Protein AF-0000000084639636 (afdb_homodimer)

Secondary structure (DSSP, 8-state):
-----------S-----EE-TT--EEEEEE-TTSPEEEEETTTTEEEEE-SS-EEEEEE-TTT-SS-EEEEEE-TTS-EEEEE--SSSEEEEEEPTTS-EEEEEEEES-EEEEEE-TTSSEEEEEETTTTEEEEEEE-TTS-EEEEEETTTT---S-------------------------------------/-----------S-----EE-TT--EEEEEE-TTSPEEEEETTTTEEEEE-SS-EEEEEE-TTT-SS-EEEEEE-TTS-EEEEE--SSSEEEEEEPTTS-EEEEEEEES-EEEEEE-TTSSEEEEEETTTTEEEEEEE-TTS-EEEEEES------S-------------------------------------

Organism: NCBI:txid1299332

Structure (mmCIF, N/CA/C/O backbone):
data_AF-0000000084639636-model_v1
#
loop_
_entity.id
_entity.type
_entity.pdbx_description
1 polymer 'SMP-30/Gluconolaconase/LRE-like region family protein'
#
loop_
_atom_site.group_PDB
_atom_site.id
_atom_site.type_symbol
_atom_site.label_atom_id
_atom_site.label_alt_id
_atom_site.label_comp_id
_atom_site.label_asym_id
_atom_site.label_entity_id
_atom_site.label_seq_id
_atom_site.pdbx_PDB_ins_code
_atom_site.Cartn_x
_atom_site.Cartn_y
_atom_site.Cartn_z
_atom_site.occupancy
_atom_site.B_iso_or_equiv
_atom_site.auth_seq_id
_atom_site.auth_comp_id
_atom_site.auth_asym_id
_atom_site.auth_atom_id
_atom_site.pdbx_PDB_model_num
ATOM 1 N N . MET A 1 1 ? 6.715 51.281 35.312 1 24.7 1 MET A N 1
ATOM 2 C CA . MET A 1 1 ? 7.449 50.062 34.969 1 24.7 1 MET A CA 1
ATOM 3 C C . MET A 1 1 ? 6.711 49.281 33.875 1 24.7 1 MET A C 1
ATOM 5 O O . MET A 1 1 ? 5.574 48.844 34.094 1 24.7 1 MET A O 1
ATOM 9 N N . LEU A 1 2 ? 6.832 49.562 32.562 1 27.45 2 LEU A N 1
ATOM 10 C CA . LEU A 1 2 ? 6.152 49.219 31.328 1 27.45 2 LEU A CA 1
ATOM 11 C C . LEU A 1 2 ? 6.41 47.781 30.953 1 27.45 2 LEU A C 1
ATOM 13 O O . LEU A 1 2 ? 7.559 47.375 30.734 1 27.45 2 LEU A O 1
ATOM 17 N N . GLY A 1 3 ? 5.719 46.781 31.531 1 28.59 3 GLY A N 1
ATOM 18 C CA . GLY A 1 3 ? 5.887 45.375 31.359 1 28.59 3 GLY A CA 1
ATOM 19 C C . GLY A 1 3 ? 5.934 44.938 29.891 1 28.59 3 GLY A C 1
ATOM 20 O O . GLY A 1 3 ? 4.992 45.188 29.141 1 28.59 3 GLY A O 1
ATOM 21 N N . GLU A 1 4 ? 7.094 44.938 29.203 1 29.88 4 GLU A N 1
ATOM 22 C CA . GLU A 1 4 ? 7.398 44.562 27.828 1 29.88 4 GLU A CA 1
ATOM 23 C C . GLU A 1 4 ? 6.938 43.156 27.5 1 29.88 4 GLU A C 1
ATOM 25 O O . GLU A 1 4 ? 7.355 42.188 28.156 1 29.88 4 GLU A O 1
ATOM 30 N N . ALA A 1 5 ? 5.668 42.969 27.172 1 32.28 5 ALA A N 1
ATOM 31 C CA . ALA A 1 5 ? 5.09 41.719 26.688 1 32.28 5 ALA A CA 1
ATOM 32 C C . ALA A 1 5 ? 5.926 41.125 25.562 1 32.28 5 ALA A C 1
ATOM 34 O O . ALA A 1 5 ? 6.02 41.719 24.484 1 32.28 5 ALA A O 1
ATOM 35 N N . VAL A 1 6 ? 7.125 40.625 25.875 1 29.5 6 VAL A N 1
ATOM 36 C CA . VAL A 1 6 ? 7.918 39.875 24.906 1 29.5 6 VAL A CA 1
ATOM 37 C C . VAL A 1 6 ? 7.051 38.812 24.234 1 29.5 6 VAL A C 1
ATOM 39 O O . VAL A 1 6 ? 6.516 37.938 24.906 1 29.5 6 VAL A O 1
ATOM 42 N N . HIS A 1 7 ? 6.301 39.188 23.203 1 30.77 7 HIS A N 1
ATOM 43 C CA . HIS A 1 7 ? 5.652 38.312 22.234 1 30.77 7 HIS A CA 1
ATOM 44 C C . HIS A 1 7 ? 6.582 37.188 21.812 1 30.77 7 HIS A C 1
ATOM 46 O O . HIS A 1 7 ? 7.594 37.406 21.141 1 30.77 7 HIS A O 1
ATOM 52 N N . THR A 1 8 ? 7.016 36.375 22.734 1 29.94 8 THR A N 1
ATOM 53 C CA . THR A 1 8 ? 7.75 35.156 22.344 1 29.94 8 THR A CA 1
ATOM 54 C C . THR A 1 8 ? 7.094 34.5 21.141 1 29.94 8 THR A C 1
ATOM 56 O O . THR A 1 8 ? 5.918 34.125 21.203 1 29.94 8 THR A O 1
ATOM 59 N N . SER A 1 9 ? 7.297 35 19.953 1 30.52 9 SER A N 1
ATOM 60 C CA . SER A 1 9 ? 7.051 34.312 18.688 1 30.52 9 SER A CA 1
ATOM 61 C C . SER A 1 9 ? 7.434 32.844 18.75 1 30.52 9 SER A C 1
ATOM 63 O O . SER A 1 9 ? 8.523 32.5 19.219 1 30.52 9 SER A O 1
ATOM 65 N N . ASP A 1 10 ? 6.613 32 19.328 1 33.16 10 ASP A N 1
ATOM 66 C CA . ASP A 1 10 ? 6.793 30.562 19.188 1 33.16 10 ASP A CA 1
ATOM 67 C C . ASP A 1 10 ? 7.375 30.203 17.828 1 33.16 10 ASP A C 1
ATOM 69 O O . ASP A 1 10 ? 6.668 30.234 16.812 1 33.16 10 ASP A O 1
ATOM 73 N N . MET A 1 11 ? 8.438 30.609 17.234 1 31.59 11 MET A N 1
ATOM 74 C CA . MET A 1 11 ? 9.398 30.359 16.172 1 31.59 11 MET A CA 1
ATOM 75 C C . MET A 1 11 ? 9.539 28.859 15.898 1 31.59 11 MET A C 1
ATOM 77 O O . MET A 1 11 ? 10.383 28.438 15.109 1 31.59 11 MET A O 1
ATOM 81 N N . HIS A 1 12 ? 9.406 28 16.891 1 33.53 12 HIS A N 1
ATOM 82 C CA . HIS A 1 12 ? 9.633 26.609 16.516 1 33.53 12 HIS A CA 1
ATOM 83 C C . HIS A 1 12 ? 8.766 26.203 15.336 1 33.53 12 HIS A C 1
ATOM 85 O O . HIS A 1 12 ? 7.586 26.562 15.273 1 33.53 12 HIS A O 1
ATOM 91 N N . GLY A 1 13 ? 9.242 26.297 14.148 1 32.75 13 GLY A N 1
ATOM 92 C CA . GLY A 1 13 ? 8.641 25.734 12.938 1 32.75 13 GLY A CA 1
ATOM 93 C C . GLY A 1 13 ? 7.73 24.562 13.211 1 32.75 13 GLY A C 1
ATOM 94 O O . GLY A 1 13 ? 8.164 23.547 13.766 1 32.75 13 GLY A O 1
ATOM 95 N N . SER A 1 14 ? 6.594 24.875 13.75 1 34.34 14 SER A N 1
ATOM 96 C CA . SER A 1 14 ? 5.539 23.875 13.906 1 34.34 14 SER A CA 1
ATOM 97 C C . SER A 1 14 ? 5.566 22.859 12.766 1 34.34 14 SER A C 1
ATOM 99 O O . SER A 1 14 ? 5.355 23.219 11.602 1 34.34 14 SER A O 1
ATOM 101 N N . LEU A 1 15 ? 6.523 22 12.812 1 36.12 15 LEU A N 1
ATOM 102 C CA . LEU A 1 15 ? 6.418 20.812 11.977 1 36.12 15 LEU A CA 1
ATOM 103 C C . LEU A 1 15 ? 4.973 20.344 11.891 1 36.12 15 LEU A C 1
ATOM 105 O O . LEU A 1 15 ? 4.406 19.875 12.875 1 36.12 15 LEU A O 1
ATOM 109 N N . THR A 1 16 ? 4.035 21.312 11.32 1 41.38 16 THR A N 1
ATOM 110 C CA . THR A 1 16 ? 2.613 21.078 11.102 1 41.38 16 THR A CA 1
ATOM 111 C C . THR A 1 16 ? 2.383 19.719 10.453 1 41.38 16 THR A C 1
ATOM 113 O O . THR A 1 16 ? 2.775 19.5 9.305 1 41.38 16 THR A O 1
ATOM 116 N N . THR A 1 17 ? 2.727 18.578 10.984 1 54.94 17 THR A N 1
ATOM 117 C CA . THR A 1 17 ? 2.287 17.203 10.742 1 54.94 17 THR A CA 1
ATOM 118 C C . THR A 1 17 ? 0.765 17.109 10.781 1 54.94 17 THR A C 1
ATOM 120 O O . THR A 1 17 ? 0.1 17.953 11.383 1 54.94 17 THR A O 1
ATOM 123 N N . LEU A 1 18 ? 0.171 16.562 9.57 1 71.31 18 LEU A N 1
ATOM 124 C CA . LEU A 1 18 ? -1.221 16.203 9.828 1 71.31 18 LEU A CA 1
ATOM 125 C C . LEU A 1 18 ? -1.333 15.289 11.031 1 71.31 18 LEU A C 1
ATOM 127 O O . LEU A 1 18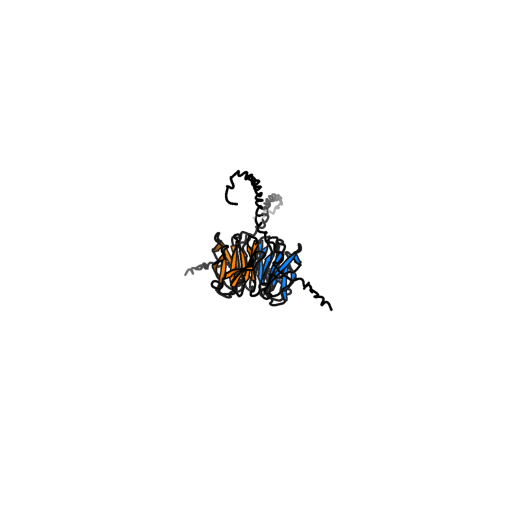 ? -1.193 14.07 10.898 1 71.31 18 LEU A O 1
ATOM 131 N N . PRO A 1 19 ? -1.339 15.953 12.195 1 76.5 19 PRO A N 1
ATOM 132 C CA . PRO A 1 19 ? -1.501 15.133 13.398 1 76.5 19 PRO A CA 1
ATOM 133 C C . PRO A 1 19 ? -2.809 14.344 13.398 1 76.5 19 PRO A C 1
ATOM 135 O O . PRO A 1 19 ? -3.844 14.852 12.969 1 76.5 19 PRO A O 1
ATOM 138 N N . LEU A 1 20 ? -2.627 13.094 13.578 1 88.56 20 LEU A N 1
ATOM 139 C CA . LEU A 1 20 ? -3.773 12.203 13.719 1 88.56 20 LEU A CA 1
ATOM 140 C C . LEU A 1 20 ? -3.846 11.625 15.125 1 88.56 20 LEU A C 1
ATOM 142 O O . LEU A 1 20 ? -3.799 10.406 15.305 1 88.56 20 LEU A O 1
ATOM 146 N N . PRO A 1 21 ? -4.016 12.602 16.031 1 84.44 21 PRO A N 1
ATOM 147 C CA . PRO A 1 21 ? -4.02 12.102 17.406 1 84.44 21 PRO A CA 1
ATOM 148 C C . PRO A 1 21 ? -5.078 11.023 17.641 1 84.44 21 PRO A C 1
ATOM 150 O O . PRO A 1 21 ? -6.191 11.125 17.125 1 84.44 21 PRO A O 1
ATOM 153 N N . GLY A 1 22 ? -4.672 10.016 18.375 1 90.25 22 GLY A N 1
ATOM 154 C CA . GLY A 1 22 ? -5.598 8.953 18.734 1 90.25 22 GLY A CA 1
ATOM 155 C C . GLY A 1 22 ? -5.734 7.902 17.641 1 90.25 22 GLY A C 1
ATOM 156 O O . GLY A 1 22 ? -6.438 6.906 17.812 1 90.25 22 GLY A O 1
ATOM 157 N N . HIS A 1 23 ? -5.117 8.172 16.562 1 93.56 23 HIS A N 1
ATOM 158 C CA . HIS A 1 23 ? -5.188 7.23 15.438 1 93.56 23 HIS A CA 1
ATOM 159 C C . HIS A 1 23 ? -3.82 6.625 15.148 1 93.56 23 HIS A C 1
ATOM 161 O O . HIS A 1 23 ? -2.793 7.164 15.562 1 93.56 23 HIS A O 1
ATOM 167 N N . SER A 1 24 ? -3.785 5.461 14.547 1 96.44 24 SER A N 1
ATOM 168 C CA . SER A 1 24 ? -2.604 4.781 14.031 1 96.44 24 SER A CA 1
ATOM 169 C C . SER A 1 24 ? -2.686 4.598 12.516 1 96.44 24 SER A C 1
ATOM 171 O O . SER A 1 24 ? -3.055 3.521 12.039 1 96.44 24 SER A O 1
ATOM 173 N N . PRO A 1 25 ? -2.34 5.668 11.766 1 97.25 25 PRO A N 1
ATOM 174 C CA . PRO A 1 25 ? -2.518 5.59 10.32 1 97.25 25 PRO A CA 1
ATOM 175 C C . PRO A 1 25 ? -1.719 4.449 9.688 1 97.25 25 PRO A C 1
ATOM 177 O O . PRO A 1 25 ? -0.598 4.164 10.117 1 97.25 25 PRO A O 1
ATOM 180 N N . CYS A 1 26 ? -2.316 3.811 8.688 1 97.75 26 CYS A N 1
ATOM 181 C CA . CYS A 1 26 ? -1.688 2.713 7.961 1 97.75 26 CYS A CA 1
ATOM 182 C C . CYS A 1 26 ? -1.96 2.82 6.465 1 97.75 26 CYS A C 1
ATOM 184 O O . CYS A 1 26 ? -1.403 3.689 5.789 1 97.75 26 CYS A O 1
ATOM 186 N N . GLY A 1 27 ? -2.977 2.139 5.898 1 98.44 27 GLY A N 1
ATOM 187 C CA . GLY A 1 27 ? -3.293 2.25 4.484 1 98.44 27 GLY A CA 1
ATOM 188 C C . GLY A 1 27 ? -3.709 3.648 4.074 1 98.44 27 GLY A C 1
ATOM 189 O O . GLY A 1 27 ? -4.426 4.332 4.812 1 98.44 27 GLY A O 1
ATOM 190 N N . LEU A 1 28 ? -3.229 4.066 2.91 1 97.88 28 LEU A N 1
ATOM 191 C CA . LEU A 1 28 ? -3.502 5.371 2.318 1 97.88 28 LEU A CA 1
ATOM 192 C C . LEU A 1 28 ? -3.914 5.227 0.856 1 97.88 28 LEU A C 1
ATOM 194 O O . LEU A 1 28 ? -3.449 4.32 0.161 1 97.88 28 LEU A O 1
ATOM 198 N N . GLY A 1 29 ? -4.695 6.145 0.442 1 97.25 29 GLY A N 1
ATOM 199 C CA . GLY A 1 29 ? -4.977 6.215 -0.983 1 97.25 29 GLY A CA 1
ATOM 200 C C . GLY A 1 29 ? -5.773 7.441 -1.375 1 97.25 29 GLY A C 1
ATOM 201 O O . GLY A 1 29 ? -6.629 7.902 -0.614 1 97.25 29 GLY A O 1
ATOM 202 N N . PHE A 1 30 ? -5.527 7.957 -2.541 1 95.25 30 PHE A N 1
ATOM 203 C CA . PHE A 1 30 ? -6.262 9.094 -3.074 1 95.25 30 PHE A CA 1
ATOM 204 C C . PHE A 1 30 ? -7.441 8.633 -3.922 1 95.25 30 PHE A C 1
ATOM 206 O O . PHE A 1 30 ? -7.281 7.797 -4.816 1 95.25 30 PHE A O 1
ATOM 213 N N . ARG A 1 31 ? -8.547 9.219 -3.648 1 95.19 31 ARG A N 1
ATOM 214 C CA . ARG A 1 31 ? -9.656 9.102 -4.59 1 95.19 31 ARG A CA 1
ATOM 215 C C . ARG A 1 31 ? -9.43 9.977 -5.816 1 95.19 31 ARG A C 1
ATOM 217 O O . ARG A 1 31 ? -8.617 10.898 -5.785 1 95.19 31 ARG A O 1
ATOM 224 N N . PRO A 1 32 ? -10.234 9.641 -6.902 1 93.75 32 PRO A N 1
ATOM 225 C CA . PRO A 1 32 ? -10.07 10.422 -8.133 1 93.75 32 PRO A CA 1
ATOM 226 C C . PRO A 1 32 ? -10.359 11.906 -7.926 1 93.75 32 PRO A C 1
ATOM 228 O O . PRO A 1 32 ? -9.805 12.758 -8.633 1 93.75 32 PRO A O 1
ATOM 231 N N . ASP A 1 33 ? -11.141 12.242 -6.961 1 89.12 33 ASP A N 1
ATOM 232 C CA . ASP A 1 33 ? -11.5 13.641 -6.742 1 89.12 33 ASP A CA 1
ATOM 233 C C . ASP A 1 33 ? -10.438 14.352 -5.906 1 89.12 33 ASP A C 1
ATOM 235 O O . ASP A 1 33 ? -10.602 15.523 -5.551 1 89.12 33 ASP A O 1
ATOM 239 N N . GLY A 1 34 ? -9.414 13.656 -5.57 1 89.19 34 GLY A N 1
ATOM 240 C CA . GLY A 1 34 ? -8.297 14.266 -4.871 1 89.19 34 GLY A CA 1
ATOM 241 C C . GLY A 1 34 ? -8.367 14.094 -3.365 1 89.19 34 GLY A C 1
ATOM 242 O O . GLY A 1 34 ? -7.441 14.469 -2.646 1 89.19 34 GLY A O 1
ATOM 243 N N . THR A 1 35 ? -9.406 13.492 -2.898 1 90.69 35 THR A N 1
ATOM 244 C CA . THR A 1 35 ? -9.539 13.234 -1.469 1 90.69 35 THR A CA 1
ATOM 245 C C . THR A 1 35 ? -8.594 12.117 -1.032 1 90.69 35 THR A C 1
ATOM 247 O O . THR A 1 35 ? -8.445 11.117 -1.733 1 90.69 35 THR A O 1
ATOM 250 N N . LEU A 1 36 ? -7.953 12.398 0.138 1 94.19 36 LEU A N 1
ATOM 251 C CA . LEU A 1 36 ? -7.102 11.359 0.713 1 94.19 36 LEU A CA 1
ATOM 252 C C . LEU A 1 36 ? -7.867 10.547 1.755 1 94.19 36 LEU A C 1
ATOM 254 O O . LEU A 1 36 ? -8.445 11.117 2.686 1 94.19 36 LEU A O 1
ATOM 258 N N . LEU A 1 37 ? -7.902 9.242 1.587 1 97.38 37 LEU A N 1
ATOM 259 C CA . LEU A 1 37 ? -8.414 8.336 2.609 1 97.38 37 LEU A CA 1
ATOM 260 C C . LEU A 1 37 ? -7.277 7.77 3.457 1 97.38 37 LEU A C 1
ATOM 262 O O . LEU A 1 37 ? -6.207 7.453 2.934 1 97.38 37 LEU A O 1
ATOM 266 N N . ILE A 1 38 ? -7.539 7.688 4.73 1 97.69 38 ILE A N 1
ATOM 267 C CA . ILE A 1 38 ? -6.582 7.195 5.715 1 97.69 38 ILE A CA 1
ATOM 268 C C . ILE A 1 38 ? -7.227 6.098 6.555 1 97.69 38 ILE A C 1
ATOM 270 O O . ILE A 1 38 ? -8.203 6.34 7.27 1 97.69 38 ILE A O 1
ATOM 274 N N . ALA A 1 39 ? -6.727 4.902 6.457 1 98.69 39 ALA A N 1
ATOM 275 C CA . ALA A 1 39 ? -7.148 3.854 7.383 1 98.69 39 ALA A CA 1
ATOM 276 C C . ALA A 1 39 ? -6.461 4.008 8.734 1 98.69 39 ALA A C 1
ATOM 278 O O . ALA A 1 39 ? -5.262 4.293 8.805 1 98.69 39 ALA A O 1
ATOM 279 N N . SER A 1 40 ? -7.18 3.922 9.75 1 98.25 40 SER A N 1
ATOM 280 C CA . SER A 1 40 ? -6.668 3.889 11.117 1 98.25 40 SER A CA 1
ATOM 281 C C . SER A 1 40 ? -6.711 2.475 11.688 1 98.25 40 SER A C 1
ATOM 283 O O . SER A 1 40 ? -7.793 1.921 11.906 1 98.25 40 SER A O 1
ATOM 285 N N . ALA A 1 41 ? -5.598 1.921 11.945 1 98.19 41 ALA A N 1
ATOM 286 C CA . ALA A 1 41 ? -5.426 0.48 12.109 1 98.19 41 ALA A CA 1
ATOM 287 C C . ALA A 1 41 ? -6.184 -0.023 13.344 1 98.19 41 ALA A C 1
ATOM 289 O O . ALA A 1 41 ? -7.234 -0.651 13.211 1 98.19 41 ALA A O 1
ATOM 290 N N . HIS A 1 42 ? -5.863 0.416 14.461 1 96.94 42 HIS A N 1
ATOM 291 C CA . HIS A 1 42 ? -6.316 -0.18 15.711 1 96.94 42 HIS A CA 1
ATOM 292 C C . HIS A 1 42 ? -7.781 0.158 15.984 1 96.94 42 HIS A C 1
ATOM 294 O O . HIS A 1 42 ? -8.539 -0.687 16.469 1 96.94 42 HIS A O 1
ATOM 300 N N . ASP A 1 43 ? -8.141 1.369 15.648 1 97.19 43 ASP A N 1
ATOM 301 C CA . ASP A 1 43 ? -9.516 1.782 15.93 1 97.19 43 ASP A CA 1
ATOM 302 C C . ASP A 1 43 ? -10.453 1.371 14.805 1 97.19 43 ASP A C 1
ATOM 304 O O . ASP A 1 43 ? -11.672 1.533 14.914 1 97.19 43 ASP A O 1
ATOM 308 N N . ARG A 1 44 ? -9.953 0.844 13.719 1 98.44 44 ARG A N 1
ATOM 309 C CA . ARG A 1 44 ? -10.703 0.294 12.594 1 98.44 44 ARG A CA 1
ATOM 310 C C . ARG A 1 44 ? -11.648 1.337 12 1 98.44 44 ARG A C 1
ATOM 312 O O . ARG A 1 44 ? -12.82 1.054 11.758 1 98.44 44 ARG A O 1
ATOM 319 N N . LEU A 1 45 ? -11.07 2.518 11.852 1 98.69 45 LEU A N 1
ATOM 320 C CA . LEU A 1 45 ? -11.781 3.639 11.25 1 98.69 45 LEU A CA 1
ATOM 321 C C . LEU A 1 45 ? -11.133 4.039 9.922 1 98.69 45 LEU A C 1
ATOM 323 O O . LEU A 1 45 ? -9.953 3.762 9.695 1 98.69 45 LEU A O 1
ATOM 327 N N . VAL A 1 46 ? -11.945 4.613 9.07 1 98.69 46 VAL A N 1
ATOM 328 C CA . VAL A 1 46 ? -11.422 5.27 7.883 1 98.69 46 VAL A CA 1
ATOM 329 C C . VAL A 1 46 ? -11.656 6.777 7.98 1 98.69 46 VAL A C 1
ATOM 331 O O . VAL A 1 46 ? -12.773 7.223 8.25 1 98.69 46 VAL A O 1
ATOM 334 N N . LEU A 1 47 ? -10.555 7.492 7.801 1 97.31 47 LEU A N 1
ATOM 335 C CA . LEU A 1 47 ? -10.578 8.953 7.816 1 97.31 47 LEU A CA 1
ATOM 336 C C . LEU A 1 47 ? -10.438 9.516 6.406 1 97.31 47 LEU A C 1
ATOM 338 O O . LEU A 1 47 ? -9.883 8.852 5.523 1 97.31 47 LEU A O 1
ATOM 342 N N . ARG A 1 48 ? -10.984 10.688 6.25 1 95.5 48 ARG A N 1
ATOM 343 C CA . ARG A 1 48 ? -10.844 11.453 5.016 1 95.5 48 ARG A CA 1
ATOM 344 C C . ARG A 1 48 ? -10.195 12.805 5.277 1 95.5 48 ARG A C 1
ATOM 346 O O . ARG A 1 48 ? -10.516 13.477 6.262 1 95.5 48 ARG A O 1
ATOM 353 N N . TYR A 1 49 ? -9.266 13.078 4.461 1 92.31 49 TYR A N 1
ATOM 354 C CA . TYR A 1 49 ? -8.664 14.406 4.434 1 92.31 49 TYR A CA 1
ATOM 355 C C . TYR A 1 49 ? -8.914 15.094 3.096 1 92.31 49 TYR A C 1
ATOM 357 O O . TYR A 1 49 ? -8.539 14.57 2.043 1 92.31 49 TYR A O 1
ATOM 365 N N . ASP A 1 50 ? -9.477 16.266 3.166 1 81.81 50 ASP A N 1
ATOM 366 C CA . ASP A 1 50 ? -9.852 16.969 1.938 1 81.81 50 ASP A CA 1
ATOM 367 C C . ASP A 1 50 ? -8.953 18.172 1.7 1 81.81 50 ASP A C 1
ATOM 369 O O . ASP A 1 50 ? -9.242 19 0.831 1 81.81 50 ASP A O 1
ATOM 373 N N . GLY A 1 51 ? -7.926 18.297 2.471 1 79.69 51 GLY A N 1
ATOM 374 C CA . GLY A 1 51 ? -7.047 19.453 2.363 1 79.69 51 GLY A CA 1
ATOM 375 C C . GLY A 1 51 ? -7.188 20.422 3.521 1 79.69 51 GLY A C 1
ATOM 376 O O . GLY A 1 51 ? -6.34 21.297 3.717 1 79.69 51 GLY A O 1
ATOM 377 N N . ASP A 1 52 ? -8.211 20.297 4.352 1 77.5 52 ASP A N 1
ATOM 378 C CA . ASP A 1 52 ? -8.461 21.234 5.449 1 77.5 52 ASP A CA 1
ATOM 379 C C . ASP A 1 52 ? -8.758 20.484 6.746 1 77.5 52 ASP A C 1
ATOM 381 O O . ASP A 1 52 ? -8.133 20.75 7.777 1 77.5 52 ASP A O 1
ATOM 385 N N . THR A 1 53 ? -9.625 19.531 6.648 1 83.38 53 THR A N 1
ATOM 386 C CA . THR A 1 53 ? -10.078 18.828 7.848 1 83.38 53 THR A CA 1
ATOM 387 C C . THR A 1 53 ? -9.938 17.312 7.672 1 83.38 53 THR A C 1
ATOM 389 O O . THR A 1 53 ? -9.945 16.812 6.547 1 83.38 53 THR A O 1
ATOM 392 N N . VAL A 1 54 ? -9.703 16.672 8.82 1 89.75 54 VAL A N 1
ATOM 393 C CA . VAL A 1 54 ? -9.773 15.219 8.891 1 89.75 54 VAL A CA 1
ATOM 394 C C . VAL A 1 54 ? -11.086 14.797 9.555 1 89.75 54 VAL A C 1
ATOM 396 O O . VAL A 1 54 ? -11.391 15.227 10.672 1 89.75 54 VAL A O 1
ATOM 399 N N . VAL A 1 55 ? -11.836 14.008 8.859 1 93.75 55 VAL A N 1
ATOM 400 C CA . VAL A 1 55 ? -13.086 13.523 9.422 1 93.75 55 VAL A CA 1
ATOM 401 C C . VAL A 1 55 ? -13.172 12.008 9.289 1 93.75 55 VAL A C 1
ATOM 403 O O . VAL A 1 55 ? -12.625 11.438 8.336 1 93.75 55 VAL A O 1
ATOM 406 N N . THR A 1 56 ? -13.859 11.398 10.266 1 97.31 56 THR A N 1
ATOM 407 C CA . THR A 1 56 ? -14.148 9.977 10.148 1 97.31 56 THR A CA 1
ATOM 408 C C . THR A 1 56 ? -15.266 9.734 9.141 1 97.31 56 THR A C 1
ATOM 410 O O . THR A 1 56 ? -16.344 10.32 9.258 1 97.31 56 THR A O 1
ATOM 413 N N . VAL A 1 57 ? -15.055 8.844 8.195 1 97.94 57 VAL A N 1
ATOM 414 C CA . VAL A 1 57 ? -16.094 8.617 7.191 1 97.94 57 VAL A CA 1
ATOM 415 C C . VAL A 1 57 ? -16.656 7.215 7.344 1 97.94 57 VAL A C 1
ATOM 417 O O . VAL A 1 57 ? -17.734 6.914 6.805 1 97.94 57 VAL A O 1
ATOM 420 N N . ALA A 1 58 ? -15.984 6.297 8.016 1 98.69 58 ALA A N 1
ATOM 421 C CA . ALA A 1 58 ? -16.5 4.945 8.219 1 98.69 58 ALA A CA 1
ATOM 422 C C . ALA A 1 58 ? -15.961 4.348 9.516 1 98.69 58 ALA A C 1
ATOM 424 O O . ALA A 1 58 ? -14.789 4.523 9.852 1 98.69 58 ALA A O 1
ATOM 425 N N . ASP A 1 59 ? -16.797 3.736 10.227 1 98.75 59 ASP A N 1
ATOM 426 C CA . ASP A 1 59 ? -16.469 2.861 11.352 1 98.75 59 ASP A CA 1
ATOM 427 C C . ASP A 1 59 ? -16.594 1.393 10.953 1 98.75 59 ASP A C 1
ATOM 429 O O . ASP A 1 59 ? -17.703 0.899 10.727 1 98.75 59 ASP A O 1
ATOM 433 N N . LEU A 1 60 ? -15.469 0.692 10.891 1 98.81 60 LEU A N 1
ATOM 434 C CA . LEU A 1 60 ? -15.469 -0.651 10.328 1 98.81 60 LEU A CA 1
ATOM 435 C C . LEU A 1 60 ? -15.336 -1.704 11.422 1 98.81 60 LEU A C 1
ATOM 437 O O . LEU A 1 60 ? -15.086 -2.877 11.133 1 98.81 60 LEU A O 1
ATOM 441 N N . ARG A 1 61 ? -15.477 -1.383 12.641 1 98.38 61 ARG A N 1
ATOM 442 C CA . ARG A 1 61 ? -15.25 -2.27 13.773 1 98.38 61 ARG A CA 1
ATOM 443 C C . ARG A 1 61 ? -16.109 -3.52 13.68 1 98.38 61 ARG A C 1
ATOM 445 O O . ARG A 1 61 ? -15.68 -4.613 14.047 1 98.38 61 ARG A O 1
ATOM 452 N N . ASP A 1 62 ? -17.312 -3.398 13.164 1 98.19 62 ASP A N 1
ATOM 453 C CA . ASP A 1 62 ? -18.219 -4.543 13.094 1 98.19 62 ASP A CA 1
ATOM 454 C C . ASP A 1 62 ? -17.859 -5.461 11.93 1 98.19 62 ASP A C 1
ATOM 456 O O . ASP A 1 62 ? -18.281 -6.617 11.891 1 98.19 62 ASP A O 1
ATOM 460 N N . LEU A 1 63 ? -17.172 -4.992 10.961 1 98.38 63 LEU A N 1
ATOM 461 C CA . LEU A 1 63 ? -16.828 -5.758 9.766 1 98.38 63 LEU A CA 1
ATOM 462 C C . LEU A 1 63 ? -15.422 -6.328 9.859 1 98.38 63 LEU A C 1
ATOM 464 O O . LEU A 1 63 ? -15.117 -7.34 9.227 1 98.38 63 LEU A O 1
ATOM 468 N N . ALA A 1 64 ? -14.516 -5.664 10.578 1 98.31 64 ALA A N 1
ATOM 469 C CA . ALA A 1 64 ? -13.086 -5.988 10.594 1 98.31 64 ALA A CA 1
ATOM 470 C C . ALA A 1 64 ? -12.734 -6.871 11.781 1 98.31 64 ALA A C 1
ATOM 472 O O . ALA A 1 64 ? -12.75 -6.414 12.93 1 98.31 64 ALA A O 1
ATOM 473 N N . PRO A 1 65 ? -12.312 -8.055 11.516 1 96.69 65 PRO A N 1
ATOM 474 C CA . PRO A 1 65 ? -11.977 -8.961 12.609 1 96.69 65 PRO A CA 1
ATOM 475 C C . PRO A 1 65 ? -10.617 -8.664 13.227 1 96.69 65 PRO A C 1
ATOM 477 O O . PRO A 1 65 ? -10.266 -9.242 14.266 1 96.69 65 PRO A O 1
ATOM 480 N N . ALA A 1 66 ? -9.852 -7.898 12.656 1 97.81 66 ALA A N 1
ATOM 481 C CA . ALA A 1 66 ? -8.516 -7.52 13.094 1 97.81 66 ALA A CA 1
ATOM 482 C C . ALA A 1 66 ? -8.172 -6.098 12.648 1 97.81 66 ALA A C 1
ATOM 484 O O . ALA A 1 66 ? -9.008 -5.414 12.047 1 97.81 66 ALA A O 1
ATOM 485 N N . ASP A 1 67 ? -6.98 -5.652 13 1 98.06 67 ASP A N 1
ATOM 486 C CA . ASP A 1 67 ? -6.516 -4.324 12.609 1 98.06 67 ASP A CA 1
ATOM 487 C C . ASP A 1 67 ? -6.582 -4.148 11.094 1 98.06 67 ASP A C 1
ATOM 489 O O . ASP A 1 67 ? -6.293 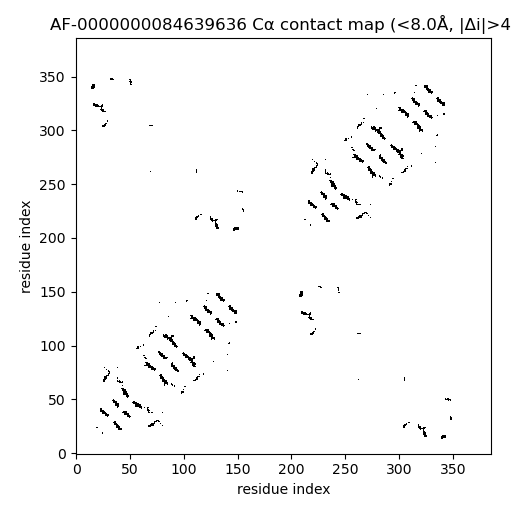-5.082 10.344 1 98.06 67 ASP A O 1
ATOM 493 N N . LEU A 1 68 ? -6.934 -2.928 10.695 1 98.62 68 LEU A N 1
ATOM 494 C CA . LEU A 1 68 ? -6.848 -2.594 9.273 1 98.62 68 LEU A CA 1
ATOM 495 C C . LEU A 1 68 ? -5.395 -2.543 8.812 1 98.62 68 LEU A C 1
ATOM 497 O O . LEU A 1 68 ? -4.492 -2.291 9.617 1 98.62 68 LEU A O 1
ATOM 501 N N . GLY A 1 69 ? -5.156 -2.82 7.543 1 98.12 69 GLY A N 1
ATOM 502 C CA . GLY A 1 69 ? -3.834 -2.766 6.938 1 98.12 69 GLY A CA 1
ATOM 503 C C . GLY A 1 69 ? -3.783 -1.904 5.691 1 98.12 69 GLY A C 1
ATOM 504 O O . GLY A 1 69 ? -4.191 -0.741 5.715 1 98.12 69 GLY A O 1
ATOM 505 N N . ASP A 1 70 ? -3.318 -2.504 4.621 1 98.5 70 ASP A N 1
ATOM 506 C CA . ASP A 1 70 ? -3.156 -1.81 3.35 1 98.5 70 ASP A CA 1
ATOM 507 C C . ASP A 1 70 ? -4.512 -1.442 2.748 1 98.5 70 ASP A C 1
ATOM 509 O O . ASP A 1 70 ? -5.527 -2.066 3.062 1 98.5 70 ASP A O 1
ATOM 513 N N . MET A 1 71 ? -4.441 -0.443 1.939 1 98.81 71 MET A N 1
ATOM 514 C CA . MET A 1 71 ? -5.613 0.073 1.237 1 98.81 71 MET A CA 1
ATOM 515 C C . MET A 1 71 ? -5.27 0.427 -0.206 1 98.81 71 MET A C 1
ATOM 517 O O . MET A 1 71 ? -4.23 1.035 -0.47 1 98.81 71 MET A O 1
ATOM 521 N N . VAL A 1 72 ? -6.129 0.012 -1.13 1 98.56 72 VAL A N 1
ATOM 522 C CA . VAL A 1 72 ? -6.016 0.426 -2.525 1 98.56 72 VAL A CA 1
ATOM 523 C C . VAL A 1 72 ? -7.344 1.005 -3.004 1 98.56 72 VAL A C 1
ATOM 525 O O . VAL A 1 72 ? -8.414 0.563 -2.572 1 98.56 72 VAL A O 1
ATOM 528 N N . ILE A 1 73 ? -7.262 1.988 -3.824 1 98.38 73 ILE A N 1
ATOM 529 C CA . ILE A 1 73 ? -8.438 2.676 -4.344 1 98.38 73 ILE A CA 1
ATOM 530 C C . ILE A 1 73 ? -8.578 2.406 -5.84 1 98.38 73 ILE A C 1
ATOM 532 O O . ILE A 1 73 ? -7.609 2.535 -6.59 1 98.38 73 ILE A O 1
ATOM 536 N N . ASP A 1 74 ? -9.789 2.023 -6.266 1 97.94 74 ASP A N 1
ATOM 537 C CA . ASP A 1 74 ? -9.961 1.766 -7.691 1 97.94 74 ASP A CA 1
ATOM 538 C C . ASP A 1 74 ? -10.375 3.035 -8.43 1 97.94 74 ASP A C 1
ATOM 540 O O . ASP A 1 74 ? -10.477 4.105 -7.828 1 97.94 74 ASP A O 1
ATOM 544 N N . ARG A 1 75 ? -10.539 2.916 -9.719 1 95.62 75 ARG A N 1
ATOM 545 C CA . ARG A 1 75 ? -10.766 4.074 -10.578 1 95.62 75 ARG A CA 1
ATOM 546 C C . ARG A 1 75 ? -12.086 4.754 -10.25 1 95.62 75 ARG A C 1
ATOM 548 O O . ARG A 1 75 ? -12.266 5.941 -10.523 1 95.62 75 ARG A O 1
ATOM 555 N N . ALA A 1 76 ? -13.023 4.027 -9.719 1 97.31 76 ALA A N 1
ATOM 556 C CA . ALA A 1 76 ? -14.328 4.582 -9.375 1 97.31 76 ALA A CA 1
ATOM 557 C C . ALA A 1 76 ? -14.297 5.246 -8 1 97.31 76 ALA A C 1
ATOM 559 O O . ALA A 1 76 ? -15.273 5.871 -7.582 1 97.31 76 ALA A O 1
ATOM 560 N N . GLY A 1 77 ? -13.188 5.133 -7.277 1 97.69 77 GLY A N 1
ATOM 561 C CA . GLY A 1 77 ? -13.031 5.77 -5.98 1 97.69 77 GLY A CA 1
ATOM 562 C C . GLY A 1 77 ? -13.367 4.855 -4.82 1 97.69 77 GLY A C 1
ATOM 563 O O . GLY A 1 77 ? -13.398 5.293 -3.668 1 97.69 77 GLY A O 1
ATOM 564 N N . ARG A 1 78 ? -13.648 3.582 -5.066 1 98.69 78 ARG A N 1
ATOM 565 C CA . ARG A 1 78 ? -13.883 2.613 -4 1 98.69 78 ARG A CA 1
ATOM 566 C C . ARG A 1 78 ? -12.57 2.191 -3.35 1 98.69 78 ARG A C 1
ATOM 568 O O . ARG A 1 78 ? -11.562 2.014 -4.035 1 98.69 78 ARG A O 1
ATOM 575 N N . ALA A 1 79 ? -12.641 2.018 -2.084 1 98.88 79 ALA A N 1
ATOM 576 C CA . ALA A 1 79 ? -11.461 1.594 -1.342 1 98.88 79 ALA A CA 1
ATOM 577 C C . ALA A 1 79 ? -11.57 0.132 -0.918 1 98.88 79 ALA A C 1
ATOM 579 O O . ALA A 1 79 ? -12.602 -0.29 -0.391 1 98.88 79 ALA A O 1
ATOM 580 N N . TYR A 1 80 ? -10.586 -0.688 -1.218 1 98.94 80 TYR A N 1
ATOM 581 C CA . TYR A 1 80 ? -10.414 -2.037 -0.688 1 98.94 80 TYR A CA 1
ATOM 582 C C . TYR A 1 80 ? -9.398 -2.055 0.447 1 98.94 80 TYR A C 1
ATOM 584 O O . TYR A 1 80 ? -8.25 -1.647 0.264 1 98.94 80 TYR A O 1
ATOM 592 N N . ILE A 1 81 ? -9.828 -2.461 1.589 1 98.94 81 ILE A N 1
ATOM 593 C CA . ILE A 1 81 ? -9.023 -2.4 2.805 1 98.94 81 ILE A CA 1
ATOM 594 C C . ILE A 1 81 ? -8.836 -3.807 3.369 1 98.94 81 ILE A C 1
ATOM 596 O O . ILE A 1 81 ? -9.812 -4.52 3.617 1 98.94 81 ILE A O 1
ATOM 600 N N . GLY A 1 82 ? -7.586 -4.207 3.531 1 98.69 82 GLY A N 1
ATOM 601 C CA . GLY A 1 82 ? -7.305 -5.496 4.137 1 98.69 82 GLY A CA 1
ATOM 602 C C . GLY A 1 82 ? -7.348 -5.465 5.656 1 98.69 82 GLY A C 1
ATOM 603 O O . GLY A 1 82 ? -6.93 -4.484 6.273 1 98.69 82 GLY A O 1
ATOM 604 N N . CYS A 1 83 ? -7.789 -6.504 6.25 1 97.81 83 CYS A N 1
ATOM 605 C CA . CYS A 1 83 ? -7.711 -6.738 7.688 1 97.81 83 CYS A CA 1
ATOM 606 C C . CYS A 1 83 ? -6.715 -7.848 8 1 97.81 83 CYS A C 1
ATOM 608 O O . CYS A 1 83 ? -6.922 -9 7.625 1 97.81 83 CYS A O 1
ATOM 610 N N . GLN A 1 84 ? -5.723 -7.43 8.719 1 94.19 84 GLN A N 1
ATOM 611 C CA . GLN A 1 84 ? -4.535 -8.273 8.836 1 94.19 84 GLN A CA 1
ATOM 612 C C . GLN A 1 84 ? -4.688 -9.281 9.977 1 94.19 84 GLN A C 1
ATOM 614 O O . GLN A 1 84 ? -4.207 -9.047 11.086 1 94.19 84 GLN A O 1
ATOM 619 N N . SER A 1 85 ? -5.262 -10.359 9.711 1 93.56 85 SER A N 1
ATOM 620 C CA . SER A 1 85 ? -5.395 -11.5 10.609 1 93.56 85 SER A CA 1
ATOM 621 C C . SER A 1 85 ? -4.59 -12.695 10.117 1 93.56 85 SER A C 1
ATOM 623 O O . SER A 1 85 ? -4.559 -12.977 8.914 1 93.56 85 SER A O 1
ATOM 625 N N . PHE A 1 86 ? -3.957 -13.336 11.016 1 91.5 86 PHE A N 1
ATOM 626 C CA . PHE A 1 86 ? -3.148 -14.5 10.656 1 91.5 86 PHE A CA 1
ATOM 627 C C . PHE A 1 86 ? -3.988 -15.539 9.93 1 91.5 86 PHE A C 1
ATOM 629 O O . PHE A 1 86 ? -3.516 -16.188 8.992 1 91.5 86 PHE A O 1
ATOM 636 N N . SER A 1 87 ? -5.129 -15.703 10.398 1 90.81 87 SER A N 1
ATOM 637 C CA . SER A 1 87 ? -6.133 -16.531 9.734 1 90.81 87 SER A CA 1
ATOM 638 C C . SER A 1 87 ? -7.488 -15.828 9.703 1 90.81 87 SER A C 1
ATOM 640 O O . SER A 1 87 ? -7.809 -15.039 10.594 1 90.81 87 SER A O 1
ATOM 642 N N . GLY A 1 88 ? -8.219 -16.047 8.555 1 93.56 88 GLY A N 1
ATOM 643 C CA . GLY A 1 88 ? -9.555 -15.484 8.469 1 93.56 88 GLY A CA 1
ATOM 644 C C . GLY A 1 88 ? -9.555 -14.008 8.109 1 93.56 88 GLY A C 1
ATOM 645 O O . GLY A 1 88 ? -10.5 -13.289 8.414 1 93.56 88 GLY A O 1
ATOM 646 N N . GLY A 1 89 ? -8.461 -13.547 7.594 1 97.25 89 GLY A N 1
ATOM 647 C CA . GLY A 1 89 ? -8.43 -12.172 7.117 1 97.25 89 GLY A CA 1
ATOM 648 C C . GLY A 1 89 ? -9.469 -11.883 6.055 1 97.25 89 GLY A C 1
ATOM 649 O O . GLY A 1 89 ? -9.883 -12.781 5.324 1 97.25 89 GLY A O 1
ATOM 650 N N . VAL A 1 90 ? -9.883 -10.648 6.023 1 98.62 90 VAL A N 1
ATOM 651 C CA . VAL A 1 90 ? -10.898 -10.266 5.047 1 98.62 90 VAL A CA 1
ATOM 652 C C . VAL A 1 90 ? -10.445 -9.016 4.293 1 98.62 90 VAL A C 1
ATOM 654 O O . VAL A 1 90 ? -9.5 -8.344 4.711 1 98.62 90 VAL A O 1
ATOM 657 N N . ILE A 1 91 ? -11.055 -8.758 3.148 1 98.88 91 ILE A N 1
ATOM 658 C CA . ILE A 1 91 ? -11.008 -7.469 2.461 1 98.88 91 ILE A CA 1
ATOM 659 C C . ILE A 1 91 ? -12.375 -6.785 2.549 1 98.88 91 ILE A C 1
ATOM 661 O O . ILE A 1 91 ? -13.398 -7.398 2.25 1 98.88 91 ILE A O 1
ATOM 665 N N . ILE A 1 92 ? -12.359 -5.559 3.023 1 98.94 92 ILE A N 1
ATOM 666 C CA . ILE A 1 92 ? -13.547 -4.723 3.092 1 98.94 92 ILE A CA 1
ATOM 667 C C . ILE A 1 92 ? -13.531 -3.703 1.955 1 98.94 92 ILE A C 1
ATOM 669 O O . ILE A 1 92 ? -12.508 -3.057 1.711 1 98.94 92 ILE A O 1
ATOM 673 N N . ARG A 1 93 ? -14.609 -3.623 1.24 1 98.94 93 ARG A N 1
ATOM 674 C CA . ARG A 1 93 ? -14.773 -2.549 0.266 1 98.94 93 ARG A CA 1
ATOM 675 C C . ARG A 1 93 ? -15.57 -1.392 0.854 1 98.94 93 ARG A C 1
ATOM 677 O O . ARG A 1 93 ? -16.672 -1.594 1.388 1 98.94 93 ARG A O 1
ATOM 684 N N . LEU A 1 94 ? -15.055 -0.25 0.869 1 98.94 94 LEU A N 1
ATOM 685 C CA . LEU A 1 94 ? -15.719 1.001 1.215 1 98.94 94 LEU A CA 1
ATOM 686 C C . LEU A 1 94 ? -16.125 1.766 -0.041 1 98.94 94 LEU A C 1
ATOM 688 O O . LEU A 1 94 ? -15.266 2.197 -0.814 1 98.94 94 LEU A O 1
ATOM 692 N N . ASP A 1 95 ? -17.391 2.02 -0.223 1 98.69 95 ASP A N 1
ATOM 693 C CA . ASP A 1 95 ? -17.922 2.689 -1.406 1 98.69 95 ASP A CA 1
ATOM 694 C C . ASP A 1 95 ? -17.906 4.207 -1.231 1 98.69 95 ASP A C 1
ATOM 696 O O . ASP A 1 95 ? -17.625 4.707 -0.141 1 98.69 95 ASP A O 1
ATOM 700 N N . THR A 1 96 ? -18.188 4.93 -2.309 1 97.62 96 THR A N 1
ATOM 701 C CA . THR A 1 96 ? -18.062 6.383 -2.309 1 97.62 96 THR A CA 1
ATOM 702 C C . THR A 1 96 ? -19.188 7.02 -1.485 1 97.62 96 THR A C 1
ATOM 704 O O . THR A 1 96 ? -19.078 8.18 -1.082 1 97.62 96 THR A O 1
ATOM 707 N N . ASP A 1 97 ? -20.234 6.27 -1.199 1 97.62 97 ASP A N 1
ATOM 708 C CA . ASP A 1 97 ? -21.281 6.762 -0.31 1 97.62 97 ASP A CA 1
ATOM 709 C C . ASP A 1 97 ? -20.984 6.391 1.143 1 97.62 97 ASP A C 1
ATOM 711 O O . ASP A 1 97 ? -21.844 6.547 2.014 1 97.62 97 ASP A O 1
ATOM 715 N N . ASN A 1 98 ? -19.812 5.77 1.347 1 97.88 98 ASN A N 1
ATOM 716 C CA . ASN A 1 98 ? -19.25 5.406 2.648 1 97.88 98 ASN A CA 1
ATOM 717 C C . ASN A 1 98 ? -19.906 4.137 3.193 1 97.88 98 ASN A C 1
ATOM 719 O O . ASN A 1 98 ? -19.688 3.773 4.352 1 97.88 98 ASN A O 1
ATOM 723 N N . SER A 1 99 ? -20.75 3.494 2.408 1 98.44 99 SER A N 1
ATOM 724 C CA . SER A 1 99 ? -21.156 2.148 2.803 1 98.44 99 SER A CA 1
ATOM 725 C C . SER A 1 99 ? -20 1.16 2.643 1 98.44 99 SER A C 1
ATOM 727 O O . SER A 1 99 ? -19.141 1.328 1.767 1 98.44 99 SER A O 1
ATOM 729 N N . ALA A 1 100 ? -20.016 0.141 3.52 1 98.81 100 ALA A N 1
ATOM 730 C CA . ALA A 1 100 ? -18.922 -0.82 3.518 1 98.81 100 ALA A CA 1
ATOM 731 C C . ALA A 1 100 ? -19.438 -2.252 3.604 1 98.81 100 ALA A C 1
ATOM 733 O O . ALA A 1 100 ? -20.469 -2.506 4.234 1 98.81 100 ALA A O 1
ATOM 734 N N . GLN A 1 101 ? -18.734 -3.17 2.992 1 98.62 101 GLN A N 1
ATOM 735 C CA . GLN A 1 101 ? -19.047 -4.59 3.086 1 98.62 101 GLN A CA 1
ATOM 736 C C . GLN A 1 101 ? -17.797 -5.445 2.912 1 98.62 101 GLN A C 1
ATOM 738 O O . GLN A 1 101 ? -16.844 -5.039 2.238 1 98.62 101 GLN A O 1
ATOM 743 N N . VAL A 1 102 ? -17.797 -6.652 3.455 1 98.81 102 VAL A N 1
ATOM 744 C CA . VAL A 1 102 ? -16.734 -7.625 3.227 1 98.81 102 VAL A CA 1
ATOM 745 C C . VAL A 1 102 ? -16.859 -8.211 1.824 1 98.81 102 VAL A C 1
ATOM 747 O O . VAL A 1 102 ? -17.938 -8.664 1.432 1 98.81 102 VAL A O 1
ATOM 750 N N . VAL A 1 103 ? -15.734 -8.258 1.091 1 98.81 103 VAL A N 1
ATOM 751 C CA . VAL A 1 103 ? -15.844 -8.695 -0.296 1 98.81 103 VAL A CA 1
ATOM 752 C C . VAL A 1 103 ? -14.922 -9.898 -0.53 1 98.81 103 VAL A C 1
ATOM 754 O O . VAL A 1 103 ? -14.953 -10.508 -1.6 1 98.81 103 VAL A O 1
ATOM 757 N N . ALA A 1 104 ? -14.102 -10.281 0.328 1 98.31 104 ALA A N 1
ATOM 758 C CA . ALA A 1 104 ? -13.289 -11.492 0.318 1 98.31 104 ALA A CA 1
ATOM 759 C C . ALA A 1 104 ? -13 -11.977 1.737 1 98.31 104 ALA A C 1
ATOM 761 O O . ALA A 1 104 ? -12.789 -11.164 2.643 1 98.31 104 ALA A O 1
ATOM 762 N N . GLU A 1 105 ? -12.953 -13.258 1.927 1 97.88 105 GLU A N 1
ATOM 763 C CA . GLU A 1 105 ? -12.75 -13.836 3.25 1 97.88 105 GLU A CA 1
ATOM 764 C C . GLU A 1 105 ? -11.68 -14.93 3.217 1 97.88 105 GLU A C 1
ATOM 766 O O . GLU A 1 105 ? -11.188 -15.289 2.146 1 97.88 105 GLU A O 1
ATOM 771 N N . ASP A 1 106 ? -11.32 -15.367 4.391 1 96.69 106 ASP A N 1
ATOM 772 C CA . ASP A 1 106 ? -10.445 -16.516 4.594 1 96.69 106 ASP A CA 1
ATOM 773 C C . ASP A 1 106 ? -9.078 -16.281 3.957 1 96.69 106 ASP A C 1
ATOM 775 O O . ASP A 1 106 ? -8.555 -17.141 3.25 1 96.69 106 ASP A O 1
ATOM 779 N N . LEU A 1 107 ? -8.633 -15.109 4.113 1 96.19 107 LEU A N 1
ATOM 780 C CA . LEU A 1 107 ? -7.281 -14.789 3.658 1 96.19 107 LEU A CA 1
ATOM 781 C C . LEU A 1 107 ? -6.266 -15 4.777 1 96.19 107 LEU A C 1
ATOM 783 O O . LEU A 1 107 ? -6.547 -14.703 5.941 1 96.19 107 LEU A O 1
ATOM 787 N N . ASP A 1 108 ? -5.133 -15.5 4.398 1 95.62 108 ASP A N 1
ATOM 788 C CA . ASP A 1 108 ? -4.066 -15.734 5.367 1 95.62 108 ASP A CA 1
ATOM 789 C C . ASP A 1 108 ? -3.162 -14.508 5.496 1 95.62 108 ASP A C 1
ATOM 791 O O . ASP A 1 108 ? -2.117 -14.43 4.848 1 95.62 108 ASP A O 1
ATOM 795 N N . PHE A 1 109 ? -3.564 -13.5 6.32 1 96.5 109 PHE A N 1
ATOM 796 C CA . PHE A 1 109 ? -2.879 -12.25 6.621 1 96.5 109 PHE A CA 1
ATOM 797 C C . PHE A 1 109 ? -2.709 -11.406 5.363 1 96.5 109 PHE A C 1
ATOM 799 O O . PHE A 1 109 ? -1.588 -11.203 4.891 1 96.5 109 PHE A O 1
ATOM 806 N N . PRO A 1 110 ? -3.818 -10.867 4.828 1 97.62 110 PRO A N 1
ATOM 807 C CA . PRO A 1 110 ? -3.67 -9.93 3.711 1 97.62 110 PRO A CA 1
ATOM 808 C C . PRO A 1 110 ? -2.83 -8.711 4.07 1 97.62 110 PRO A C 1
ATOM 810 O O . PRO A 1 110 ? -3.178 -7.965 4.992 1 97.62 110 PRO A O 1
ATOM 813 N N . ASN A 1 111 ? -1.734 -8.57 3.432 1 97.19 111 ASN A N 1
ATOM 814 C CA . ASN A 1 111 ? -0.771 -7.5 3.684 1 97.19 111 ASN A CA 1
ATOM 815 C C . ASN A 1 111 ? -0.806 -6.445 2.584 1 97.19 111 ASN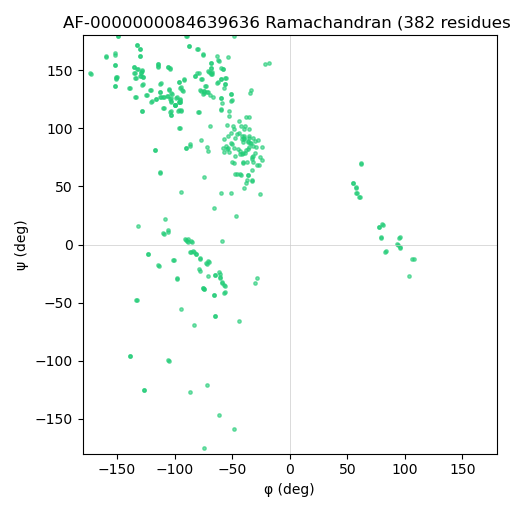 A C 1
ATOM 817 O O . ASN A 1 111 ? -1.76 -5.668 2.49 1 97.19 111 ASN A O 1
ATOM 821 N N . GLY A 1 112 ? 0.1 -6.438 1.595 1 98.12 112 GLY A N 1
ATOM 822 C CA . GLY A 1 112 ? 0.07 -5.496 0.487 1 98.12 112 GLY A CA 1
ATOM 823 C C . GLY A 1 112 ? -0.917 -5.883 -0.599 1 98.12 112 GLY A C 1
ATOM 824 O O . GLY A 1 112 ? -1.122 -7.07 -0.863 1 98.12 112 GLY A O 1
ATOM 825 N N . MET A 1 113 ? -1.45 -4.918 -1.191 1 98.44 113 MET A N 1
ATOM 826 C CA . MET A 1 113 ? -2.383 -5.098 -2.301 1 98.44 113 MET A CA 1
ATOM 827 C C . MET A 1 113 ? -2.061 -4.137 -3.441 1 98.44 113 MET A C 1
ATOM 829 O O . MET A 1 113 ? -1.507 -3.059 -3.213 1 98.44 113 MET A O 1
ATOM 833 N N . VAL A 1 114 ? -2.432 -4.559 -4.645 1 97.81 114 VAL A N 1
ATOM 834 C CA . VAL A 1 114 ? -2.295 -3.703 -5.816 1 97.81 114 VAL A CA 1
ATOM 835 C C . VAL A 1 114 ? -3.365 -4.059 -6.844 1 97.81 114 VAL A C 1
ATOM 837 O O . VAL A 1 114 ? -3.795 -5.211 -6.93 1 97.81 114 VAL A O 1
ATOM 840 N N . ILE A 1 115 ? -3.846 -3.111 -7.48 1 96.44 115 ILE A N 1
ATOM 841 C CA . ILE A 1 115 ? -4.699 -3.326 -8.641 1 96.44 115 ILE A CA 1
ATOM 842 C C . ILE A 1 115 ? -3.863 -3.256 -9.922 1 96.44 115 ILE A C 1
ATOM 844 O O . ILE A 1 115 ? -3.033 -2.357 -10.078 1 96.44 115 ILE A O 1
ATOM 848 N N . THR A 1 116 ? -4.09 -4.219 -10.828 1 93.81 116 THR A N 1
ATOM 849 C CA . THR A 1 116 ? -3.334 -4.246 -12.078 1 93.81 116 THR A CA 1
ATOM 850 C C . THR A 1 116 ? -3.59 -2.986 -12.898 1 93.81 116 THR A C 1
ATOM 852 O O . THR A 1 116 ? -4.629 -2.338 -12.742 1 93.81 116 THR A O 1
ATOM 855 N N . PRO A 1 117 ? -2.643 -2.693 -13.797 1 90.44 117 PRO A N 1
ATOM 856 C CA . PRO A 1 117 ? -2.754 -1.444 -14.555 1 90.44 117 PRO A CA 1
ATOM 857 C C . PRO A 1 117 ? -4.031 -1.372 -15.391 1 90.44 117 PRO A C 1
ATOM 859 O O . PRO A 1 117 ? -4.551 -0.281 -15.641 1 90.44 117 PRO A O 1
ATOM 862 N N . ASP A 1 118 ? -4.559 -2.475 -15.805 1 90.06 118 ASP A N 1
ATOM 863 C CA . ASP A 1 118 ? -5.785 -2.48 -16.594 1 90.06 118 ASP A CA 1
ATOM 864 C C . ASP A 1 118 ? -7.02 -2.359 -15.703 1 90.06 118 ASP A C 1
ATOM 866 O O . ASP A 1 118 ? -8.148 -2.291 -16.188 1 90.06 118 ASP A O 1
ATOM 870 N N . HIS A 1 119 ? -6.824 -2.436 -14.352 1 93.75 119 HIS A N 1
ATOM 871 C CA . HIS A 1 119 ? -7.812 -2.154 -13.32 1 93.75 119 HIS A CA 1
ATOM 872 C C . HIS A 1 119 ? -8.789 -3.312 -13.164 1 93.75 119 HIS A C 1
ATOM 874 O O . HIS A 1 119 ? -9.828 -3.17 -12.516 1 93.75 119 HIS A O 1
ATOM 880 N N . ASP A 1 120 ? -8.438 -4.457 -13.719 1 94.38 120 ASP A N 1
ATOM 881 C CA . ASP A 1 120 ? -9.398 -5.559 -13.758 1 94.38 120 ASP A CA 1
ATOM 882 C C . ASP A 1 120 ? -9.102 -6.582 -12.664 1 94.38 120 ASP A C 1
ATOM 884 O O . ASP A 1 120 ? -9.93 -7.449 -12.383 1 94.38 120 ASP A O 1
ATOM 888 N N . THR A 1 121 ? -7.945 -6.48 -12.078 1 94.69 121 THR A N 1
ATOM 889 C CA . THR A 1 121 ? -7.516 -7.516 -11.148 1 94.69 121 THR A CA 1
ATOM 890 C C . THR A 1 121 ? -6.945 -6.891 -9.875 1 94.69 121 THR A C 1
ATOM 892 O O . THR A 1 121 ? -6.109 -5.988 -9.938 1 94.69 121 THR A O 1
ATOM 895 N N . LEU A 1 122 ? -7.453 -7.289 -8.727 1 97.31 122 LEU A N 1
ATOM 896 C CA . LEU A 1 122 ? -6.84 -6.988 -7.438 1 97.31 122 LEU A CA 1
ATOM 897 C C . LEU A 1 122 ? -5.945 -8.141 -6.98 1 97.31 122 LEU A C 1
ATOM 899 O O . LEU A 1 122 ? -6.383 -9.289 -6.941 1 97.31 122 LEU A O 1
ATOM 903 N N . ILE A 1 123 ? -4.707 -7.852 -6.746 1 96.31 123 ILE A N 1
ATOM 904 C CA . ILE A 1 123 ? -3.746 -8.82 -6.234 1 96.31 123 ILE A CA 1
ATOM 905 C C . ILE A 1 123 ? -3.471 -8.547 -4.758 1 96.31 123 ILE A C 1
ATOM 907 O O . ILE A 1 123 ? -3.273 -7.398 -4.363 1 96.31 123 ILE A O 1
ATOM 911 N N . VAL A 1 124 ? -3.504 -9.578 -3.969 1 97.19 124 VAL A N 1
ATOM 912 C CA . VAL A 1 124 ? -3.248 -9.453 -2.537 1 97.19 124 VAL A CA 1
ATOM 913 C C . VAL A 1 124 ? -2.107 -10.383 -2.131 1 97.19 124 VAL A C 1
ATOM 915 O O . VAL A 1 124 ? -2.098 -11.555 -2.5 1 97.19 124 VAL A O 1
ATOM 918 N N . ALA A 1 125 ? -1.128 -9.82 -1.436 1 96.88 125 ALA A N 1
ATOM 919 C CA . ALA A 1 125 ? -0.079 -10.617 -0.807 1 96.88 125 ALA A CA 1
ATOM 920 C C . ALA A 1 125 ? -0.568 -11.234 0.5 1 96.88 125 ALA A C 1
ATOM 922 O O . ALA A 1 125 ? -0.905 -10.516 1.444 1 96.88 125 ALA A O 1
ATOM 923 N N . GLU A 1 126 ? -0.661 -12.516 0.537 1 96.06 126 GLU A N 1
ATOM 924 C CA . GLU A 1 126 ? -0.948 -13.219 1.784 1 96.06 126 GLU A CA 1
ATOM 925 C C . GLU A 1 126 ? 0.335 -13.703 2.453 1 96.06 126 GLU A C 1
ATOM 927 O O . GLU A 1 126 ? 0.884 -14.742 2.076 1 96.06 126 GLU A O 1
ATOM 932 N N . SER A 1 127 ? 0.758 -12.953 3.43 1 96.19 127 SER A N 1
ATOM 933 C CA . SER A 1 127 ? 2.092 -13.133 3.99 1 96.19 127 SER A CA 1
ATOM 934 C C . SER A 1 127 ? 2.217 -14.484 4.688 1 96.19 127 SER A C 1
ATOM 936 O O . SER A 1 127 ? 3.232 -15.172 4.551 1 96.19 127 SER A O 1
ATOM 938 N N . VAL A 1 128 ? 1.216 -14.836 5.449 1 94.38 128 VAL A N 1
ATOM 939 C CA . VAL A 1 128 ? 1.246 -16.094 6.168 1 94.38 128 VAL A CA 1
ATOM 940 C C . VAL A 1 128 ? 0.988 -17.25 5.199 1 94.38 128 VAL A C 1
ATOM 942 O O . VAL A 1 128 ? 1.6 -18.312 5.316 1 94.38 128 VAL A O 1
ATOM 945 N N . GLY A 1 129 ? 0.104 -17.062 4.219 1 92.44 129 GLY A N 1
ATOM 946 C CA . GLY A 1 129 ? -0.157 -18.062 3.191 1 92.44 129 GLY A CA 1
ATOM 947 C C . GLY A 1 129 ? 0.988 -18.219 2.209 1 92.44 129 GLY A C 1
ATOM 948 O O . GLY A 1 129 ? 1.026 -19.188 1.441 1 92.44 129 GLY A O 1
ATOM 949 N N . ARG A 1 130 ? 1.895 -17.25 2.242 1 93.38 130 ARG A N 1
ATOM 950 C CA . ARG A 1 130 ? 3.072 -17.266 1.379 1 93.38 130 ARG A CA 1
ATOM 951 C C . ARG A 1 130 ? 2.676 -17.406 -0.087 1 93.38 130 ARG A C 1
ATOM 953 O O . ARG A 1 130 ? 3.217 -18.25 -0.799 1 93.38 130 ARG A O 1
ATOM 960 N N . ARG A 1 131 ? 1.804 -16.531 -0.497 1 92.75 131 ARG A N 1
ATOM 961 C CA . ARG A 1 131 ? 1.28 -16.562 -1.858 1 92.75 131 ARG A CA 1
ATOM 962 C C . ARG A 1 131 ? 0.702 -15.211 -2.25 1 92.75 131 ARG A C 1
ATOM 964 O O . ARG A 1 131 ? 0.44 -14.367 -1.389 1 92.75 131 ARG A O 1
ATOM 971 N N . LEU A 1 132 ? 0.564 -15.055 -3.57 1 95 132 LEU A N 1
ATOM 972 C CA . LEU A 1 132 ? -0.26 -13.977 -4.113 1 95 132 LEU A CA 1
ATOM 973 C C . LEU A 1 132 ? -1.596 -14.516 -4.613 1 95 132 LEU A C 1
ATOM 975 O O . LEU A 1 132 ? -1.632 -15.469 -5.398 1 95 132 LEU A O 1
ATOM 979 N N . SER A 1 133 ? -2.662 -13.93 -4.105 1 94.31 133 SER A N 1
ATOM 980 C CA . SER A 1 133 ? -4.008 -14.227 -4.582 1 94.31 133 SER A CA 1
ATOM 981 C C . SER A 1 133 ? -4.539 -13.109 -5.473 1 94.31 133 SER A C 1
ATOM 983 O O . SER A 1 133 ? -4.156 -11.945 -5.312 1 94.31 133 SER A O 1
ATOM 985 N N . ALA A 1 134 ? -5.41 -13.461 -6.414 1 95.12 134 ALA A N 1
ATOM 986 C CA . ALA A 1 134 ? -5.977 -12.492 -7.352 1 95.12 134 ALA A CA 1
ATOM 987 C C . ALA A 1 134 ? -7.5 -12.602 -7.395 1 95.12 134 ALA A C 1
ATOM 989 O O . ALA A 1 134 ? -8.055 -13.695 -7.25 1 95.12 134 ALA A O 1
ATOM 990 N N . PHE A 1 135 ? -8.109 -11.531 -7.555 1 96.56 135 PHE A N 1
ATOM 991 C CA . PHE A 1 135 ? -9.555 -11.398 -7.746 1 96.56 135 PHE A CA 1
ATOM 992 C C . PHE A 1 135 ? -9.859 -10.578 -8.992 1 96.56 135 PHE A C 1
ATOM 994 O O . PHE A 1 135 ? -9.203 -9.57 -9.266 1 96.56 135 PHE A O 1
ATOM 1001 N N . THR A 1 136 ? -10.844 -11.023 -9.766 1 96.62 136 THR A N 1
ATOM 1002 C CA . THR A 1 136 ? -11.414 -10.148 -10.781 1 96.62 136 THR A CA 1
ATOM 1003 C C . THR A 1 136 ? -12.258 -9.047 -10.125 1 96.62 136 THR A C 1
ATOM 1005 O O . THR A 1 136 ? -13.07 -9.328 -9.242 1 96.62 136 THR A O 1
ATOM 1008 N N . VAL A 1 137 ? -12.047 -7.867 -10.516 1 98.06 137 VAL A N 1
ATOM 1009 C CA . VAL A 1 137 ? -12.844 -6.75 -10.031 1 98.06 137 VAL A CA 1
ATOM 1010 C C . VAL A 1 137 ? -13.984 -6.473 -11.008 1 98.06 137 VAL A C 1
ATOM 1012 O O . VAL A 1 137 ? -13.75 -6.027 -12.133 1 98.06 137 VAL A O 1
ATOM 1015 N N . SER A 1 138 ? -15.188 -6.645 -10.594 1 98.06 138 SER A N 1
ATOM 1016 C CA . SER A 1 138 ? -16.344 -6.387 -11.445 1 98.06 138 SER A CA 1
ATOM 1017 C C . SER A 1 138 ? -16.672 -4.902 -11.5 1 98.06 138 SER A C 1
ATOM 1019 O O . SER A 1 138 ? -16.156 -4.113 -10.711 1 98.06 138 SER A O 1
ATOM 1021 N N . ALA A 1 139 ? -17.516 -4.535 -12.398 1 97 139 ALA A N 1
ATOM 1022 C CA . ALA A 1 139 ? -17.891 -3.135 -12.602 1 97 139 ALA A CA 1
ATOM 1023 C C . ALA A 1 139 ? -18.484 -2.533 -11.328 1 97 139 ALA A C 1
ATOM 1025 O O . ALA A 1 139 ? -18.266 -1.353 -11.039 1 97 139 ALA A O 1
ATOM 1026 N N . ASP A 1 140 ? -19.172 -3.314 -10.523 1 97.12 140 ASP A N 1
ATOM 1027 C CA . ASP A 1 140 ? -19.812 -2.818 -9.312 1 97.12 140 ASP A CA 1
ATOM 1028 C C . ASP A 1 140 ? -18.875 -2.896 -8.117 1 97.12 140 ASP A C 1
ATOM 1030 O O . ASP A 1 140 ? -19.266 -2.605 -6.988 1 97.12 140 ASP A O 1
ATOM 1034 N N . GLY A 1 141 ? -17.625 -3.336 -8.352 1 97.88 141 GLY A N 1
ATOM 1035 C CA . GLY A 1 141 ? -16.609 -3.348 -7.309 1 97.88 141 GLY A CA 1
ATOM 1036 C C . GLY A 1 141 ? -16.531 -4.676 -6.578 1 97.88 141 GLY A C 1
ATOM 1037 O O . GLY A 1 141 ? -15.68 -4.852 -5.699 1 97.88 141 GLY A O 1
ATOM 1038 N N . ALA A 1 142 ? -17.359 -5.648 -6.953 1 98.38 142 ALA A N 1
ATOM 1039 C CA . ALA A 1 142 ? -17.281 -6.965 -6.324 1 98.38 142 ALA A CA 1
ATOM 1040 C C . ALA A 1 142 ? -15.977 -7.672 -6.695 1 98.38 142 ALA A C 1
ATOM 1042 O O . ALA A 1 142 ? -15.445 -7.477 -7.793 1 98.38 142 ALA A O 1
ATOM 1043 N N . LEU A 1 143 ? -15.484 -8.445 -5.777 1 98.38 143 LEU A N 1
ATOM 1044 C CA . LEU A 1 143 ? -14.352 -9.32 -6.059 1 98.38 143 LEU A CA 1
ATOM 1045 C C . LEU A 1 143 ? -14.82 -10.734 -6.352 1 98.38 143 LEU A C 1
ATOM 1047 O O . LEU A 1 143 ? -15.547 -11.336 -5.559 1 98.38 143 LEU A O 1
ATOM 1051 N N . ASN A 1 144 ? -14.359 -11.203 -7.5 1 96.56 144 ASN A N 1
ATOM 1052 C CA . ASN A 1 144 ? -14.766 -12.523 -7.969 1 96.56 144 ASN A CA 1
ATOM 1053 C C . ASN A 1 144 ? -13.562 -13.367 -8.383 1 96.56 144 ASN A C 1
ATOM 1055 O O . ASN A 1 144 ? -12.445 -12.867 -8.445 1 96.56 144 ASN A O 1
ATOM 1059 N N . ASP A 1 145 ? -13.805 -14.609 -8.578 1 93.56 145 ASP A N 1
ATOM 1060 C CA . ASP A 1 145 ? -12.867 -15.523 -9.227 1 93.56 145 ASP A CA 1
ATOM 1061 C C . ASP A 1 145 ? -11.531 -15.555 -8.5 1 93.56 145 ASP A C 1
ATOM 1063 O O . ASP A 1 145 ? -10.477 -15.398 -9.117 1 93.56 145 ASP A O 1
ATOM 1067 N N . ARG A 1 146 ? -11.617 -15.719 -7.23 1 94.12 146 ARG A N 1
ATOM 1068 C CA . ARG A 1 146 ? -10.367 -15.867 -6.492 1 94.12 146 ARG A CA 1
ATOM 1069 C C . ARG A 1 146 ? -9.492 -16.938 -7.125 1 94.12 146 ARG A C 1
ATOM 1071 O O . ARG A 1 146 ? -9.961 -18.047 -7.434 1 94.12 146 ARG A O 1
ATOM 1078 N N . ARG A 1 147 ? -8.266 -16.547 -7.344 1 90.31 147 ARG A N 1
ATOM 1079 C CA . ARG A 1 147 ? -7.312 -17.484 -7.922 1 90.31 147 ARG A CA 1
ATOM 1080 C C . ARG A 1 147 ? -5.887 -17.156 -7.48 1 90.31 147 ARG A C 1
ATOM 1082 O O . ARG A 1 147 ? -5.629 -16.078 -6.949 1 90.31 147 ARG A O 1
ATOM 1089 N N . VAL A 1 148 ? -4.938 -18.062 -7.656 1 85.81 148 VAL A N 1
ATOM 1090 C CA . VAL A 1 148 ? -3.516 -17.766 -7.477 1 85.81 148 VAL A CA 1
ATOM 1091 C C . VAL A 1 148 ? -3.031 -16.828 -8.578 1 85.81 148 VAL A C 1
ATOM 1093 O O . VAL A 1 148 ? -3.361 -17.016 -9.75 1 85.81 148 VAL A O 1
ATOM 1096 N N . PHE A 1 149 ? -2.391 -15.758 -8.023 1 82.5 149 PHE A N 1
ATOM 1097 C CA . PHE A 1 149 ? -1.844 -14.836 -9.008 1 82.5 149 PHE A CA 1
ATOM 1098 C C . PHE A 1 149 ? -0.703 -15.484 -9.781 1 82.5 149 PHE A C 1
ATOM 1100 O O . PHE A 1 149 ? 0.158 -16.141 -9.195 1 82.5 149 PHE A O 1
ATOM 1107 N N . ALA A 1 150 ? -0.302 -15.242 -11.164 1 66.56 150 ALA A N 1
ATOM 1108 C CA . ALA A 1 150 ? 0.713 -15.656 -12.125 1 66.56 150 ALA A CA 1
ATOM 1109 C C . ALA A 1 150 ? 0.139 -16.656 -13.133 1 66.56 150 ALA A C 1
ATOM 1111 O O . ALA A 1 150 ? 0.741 -16.906 -14.18 1 66.56 150 ALA A O 1
ATOM 1112 N N . ALA A 1 151 ? -0.791 -17.375 -12.852 1 50.41 151 ALA A N 1
ATOM 1113 C CA . ALA A 1 151 ? -1.167 -18.297 -13.914 1 50.41 151 ALA A CA 1
ATOM 1114 C C . ALA A 1 151 ? -1.199 -17.594 -15.273 1 50.41 151 ALA A C 1
ATOM 1116 O O . ALA A 1 151 ? -0.596 -18.062 -16.234 1 50.41 151 ALA A O 1
ATOM 1117 N N . ALA A 1 152 ? -2.051 -16.656 -15.57 1 47.97 152 ALA A N 1
ATOM 1118 C CA . ALA A 1 152 ? -2.293 -16.109 -16.906 1 47.97 152 ALA A CA 1
ATOM 1119 C C . ALA A 1 152 ? -1.735 -14.703 -17.031 1 47.97 152 ALA A C 1
ATOM 1121 O O . ALA A 1 152 ? -2.156 -13.938 -17.922 1 47.97 152 ALA A O 1
ATOM 1122 N N . TRP A 1 153 ? -0.761 -14.383 -16.141 1 49.94 153 TRP A N 1
ATOM 1123 C CA . TRP A 1 153 ? -0.404 -12.977 -16.328 1 49.94 153 TRP A CA 1
ATOM 1124 C C . TRP A 1 153 ? 0.473 -12.797 -17.562 1 49.94 153 TRP A C 1
ATOM 1126 O O . TRP A 1 153 ? 1.535 -13.414 -17.672 1 49.94 153 TRP A O 1
ATOM 1136 N N . THR A 1 154 ? -0.103 -12.57 -18.719 1 48.44 154 THR A N 1
ATOM 1137 C CA . THR A 1 154 ? 0.672 -12.188 -19.891 1 48.44 154 THR A CA 1
ATOM 1138 C C . THR A 1 154 ? 1.136 -10.734 -19.781 1 48.44 154 THR A C 1
ATOM 1140 O O . THR A 1 154 ? 0.315 -9.812 -19.781 1 48.44 154 THR A O 1
ATOM 1143 N N . GLY A 1 155 ? 1.892 -10.398 -18.703 1 48.75 155 GLY A N 1
ATOM 1144 C CA . GLY A 1 155 ? 2.469 -9.07 -18.844 1 48.75 155 GLY A CA 1
ATOM 1145 C C . GLY A 1 155 ? 2.539 -8.594 -20.281 1 48.75 155 GLY A C 1
ATOM 1146 O O . GLY A 1 155 ? 2.197 -9.344 -21.203 1 48.75 155 GLY A O 1
ATOM 1147 N N . PRO A 1 156 ? 2.568 -7.195 -20.531 1 42.34 156 PRO A N 1
ATOM 1148 C CA . PRO A 1 156 ? 2.752 -6.906 -21.953 1 42.34 156 PRO A CA 1
ATOM 1149 C C . PRO A 1 156 ? 3.781 -7.82 -22.609 1 42.34 156 PRO A C 1
ATOM 1151 O O . PRO A 1 156 ? 4.793 -8.164 -22 1 42.34 156 PRO A O 1
ATOM 1154 N N . ARG A 1 157 ? 3.332 -8.859 -23.172 1 39.72 157 ARG A N 1
ATOM 1155 C CA . ARG A 1 157 ? 4.219 -9.711 -23.969 1 39.72 157 ARG A CA 1
ATOM 1156 C C . ARG A 1 157 ? 5.367 -8.898 -24.562 1 39.72 157 ARG A C 1
ATOM 1158 O O . ARG A 1 157 ? 5.141 -7.922 -25.281 1 39.72 157 ARG A O 1
ATOM 1165 N N . ARG A 1 158 ? 6.438 -8.805 -23.844 1 39.34 158 ARG A N 1
ATOM 1166 C CA . ARG A 1 158 ? 7.543 -8.391 -24.703 1 39.34 158 ARG A CA 1
ATOM 1167 C C . ARG A 1 158 ? 7.375 -8.938 -26.125 1 39.34 158 ARG A C 1
ATOM 1169 O O . ARG A 1 158 ? 7.172 -10.141 -26.312 1 39.34 158 ARG A O 1
ATOM 1176 N N . HIS A 1 159 ? 6.742 -8.18 -27.016 1 38.06 159 HIS A N 1
ATOM 1177 C CA . HIS A 1 159 ? 6.836 -8.586 -28.406 1 38.06 159 HIS A CA 1
ATOM 1178 C C . HIS A 1 159 ? 8.18 -9.234 -28.703 1 38.06 159 HIS A C 1
ATOM 1180 O O . HIS A 1 159 ? 9.227 -8.594 -28.578 1 38.06 159 HIS A O 1
ATOM 1186 N N . ARG A 1 160 ? 8.336 -10.383 -28.297 1 35.88 160 ARG A N 1
ATOM 1187 C CA . ARG A 1 160 ? 9.516 -11.016 -28.891 1 35.88 160 ARG A CA 1
ATOM 1188 C C . ARG A 1 160 ? 9.617 -10.703 -30.375 1 35.88 160 ARG A C 1
ATOM 1190 O O . ARG A 1 160 ? 8.664 -10.914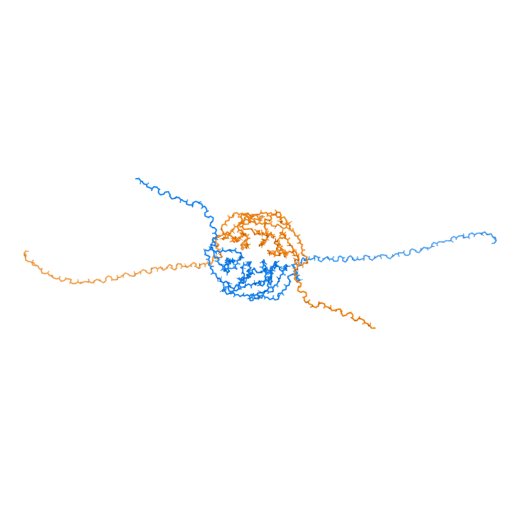 -31.125 1 35.88 160 ARG A O 1
ATOM 1197 N N . PRO A 1 161 ? 10.508 -9.75 -30.75 1 36.31 161 PRO A N 1
ATOM 1198 C CA . PRO A 1 161 ? 10.625 -9.594 -32.188 1 36.31 161 PRO A CA 1
ATOM 1199 C C . PRO A 1 161 ? 10.562 -10.93 -32.938 1 36.31 161 PRO A C 1
ATOM 1201 O O . PRO A 1 161 ? 11.125 -11.93 -32.469 1 36.31 161 PRO A O 1
ATOM 1204 N N . ARG A 1 162 ? 9.422 -11.25 -33.531 1 36.72 162 ARG A N 1
ATOM 1205 C CA . ARG A 1 162 ? 9.391 -12.336 -34.5 1 36.72 162 ARG A CA 1
ATOM 1206 C C . ARG A 1 162 ? 10.703 -12.406 -35.281 1 36.72 162 ARG A C 1
ATOM 1208 O O . ARG A 1 162 ? 11.078 -11.445 -35.969 1 36.72 162 ARG A O 1
ATOM 1215 N N . ARG A 1 163 ? 11.68 -13.102 -34.781 1 34.81 163 ARG A N 1
ATOM 1216 C CA . ARG A 1 163 ? 12.773 -13.414 -35.688 1 34.81 163 ARG A CA 1
ATOM 1217 C C . ARG A 1 163 ? 12.242 -13.672 -37.094 1 34.81 163 ARG A C 1
ATOM 1219 O O . ARG A 1 163 ? 11.469 -14.609 -37.312 1 34.81 163 ARG A O 1
ATOM 1226 N N . ARG A 1 164 ? 12.102 -12.617 -37.938 1 36.66 164 ARG A N 1
ATOM 1227 C CA . ARG A 1 164 ? 11.922 -12.844 -39.375 1 36.66 164 ARG A CA 1
ATOM 1228 C C . ARG A 1 164 ? 12.75 -14.039 -39.812 1 36.66 164 ARG A C 1
ATOM 1230 O O . ARG A 1 164 ? 13.969 -14.07 -39.656 1 36.66 164 ARG A O 1
ATOM 1237 N N . GLY A 1 165 ? 12.141 -15.188 -39.719 1 36.56 165 GLY A N 1
ATOM 1238 C CA . GLY A 1 165 ? 12.711 -16.328 -40.438 1 36.56 165 GLY A CA 1
ATOM 1239 C C . GLY A 1 165 ? 13.391 -15.93 -41.719 1 36.56 165 GLY A C 1
ATOM 1240 O O . GLY A 1 165 ? 12.75 -15.375 -42.625 1 36.56 165 GLY A O 1
ATOM 1241 N N . ARG A 1 166 ? 14.641 -15.328 -41.688 1 35.41 166 ARG A N 1
ATOM 1242 C CA . ARG A 1 166 ? 15.398 -15.273 -42.938 1 35.41 166 ARG A CA 1
ATOM 1243 C C . ARG A 1 166 ? 15.258 -16.578 -43.719 1 35.41 166 ARG A C 1
ATOM 1245 O O . ARG A 1 166 ? 15.75 -17.625 -43.281 1 35.41 166 ARG A O 1
ATOM 1252 N N . GLY A 1 167 ? 14.039 -16.797 -44.25 1 33.62 167 GLY A N 1
ATOM 1253 C CA . GLY A 1 167 ? 13.992 -17.781 -45.312 1 33.62 167 GLY A CA 1
ATOM 1254 C C . GLY A 1 167 ? 15.188 -17.734 -46.25 1 33.62 167 GLY A C 1
ATOM 1255 O O . GLY A 1 167 ? 15.297 -16.812 -47.062 1 33.62 167 GLY A O 1
ATOM 1256 N N . LEU A 1 168 ? 16.438 -17.797 -45.688 1 34.41 168 LEU A N 1
ATOM 1257 C CA . LEU A 1 168 ? 17.562 -18 -46.594 1 34.41 168 LEU A CA 1
ATOM 1258 C C . LEU A 1 168 ? 17.234 -19.062 -47.625 1 34.41 168 LEU A C 1
ATOM 1260 O O . LEU A 1 168 ? 16.953 -20.219 -47.281 1 34.41 168 LEU A O 1
ATOM 1264 N N . GLY A 1 169 ? 16.5 -18.672 -48.656 1 32.69 169 GLY A N 1
ATOM 1265 C CA . GLY A 1 169 ? 16.375 -19.422 -49.875 1 32.69 169 GLY A CA 1
ATOM 1266 C C . GLY A 1 169 ? 17.656 -20.141 -50.281 1 32.69 169 GLY A C 1
ATOM 1267 O O . GLY A 1 169 ? 18.719 -19.547 -50.312 1 32.69 169 GLY A O 1
ATOM 1268 N N . GLY A 1 170 ? 17.75 -21.453 -49.844 1 31.44 170 GLY A N 1
ATOM 1269 C CA . GLY A 1 170 ? 18.766 -22.422 -50.188 1 31.44 170 GLY A CA 1
ATOM 1270 C C . GLY A 1 170 ? 19.172 -22.359 -51.656 1 31.44 170 GLY A C 1
ATOM 1271 O O . GLY A 1 170 ? 18.312 -22.344 -52.531 1 31.44 170 GLY A O 1
ATOM 1272 N N . HIS A 1 171 ? 20.203 -21.547 -52 1 33.5 171 HIS A N 1
ATOM 1273 C CA . HIS A 1 171 ? 20.844 -21.547 -53.312 1 33.5 171 HIS A CA 1
ATOM 1274 C C . HIS A 1 171 ? 20.969 -22.953 -53.875 1 33.5 171 HIS A C 1
ATOM 1276 O O . HIS A 1 171 ? 21.281 -23.891 -53.156 1 33.5 171 HIS A O 1
ATOM 1282 N N . ASP A 1 172 ? 20.188 -23.266 -54.938 1 30.56 172 ASP A N 1
ATOM 1283 C CA . ASP A 1 172 ? 20.188 -24.438 -55.812 1 30.56 172 ASP A CA 1
ATOM 1284 C C . ASP A 1 172 ? 21.609 -24.875 -56.156 1 30.56 172 ASP A C 1
ATOM 1286 O O . ASP A 1 172 ? 22.406 -24.062 -56.656 1 30.56 172 ASP A O 1
ATOM 1290 N N . ALA A 1 173 ? 22.172 -25.734 -55.312 1 31.38 173 ALA A N 1
ATOM 1291 C CA . ALA A 1 173 ? 23.438 -26.422 -55.562 1 31.38 173 ALA A CA 1
ATOM 1292 C C . ALA A 1 173 ? 23.531 -26.844 -57.031 1 31.38 173 ALA A C 1
ATOM 1294 O O . ALA A 1 173 ? 22.656 -27.547 -57.531 1 31.38 173 ALA A O 1
ATOM 1295 N N . GLY A 1 174 ? 24.156 -26.031 -57.969 1 29.34 174 GLY A N 1
ATOM 1296 C CA . GLY A 1 174 ? 24.547 -26.281 -59.375 1 29.34 174 GLY A CA 1
ATOM 1297 C C . GLY A 1 174 ? 24.984 -27.719 -59.625 1 29.34 174 GLY A C 1
ATOM 1298 O O . GLY A 1 174 ? 25.359 -28.422 -58.688 1 29.34 174 GLY A O 1
ATOM 1299 N N . SER A 1 175 ? 24.422 -28.359 -60.688 1 31.38 175 SER A N 1
ATOM 1300 C CA . SER A 1 175 ? 24.516 -29.641 -61.375 1 31.38 175 SER A CA 1
ATOM 1301 C C . SER A 1 175 ? 25.969 -30.047 -61.562 1 31.38 175 SER A C 1
ATOM 1303 O O . SER A 1 175 ? 26.781 -29.281 -62.125 1 31.38 175 SER A O 1
ATOM 1305 N N . PRO A 1 176 ? 26.5 -30.906 -60.594 1 31.25 176 PRO A N 1
ATOM 1306 C CA . PRO A 1 176 ? 27.875 -31.375 -60.812 1 31.25 176 PRO A CA 1
ATOM 1307 C C . PRO A 1 176 ? 28.109 -31.906 -62.219 1 31.25 176 PRO A C 1
ATOM 1309 O O . PRO A 1 176 ? 27.219 -32.562 -62.781 1 31.25 176 PRO A O 1
ATOM 1312 N N . ILE A 1 177 ? 28.688 -31.172 -63.188 1 29.16 177 ILE A N 1
ATOM 1313 C CA . ILE A 1 177 ? 29.078 -31.531 -64.5 1 29.16 177 ILE A CA 1
ATOM 1314 C C . ILE A 1 177 ? 29.859 -32.844 -64.5 1 29.16 177 ILE A C 1
ATOM 1316 O O . ILE A 1 177 ? 30.844 -33 -63.781 1 29.16 177 ILE A O 1
ATOM 1320 N N . ARG A 1 178 ? 29.109 -34 -64.688 1 28.91 178 ARG A N 1
ATOM 1321 C CA . ARG A 1 178 ? 29.641 -35.344 -64.938 1 28.91 178 ARG A CA 1
ATOM 1322 C C . ARG A 1 178 ? 30.781 -35.312 -65.938 1 28.91 178 ARG A C 1
ATOM 1324 O O . ARG A 1 178 ? 30.562 -34.969 -67.062 1 28.91 178 ARG A O 1
ATOM 1331 N N . ALA A 1 179 ? 31.984 -34.906 -65.5 1 25.8 179 ALA A N 1
ATOM 1332 C CA . ALA A 1 179 ? 33.125 -34.938 -66.375 1 25.8 179 ALA A CA 1
ATOM 1333 C C . ALA A 1 179 ? 33.312 -36.312 -67.062 1 25.8 179 ALA A C 1
ATOM 1335 O O . ALA A 1 179 ? 33.344 -37.312 -66.312 1 25.8 179 ALA A O 1
ATOM 1336 N N . ASP A 1 180 ? 32.844 -36.531 -68.25 1 28.61 180 ASP A N 1
ATOM 1337 C CA . ASP A 1 180 ? 33 -37.625 -69.188 1 28.61 180 ASP A CA 1
ATOM 1338 C C . ASP A 1 180 ? 34.469 -38 -69.312 1 28.61 180 ASP A C 1
ATOM 1340 O O . ASP A 1 180 ? 35.312 -37.219 -69.75 1 28.61 180 ASP A O 1
ATOM 1344 N N . ARG A 1 181 ? 34.969 -38.719 -68.25 1 24.2 181 ARG A N 1
ATOM 1345 C CA . ARG A 1 181 ? 36.344 -39.188 -68.312 1 24.2 181 ARG A CA 1
ATOM 1346 C C . ARG A 1 181 ? 36.562 -40.062 -69.562 1 24.2 181 ARG A C 1
ATOM 1348 O O . ARG A 1 181 ? 36.031 -41.188 -69.625 1 24.2 181 ARG A O 1
ATOM 1355 N N . ARG A 1 182 ? 36.75 -39.5 -70.75 1 26.28 182 ARG A N 1
ATOM 1356 C CA . ARG A 1 182 ? 37.062 -40.156 -72 1 26.28 182 ARG A CA 1
ATOM 1357 C C . ARG A 1 182 ? 38.375 -40.938 -71.875 1 26.28 182 ARG A C 1
ATOM 1359 O O . ARG A 1 182 ? 38.844 -41.562 -72.875 1 26.28 182 ARG A O 1
ATOM 1366 N N . GLY A 1 183 ? 39.062 -41 -70.625 1 25.31 183 GLY A N 1
ATOM 1367 C CA . GLY A 1 183 ? 40.438 -41.219 -71.062 1 25.31 183 GLY A CA 1
ATOM 1368 C C . GLY A 1 183 ? 40.594 -42.5 -71.875 1 25.31 183 GLY A C 1
ATOM 1369 O O . GLY A 1 183 ? 39.781 -43.406 -71.75 1 25.31 183 GLY A O 1
ATOM 1370 N N . ARG A 1 184 ? 41.656 -42.469 -72.812 1 23.44 184 ARG A N 1
ATOM 1371 C CA . ARG A 1 184 ? 42.281 -43.062 -74 1 23.44 184 ARG A CA 1
ATOM 1372 C C . ARG A 1 184 ? 42.688 -44.5 -73.75 1 23.44 184 ARG A C 1
ATOM 1374 O O . ARG A 1 184 ? 42.656 -45 -72.625 1 23.44 184 ARG A O 1
ATOM 1381 N N . GLY A 1 185 ? 43.75 -44.844 -74.375 1 25.47 185 GLY A N 1
ATOM 1382 C CA . GLY A 1 185 ? 44.281 -45.719 -75.375 1 25.47 185 GLY A CA 1
ATOM 1383 C C . GLY A 1 185 ? 44.875 -47 -74.812 1 25.47 185 GLY A C 1
ATOM 1384 O O . GLY A 1 185 ? 44.625 -48.094 -75.375 1 25.47 185 GLY A O 1
ATOM 1385 N N . GLY A 1 186 ? 45.844 -46.875 -73.875 1 24.66 186 GLY A N 1
ATOM 1386 C CA . GLY A 1 186 ? 47.094 -47.438 -74.312 1 24.66 186 GLY A CA 1
ATOM 1387 C C . GLY A 1 186 ? 47.125 -48.969 -74.312 1 24.66 186 GLY A C 1
ATOM 1388 O O . GLY A 1 186 ? 46.25 -49.594 -73.688 1 24.66 186 GLY A O 1
ATOM 1389 N N . ASP A 1 187 ? 48.344 -49.469 -74.625 1 26.16 187 ASP A N 1
ATOM 1390 C CA . ASP A 1 187 ? 49.156 -50.406 -75.375 1 26.16 187 ASP A CA 1
ATOM 1391 C C . ASP A 1 187 ? 49.469 -51.656 -74.625 1 26.16 187 ASP A C 1
ATOM 1393 O O . ASP A 1 187 ? 50.281 -51.625 -73.688 1 26.16 187 ASP A O 1
ATOM 1397 N N . ARG A 1 188 ? 48.531 -52.312 -73.938 1 27.7 188 ARG A N 1
ATOM 1398 C CA . ARG A 1 188 ? 49.125 -53.406 -73.188 1 27.7 188 ARG A CA 1
ATOM 1399 C C . ARG A 1 188 ? 49.969 -54.312 -74.125 1 27.7 188 ARG A C 1
ATOM 1401 O O . ARG A 1 188 ? 49.469 -54.812 -75.125 1 27.7 188 ARG A O 1
ATOM 1408 N N . PRO A 1 189 ? 51.281 -54.156 -73.812 1 27.56 189 PRO A N 1
ATOM 1409 C CA . PRO A 1 189 ? 52.375 -54.812 -74.562 1 27.56 189 PRO A CA 1
ATOM 1410 C C . PRO A 1 189 ? 52.094 -56.281 -74.75 1 27.56 189 PRO A C 1
ATOM 1412 O O . PRO A 1 189 ? 51.156 -56.844 -74.188 1 27.56 189 PRO A O 1
ATOM 1415 N N . HIS A 1 190 ? 53.281 -56.969 -75 1 25.77 190 HIS A N 1
ATOM 1416 C CA . HIS A 1 190 ? 54 -57.969 -75.75 1 25.77 190 HIS A CA 1
ATOM 1417 C C . HIS A 1 190 ? 53.781 -59.375 -75.188 1 25.77 190 HIS A C 1
ATOM 1419 O O . HIS A 1 190 ? 53.562 -60.312 -75.938 1 25.77 190 HIS A O 1
ATOM 1425 N N . ARG A 1 191 ? 54.375 -59.594 -73.938 1 24.34 191 ARG A N 1
ATOM 1426 C CA . ARG A 1 191 ? 55.406 -60.594 -74 1 24.34 191 ARG A CA 1
ATOM 1427 C C . ARG A 1 191 ? 54.781 -62 -74.188 1 24.34 191 ARG A C 1
ATOM 1429 O O . ARG A 1 191 ? 55.219 -62.75 -75.062 1 24.34 191 ARG A O 1
ATOM 1436 N N . HIS A 1 192 ? 55.094 -63 -73.125 1 29.31 192 HIS A N 1
ATOM 1437 C CA . HIS A 1 192 ? 55.875 -64.25 -73.25 1 29.31 192 HIS A CA 1
ATOM 1438 C C . HIS A 1 192 ? 54.969 -65.375 -73.688 1 29.31 192 HIS A C 1
ATOM 1440 O O . HIS A 1 192 ? 55.312 -66.125 -74.625 1 29.31 192 HIS A O 1
ATOM 1446 N N . GLY A 1 193 ? 54.688 -66.688 -73.188 1 23.94 193 GLY A N 1
ATOM 1447 C CA . GLY A 1 193 ? 54.094 -67.562 -74.125 1 23.94 193 GLY A CA 1
ATOM 1448 C C . GLY A 1 193 ? 52.719 -67.125 -74.562 1 23.94 193 GLY A C 1
ATOM 1449 O O . GLY A 1 193 ? 52.031 -66.375 -73.875 1 23.94 193 GLY A O 1
ATOM 1450 N N . MET B 1 1 ? -3.721 -60.75 -16.75 1 25.05 1 MET B N 1
ATOM 1451 C CA . MET B 1 1 ? -4.395 -59.781 -15.883 1 25.05 1 MET B CA 1
ATOM 1452 C C . MET B 1 1 ? -3.785 -58.375 -16.031 1 25.05 1 MET B C 1
ATOM 1454 O O . MET B 1 1 ? -2.598 -58.188 -15.766 1 25.05 1 MET B O 1
ATOM 1458 N N . LEU B 1 2 ? -4.156 -57.531 -17.016 1 27.59 2 LEU B N 1
ATOM 1459 C CA . LEU B 1 2 ? -3.654 -56.312 -17.609 1 27.59 2 LEU B CA 1
ATOM 1460 C C . LEU B 1 2 ? -3.838 -55.125 -16.656 1 27.59 2 LEU B C 1
ATOM 1462 O O . LEU B 1 2 ? -4.961 -54.812 -16.25 1 27.59 2 LEU B O 1
ATOM 1466 N N . GLY B 1 3 ? -2.969 -54.875 -15.711 1 28.97 3 GLY B N 1
ATOM 1467 C CA . GLY B 1 3 ? -3.002 -53.875 -14.672 1 28.97 3 GLY B CA 1
ATOM 1468 C C . GLY B 1 3 ? -3.271 -52.469 -15.219 1 28.97 3 GLY B C 1
ATOM 1469 O O . GLY B 1 3 ? -2.508 -51.969 -16.047 1 28.97 3 GLY B O 1
ATOM 1470 N N . GLU B 1 4 ? -4.547 -52 -15.398 1 29.78 4 GLU B N 1
ATOM 1471 C CA . GLU B 1 4 ? -5.062 -50.75 -15.922 1 29.78 4 GLU B CA 1
ATOM 1472 C C . GLU B 1 4 ? -4.535 -49.562 -15.125 1 29.78 4 GLU B C 1
ATOM 1474 O O . GLU B 1 4 ? -4.734 -49.5 -13.914 1 29.78 4 GLU B O 1
ATOM 1479 N N . ALA B 1 5 ? -3.354 -49.094 -15.422 1 32.53 5 ALA B N 1
ATOM 1480 C CA . ALA B 1 5 ? -2.762 -47.875 -14.867 1 32.53 5 ALA B CA 1
ATOM 1481 C C . ALA B 1 5 ? -3.725 -46.719 -14.969 1 32.53 5 ALA B C 1
ATOM 1483 O O . ALA B 1 5 ? -4.031 -46.25 -16.062 1 32.53 5 ALA B O 1
ATOM 1484 N N . VAL B 1 6 ? -4.812 -46.688 -14.18 1 29.58 6 VAL B N 1
ATOM 1485 C CA . VAL B 1 6 ? -5.703 -45.562 -14.102 1 29.58 6 VAL B CA 1
ATOM 1486 C C . VAL B 1 6 ? -4.895 -44.281 -13.812 1 29.58 6 VAL B C 1
ATOM 1488 O O . VAL B 1 6 ? -4.238 -44.188 -12.766 1 29.58 6 VAL B O 1
ATOM 1491 N N . HIS B 1 7 ? -4.262 -43.688 -14.805 1 30.81 7 HIS B N 1
ATOM 1492 C CA . HIS B 1 7 ? -3.715 -42.344 -14.789 1 30.81 7 HIS B CA 1
ATOM 1493 C C . HIS B 1 7 ? -4.684 -41.375 -14.133 1 30.81 7 HIS B C 1
ATOM 1495 O O . HIS B 1 7 ? -5.746 -41.062 -14.688 1 30.81 7 HIS B O 1
ATOM 1501 N N . THR B 1 8 ? -5.035 -41.562 -12.914 1 29.47 8 THR B N 1
ATOM 1502 C CA . THR B 1 8 ? -5.824 -40.562 -12.211 1 29.47 8 THR B CA 1
ATOM 1503 C C . THR B 1 8 ? -5.273 -39.156 -12.469 1 29.47 8 THR B C 1
ATOM 1505 O O . THR B 1 8 ? -4.094 -38.906 -12.227 1 29.47 8 THR B O 1
ATOM 1508 N N . SER B 1 9 ? -5.605 -38.531 -13.57 1 30.62 9 SER B N 1
ATOM 1509 C CA . SER B 1 9 ? -5.5 -37.094 -13.859 1 30.62 9 SER B CA 1
ATOM 1510 C C . SER B 1 9 ? -5.801 -36.281 -12.617 1 30.62 9 SER B C 1
ATOM 1512 O O . SER B 1 9 ? -6.801 -36.5 -11.938 1 30.62 9 SER B O 1
ATOM 1514 N N . ASP B 1 10 ? -4.863 -36.094 -11.727 1 32.94 10 ASP B N 1
ATOM 1515 C CA . ASP B 1 10 ? -4.98 -35.125 -10.641 1 32.94 10 ASP B CA 1
ATOM 1516 C C . ASP B 1 10 ? -5.785 -33.906 -11.078 1 32.94 10 ASP B C 1
ATOM 1518 O O . ASP B 1 10 ? -5.305 -33.094 -11.875 1 32.94 10 ASP B O 1
ATOM 1522 N N . MET B 1 11 ? -6.984 -33.812 -11.578 1 31.12 11 MET B N 1
ATOM 1523 C CA . MET B 1 11 ? -8.117 -32.906 -11.836 1 31.12 11 MET B CA 1
ATOM 1524 C C . MET B 1 11 ? -8.164 -31.781 -10.812 1 31.12 11 MET B C 1
ATOM 1526 O O . MET B 1 11 ? -9.133 -31.031 -10.766 1 31.12 11 MET B O 1
ATOM 1530 N N . HIS B 1 12 ? -7.707 -31.953 -9.594 1 33.53 12 HIS B N 1
ATOM 1531 C CA . HIS B 1 12 ? -7.891 -30.828 -8.68 1 33.53 12 HIS B CA 1
ATOM 1532 C C . HIS B 1 12 ? -7.309 -29.547 -9.25 1 33.53 12 HIS B C 1
ATOM 1534 O O . HIS B 1 12 ? -6.273 -29.578 -9.922 1 33.53 12 HIS B O 1
ATOM 1540 N N . GLY B 1 13 ? -8.156 -28.656 -9.758 1 32.94 13 GLY B N 1
ATOM 1541 C CA . GLY B 1 13 ? -7.836 -27.281 -10.156 1 32.94 13 GLY B CA 1
ATOM 1542 C C . GLY B 1 13 ? -6.645 -26.719 -9.414 1 32.94 13 GLY B C 1
ATOM 1543 O O . GLY B 1 13 ? -6.633 -26.688 -8.18 1 32.94 13 GLY B O 1
ATOM 1544 N N . SER B 1 14 ? -5.504 -27.172 -9.812 1 34.47 14 SER B N 1
ATOM 1545 C CA . SER B 1 14 ? -4.27 -26.578 -9.328 1 34.47 14 SER B CA 1
ATOM 1546 C C . SER B 1 14 ? -4.449 -25.078 -9.062 1 34.47 14 SER B C 1
ATOM 1548 O O . SER B 1 14 ? -4.699 -24.312 -9.984 1 34.47 14 SER B O 1
ATOM 1550 N N . LEU B 1 15 ? -5.184 -24.812 -8.023 1 36.25 15 LEU B N 1
ATOM 1551 C CA . LEU B 1 15 ? -5.148 -23.453 -7.5 1 36.25 15 LEU B CA 1
ATOM 1552 C C . LEU B 1 15 ? -3.74 -22.859 -7.586 1 36.25 15 LEU B C 1
ATOM 1554 O O . LEU B 1 15 ? -2.855 -23.25 -6.82 1 36.25 15 LEU B O 1
ATOM 1558 N N . THR B 1 16 ? -3.154 -22.875 -8.93 1 41.28 16 THR B N 1
ATOM 1559 C CA . THR B 1 16 ? -1.837 -22.359 -9.281 1 41.28 16 THR B CA 1
ATOM 1560 C C . THR B 1 16 ? -1.629 -20.969 -8.68 1 41.28 16 THR B C 1
ATOM 1562 O O . THR B 1 16 ? -2.299 -20.016 -9.062 1 41.28 16 THR B O 1
ATOM 1565 N N . THR B 1 17 ? -1.666 -20.734 -7.371 1 54.56 17 THR B N 1
ATOM 1566 C CA . THR B 1 17 ? -1.126 -19.641 -6.562 1 54.56 17 THR B CA 1
ATOM 1567 C C . THR B 1 17 ? 0.344 -19.406 -6.895 1 54.56 17 THR B C 1
ATOM 1569 O O . THR B 1 17 ? 1.035 -20.312 -7.367 1 54.56 17 THR B O 1
ATOM 1572 N N . LEU B 1 18 ? 0.663 -18.031 -7.305 1 69.88 18 LEU B N 1
ATOM 1573 C CA . LEU B 1 18 ? 2.105 -17.812 -7.312 1 69.88 18 LEU B CA 1
ATOM 1574 C C . LEU B 1 18 ? 2.715 -18.141 -5.957 1 69.88 18 LEU B C 1
ATOM 1576 O O . LEU B 1 18 ? 2.723 -17.312 -5.051 1 69.88 18 LEU B O 1
ATOM 1580 N N . PRO B 1 19 ? 2.992 -19.469 -5.816 1 76 19 PRO B N 1
ATOM 1581 C CA . PRO B 1 19 ? 3.641 -19.828 -4.555 1 76 19 PRO B CA 1
ATOM 1582 C C . PRO B 1 19 ? 4.98 -19.125 -4.352 1 76 19 PRO B C 1
ATOM 1584 O O . PRO B 1 19 ? 5.746 -18.969 -5.305 1 76 19 PRO B O 1
ATOM 1587 N N . LEU B 1 20 ? 5.039 -18.5 -3.248 1 88.44 20 LEU B N 1
ATOM 1588 C CA . LEU B 1 20 ? 6.289 -17.875 -2.838 1 88.44 20 LEU B CA 1
ATOM 1589 C C . LEU B 1 20 ? 6.871 -18.578 -1.615 1 88.44 20 LEU B C 1
ATOM 1591 O O . LEU B 1 20 ? 7.066 -17.953 -0.57 1 88.44 20 LEU B O 1
ATOM 1595 N N . PRO B 1 21 ? 7.152 -19.859 -1.894 1 84.56 21 PRO B N 1
ATOM 1596 C CA . PRO B 1 21 ? 7.652 -20.594 -0.729 1 84.56 21 PRO B CA 1
ATOM 1597 C C . PRO B 1 21 ? 8.883 -19.938 -0.101 1 84.56 21 PRO B C 1
ATOM 1599 O O . PRO B 1 21 ? 9.75 -19.438 -0.817 1 84.56 21 PRO B O 1
ATOM 1602 N N . GLY B 1 22 ? 8.883 -19.922 1.212 1 90.5 22 GLY B N 1
ATOM 1603 C CA . GLY B 1 22 ? 10.016 -19.375 1.939 1 90.5 22 GLY B CA 1
ATOM 1604 C C . GLY B 1 22 ? 9.969 -17.859 2.076 1 90.5 22 GLY B C 1
ATOM 1605 O O . GLY B 1 22 ? 10.828 -17.266 2.727 1 90.5 22 GLY B O 1
ATOM 1606 N N . HIS B 1 23 ? 9.023 -17.297 1.432 1 93.69 23 HIS B N 1
ATOM 1607 C CA . HIS B 1 23 ? 8.891 -15.844 1.488 1 93.69 23 HIS B CA 1
ATOM 1608 C C . HIS B 1 23 ? 7.602 -15.438 2.201 1 93.69 23 HIS B C 1
ATOM 1610 O O . HIS B 1 23 ? 6.68 -16.25 2.338 1 93.69 23 HIS B O 1
ATOM 1616 N N . SER B 1 24 ? 7.566 -14.258 2.75 1 96.44 24 SER B N 1
ATOM 1617 C CA . SER B 1 24 ? 6.395 -13.609 3.336 1 96.44 24 SER B CA 1
ATOM 1618 C C . SER B 1 24 ? 6.039 -12.328 2.588 1 96.44 24 SER B C 1
ATOM 1620 O O . SER B 1 24 ? 6.398 -11.234 3.021 1 96.44 24 SER B O 1
ATOM 1622 N N . PRO B 1 25 ? 5.32 -12.477 1.454 1 97.19 25 PRO B N 1
ATOM 1623 C CA . PRO B 1 25 ? 5.055 -11.297 0.635 1 97.19 25 PRO B CA 1
ATOM 1624 C C . PRO B 1 25 ? 4.281 -10.219 1.391 1 97.19 25 PRO B C 1
ATOM 1626 O O . PRO B 1 25 ? 3.4 -10.531 2.197 1 97.19 25 PRO B O 1
ATOM 1629 N N . CYS B 1 26 ? 4.637 -8.961 1.131 1 97.75 26 CYS B N 1
ATOM 1630 C CA . CYS B 1 26 ? 3.986 -7.812 1.746 1 97.75 26 CYS B CA 1
ATOM 1631 C C . CYS B 1 26 ? 3.771 -6.699 0.728 1 97.75 26 CYS B C 1
ATOM 1633 O O . CYS B 1 26 ? 2.914 -6.812 -0.151 1 97.75 26 CYS B O 1
ATOM 1635 N N . GLY B 1 27 ? 4.648 -5.688 0.621 1 98.5 27 GLY B N 1
ATOM 1636 C CA . GLY B 1 27 ? 4.496 -4.629 -0.367 1 98.5 27 GLY B CA 1
ATOM 1637 C C . GLY B 1 27 ? 4.559 -5.137 -1.796 1 98.5 27 GLY B C 1
ATOM 1638 O O . GLY B 1 27 ? 5.355 -6.023 -2.111 1 98.5 27 GLY B O 1
ATOM 1639 N N . LEU B 1 28 ? 3.693 -4.57 -2.633 1 97.81 28 LEU B N 1
ATOM 1640 C CA . LEU B 1 28 ? 3.578 -4.902 -4.051 1 97.81 28 LEU B CA 1
ATOM 1641 C C . LEU B 1 28 ? 3.539 -3.637 -4.898 1 97.81 28 LEU B C 1
ATOM 1643 O O . LEU B 1 28 ? 3.021 -2.605 -4.465 1 97.81 28 LEU B O 1
ATOM 1647 N N . GLY B 1 29 ? 4.008 -3.793 -6.074 1 97.25 29 GLY B N 1
ATOM 1648 C CA . GLY B 1 29 ? 3.824 -2.7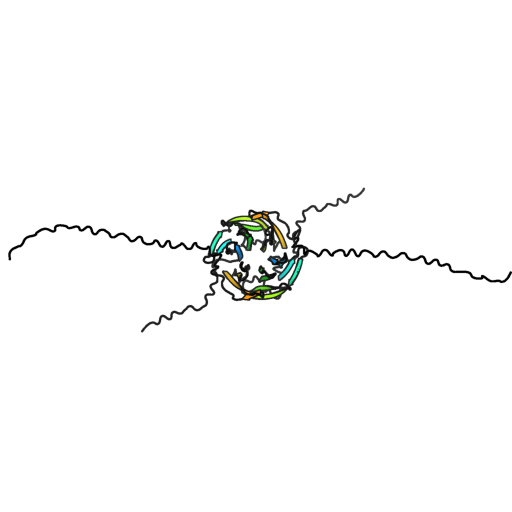11 -7.027 1 97.25 29 GLY B CA 1
ATOM 1649 C C . GLY B 1 29 ? 4.273 -3.07 -8.43 1 97.25 29 GLY B C 1
ATOM 1650 O O . GLY B 1 29 ? 5.238 -3.818 -8.609 1 97.25 29 GLY B O 1
ATOM 1651 N N . PHE B 1 30 ? 3.613 -2.533 -9.406 1 95.38 30 PHE B N 1
ATOM 1652 C CA . PHE B 1 30 ? 3.979 -2.734 -10.805 1 95.38 30 PHE B CA 1
ATOM 1653 C C . PHE B 1 30 ? 4.898 -1.62 -11.289 1 95.38 30 PHE B C 1
ATOM 1655 O O . PHE B 1 30 ? 4.594 -0.438 -11.117 1 95.38 30 PHE B O 1
ATOM 1662 N N . ARG B 1 31 ? 5.926 -2.035 -11.922 1 95.38 31 ARG B N 1
ATOM 1663 C CA . ARG B 1 31 ? 6.699 -1.074 -12.703 1 95.38 31 ARG B CA 1
ATOM 1664 C C . ARG B 1 31 ? 5.984 -0.722 -14 1 95.38 31 ARG B C 1
ATOM 1666 O O . ARG B 1 31 ? 5.09 -1.449 -14.445 1 95.38 31 ARG B O 1
ATOM 1673 N N . PRO B 1 32 ? 6.465 0.429 -14.609 1 93.75 32 PRO B N 1
ATOM 1674 C CA . PRO B 1 32 ? 5.812 0.849 -15.852 1 93.75 32 PRO B CA 1
ATOM 1675 C C . PRO B 1 32 ? 5.93 -0.193 -16.969 1 93.75 32 PRO B C 1
ATOM 1677 O O . PRO B 1 32 ? 5.066 -0.27 -17.844 1 93.75 32 PRO B O 1
ATOM 1680 N N . ASP B 1 33 ? 6.902 -1.021 -16.906 1 89.38 33 ASP B N 1
ATOM 1681 C CA . ASP B 1 33 ? 7.094 -2.012 -17.969 1 89.38 33 ASP B CA 1
ATOM 1682 C C . ASP B 1 33 ? 6.246 -3.256 -17.703 1 89.38 33 ASP B C 1
ATOM 1684 O O . ASP B 1 33 ? 6.332 -4.234 -18.453 1 89.38 33 ASP B O 1
ATOM 1688 N N . GLY B 1 34 ? 5.488 -3.238 -16.688 1 89.31 34 GLY B N 1
ATOM 1689 C CA . GLY B 1 34 ? 4.559 -4.324 -16.406 1 89.31 34 GLY B CA 1
ATOM 1690 C C . GLY B 1 34 ? 5.113 -5.352 -15.438 1 89.31 34 GLY B C 1
ATOM 1691 O O . GLY B 1 34 ? 4.406 -6.277 -15.039 1 89.31 34 GLY B O 1
ATOM 1692 N N . THR B 1 35 ? 6.324 -5.176 -15.023 1 90.81 35 THR B N 1
ATOM 1693 C CA . THR B 1 35 ? 6.922 -6.082 -14.055 1 90.81 35 THR B CA 1
ATOM 1694 C C . THR B 1 35 ? 6.336 -5.852 -12.664 1 90.81 35 THR B C 1
ATOM 1696 O O . THR B 1 35 ? 6.133 -4.707 -12.258 1 90.81 35 THR B O 1
ATOM 1699 N N . LEU B 1 36 ? 6.043 -7.008 -12.016 1 94.06 36 LEU B N 1
ATOM 1700 C CA . LEU B 1 36 ? 5.574 -6.922 -10.641 1 94.06 36 LEU B CA 1
ATOM 1701 C C . LEU B 1 36 ? 6.73 -7.094 -9.656 1 94.06 36 LEU B C 1
ATOM 1703 O O . LEU B 1 36 ? 7.477 -8.07 -9.742 1 94.06 36 LEU B O 1
ATOM 1707 N N . LEU B 1 37 ? 6.918 -6.133 -8.766 1 97.25 37 LEU B N 1
ATOM 1708 C CA . LEU B 1 37 ? 7.848 -6.27 -7.652 1 97.25 37 LEU B CA 1
ATOM 1709 C C . LEU B 1 37 ? 7.121 -6.727 -6.391 1 97.25 37 LEU B C 1
ATOM 1711 O O . LEU B 1 37 ? 6.004 -6.281 -6.121 1 97.25 37 LEU B O 1
ATOM 1715 N N . ILE B 1 38 ? 7.766 -7.609 -5.668 1 97.69 38 ILE B N 1
ATOM 1716 C CA . ILE B 1 38 ? 7.238 -8.188 -4.441 1 97.69 38 ILE B CA 1
ATOM 1717 C C . ILE B 1 38 ? 8.266 -8.039 -3.318 1 97.69 38 ILE B C 1
ATOM 1719 O O . ILE B 1 38 ? 9.359 -8.594 -3.395 1 97.69 38 ILE B O 1
ATOM 1723 N N . ALA B 1 39 ? 7.945 -7.277 -2.311 1 98.69 39 ALA B N 1
ATOM 1724 C CA . ALA B 1 39 ? 8.773 -7.262 -1.109 1 98.69 39 ALA B CA 1
ATOM 1725 C C . ALA B 1 39 ? 8.516 -8.492 -0.244 1 98.69 39 ALA B C 1
ATOM 1727 O O . ALA B 1 39 ? 7.363 -8.891 -0.056 1 98.69 39 ALA B O 1
ATOM 1728 N N . SER B 1 40 ? 9.516 -9.109 0.171 1 98.25 40 SER B N 1
ATOM 1729 C CA . SER B 1 40 ? 9.453 -10.203 1.131 1 98.25 40 SER B CA 1
ATOM 1730 C C . SER B 1 40 ? 9.883 -9.75 2.521 1 98.25 40 SER B C 1
ATOM 1732 O O . SER B 1 40 ? 11.039 -9.398 2.736 1 98.25 40 SER B O 1
ATOM 1734 N N . ALA B 1 41 ? 8.992 -9.766 3.438 1 98.12 41 ALA B N 1
ATOM 1735 C CA . ALA B 1 41 ? 9.094 -9.016 4.684 1 98.12 41 ALA B CA 1
ATOM 1736 C C . ALA B 1 41 ? 10.25 -9.523 5.539 1 98.12 41 ALA B C 1
ATOM 1738 O O . ALA B 1 41 ? 11.297 -8.883 5.617 1 98.12 41 ALA B O 1
ATOM 1739 N N . HIS B 1 42 ? 10.227 -10.703 5.941 1 96.81 42 HIS B N 1
ATOM 1740 C CA . HIS B 1 42 ? 11.125 -11.219 6.969 1 96.81 42 HIS B CA 1
ATOM 1741 C C . HIS B 1 42 ? 12.531 -11.422 6.422 1 96.81 42 HIS B C 1
ATOM 1743 O O . HIS B 1 42 ? 13.523 -11.148 7.109 1 96.81 42 HIS B O 1
ATOM 1749 N N . ASP B 1 43 ? 12.594 -11.875 5.191 1 97.12 43 ASP B N 1
ATOM 1750 C CA . ASP B 1 43 ? 13.906 -12.156 4.625 1 97.12 43 ASP B CA 1
ATOM 1751 C C . ASP B 1 43 ? 14.516 -10.898 4 1 97.12 43 ASP B C 1
ATOM 1753 O O . ASP B 1 43 ? 15.664 -10.906 3.564 1 97.12 43 ASP B O 1
ATOM 1757 N N . ARG B 1 44 ? 13.789 -9.812 3.93 1 98.44 44 ARG B N 1
ATOM 1758 C CA . ARG B 1 44 ? 14.234 -8.492 3.479 1 98.44 44 ARG B CA 1
ATOM 1759 C C . ARG B 1 44 ? 14.781 -8.555 2.057 1 98.44 44 ARG B C 1
ATOM 1761 O O . ARG B 1 44 ? 15.852 -8.016 1.772 1 98.44 44 ARG B O 1
ATOM 1768 N N . LEU B 1 45 ? 14.023 -9.273 1.247 1 98.69 45 LEU B N 1
ATOM 1769 C CA . LEU B 1 45 ? 14.336 -9.414 -0.171 1 98.69 45 LEU B CA 1
ATOM 1770 C C . LEU B 1 45 ? 13.266 -8.75 -1.032 1 98.69 45 LEU B C 1
ATOM 1772 O O . LEU B 1 45 ? 12.125 -8.578 -0.591 1 98.69 45 LEU B O 1
ATOM 1776 N N . VAL B 1 46 ? 13.695 -8.328 -2.197 1 98.69 46 VAL B N 1
ATOM 1777 C CA . VAL B 1 46 ? 12.742 -7.918 -3.221 1 98.69 46 VAL B CA 1
ATOM 1778 C C . VAL B 1 46 ? 12.766 -8.906 -4.387 1 98.69 46 VAL B C 1
ATOM 1780 O O . VAL B 1 46 ? 13.836 -9.219 -4.91 1 98.69 46 VAL B O 1
ATOM 1783 N N . LEU B 1 47 ? 11.57 -9.375 -4.699 1 97.25 47 LEU B N 1
ATOM 1784 C CA . LEU B 1 47 ? 11.383 -10.305 -5.809 1 97.25 47 LEU B CA 1
ATOM 1785 C C . LEU B 1 47 ? 10.734 -9.602 -7 1 97.25 47 LEU B C 1
ATOM 1787 O O . LEU B 1 47 ? 10.039 -8.602 -6.832 1 97.25 47 LEU B O 1
ATOM 1791 N N . ARG B 1 48 ? 11.031 -10.141 -8.141 1 95.44 48 ARG B N 1
ATOM 1792 C CA . ARG B 1 48 ? 10.406 -9.703 -9.391 1 95.44 48 ARG B CA 1
ATOM 1793 C C . ARG B 1 48 ? 9.672 -10.852 -10.07 1 95.44 48 ARG B C 1
ATOM 1795 O O . ARG B 1 48 ? 10.18 -11.977 -10.125 1 95.44 48 ARG B O 1
ATOM 1802 N N . TYR B 1 49 ? 8.5 -10.547 -10.453 1 92.44 49 TYR B N 1
ATOM 1803 C CA . TYR B 1 49 ? 7.723 -11.453 -11.297 1 92.44 49 TYR B CA 1
ATOM 1804 C C . TYR B 1 49 ? 7.449 -10.828 -12.656 1 92.44 49 TYR B C 1
ATOM 1806 O O . TYR B 1 49 ? 6.848 -9.758 -12.75 1 92.44 49 TYR B O 1
ATOM 1814 N N . ASP B 1 50 ? 7.836 -11.555 -13.695 1 82 50 ASP B N 1
ATOM 1815 C CA . ASP B 1 50 ? 7.707 -11 -15.039 1 82 50 ASP B CA 1
ATOM 1816 C C . ASP B 1 50 ? 6.613 -11.711 -15.828 1 82 50 ASP B C 1
ATOM 1818 O O . ASP B 1 50 ? 6.5 -11.539 -17.047 1 82 50 ASP B O 1
ATOM 1822 N N . GLY B 1 51 ? 5.855 -12.508 -15.172 1 79.56 51 GLY B N 1
ATOM 1823 C CA . GLY B 1 51 ? 4.828 -13.289 -15.844 1 79.56 51 GLY B CA 1
ATOM 1824 C C . GLY B 1 51 ? 5.18 -14.758 -15.969 1 79.56 51 GLY B C 1
ATOM 1825 O O . GLY B 1 51 ? 4.312 -15.586 -16.266 1 79.56 51 GLY B O 1
ATOM 1826 N N . ASP B 1 52 ? 6.402 -15.156 -15.719 1 77.25 52 ASP B N 1
ATOM 1827 C CA . ASP B 1 52 ? 6.844 -16.531 -15.883 1 77.25 52 ASP B CA 1
ATOM 1828 C C . ASP B 1 52 ? 7.629 -17.016 -14.664 1 77.25 52 ASP B C 1
ATOM 1830 O O . ASP B 1 52 ? 7.332 -18.062 -14.102 1 77.25 52 ASP B O 1
ATOM 1834 N N . THR B 1 53 ? 8.547 -16.203 -14.25 1 83.38 53 THR B N 1
ATOM 1835 C CA . THR B 1 53 ? 9.445 -16.609 -13.172 1 83.38 53 THR B CA 1
ATOM 1836 C C . THR B 1 53 ? 9.477 -15.547 -12.07 1 83.38 53 THR B C 1
ATOM 1838 O O . THR B 1 53 ? 9.203 -14.375 -12.328 1 83.38 53 THR B O 1
ATOM 1841 N N . VAL B 1 54 ? 9.703 -16.047 -10.875 1 89.56 54 VAL B N 1
ATOM 1842 C CA . VAL B 1 54 ? 10 -15.188 -9.734 1 89.56 54 VAL B CA 1
ATOM 1843 C C . VAL B 1 54 ? 11.5 -15.234 -9.43 1 89.56 54 VAL B C 1
ATOM 1845 O O . VAL B 1 54 ? 12.055 -16.312 -9.203 1 89.56 54 VAL B O 1
ATOM 1848 N N . VAL B 1 55 ? 12.125 -14.094 -9.453 1 93.75 55 VAL B N 1
ATOM 1849 C CA . VAL B 1 55 ? 13.555 -14.039 -9.148 1 93.75 55 VAL B CA 1
ATOM 1850 C C . VAL B 1 55 ? 13.812 -12.961 -8.094 1 93.75 55 VAL B C 1
ATOM 1852 O O . VAL B 1 55 ? 13.102 -11.953 -8.031 1 93.75 55 VAL B O 1
ATOM 1855 N N . THR B 1 56 ? 14.836 -13.242 -7.277 1 97.25 56 THR B N 1
ATOM 1856 C CA . THR B 1 56 ? 15.281 -12.203 -6.352 1 97.25 56 THR B CA 1
ATOM 1857 C C . THR B 1 56 ? 16.062 -11.117 -7.086 1 97.25 56 THR B C 1
ATOM 1859 O O . THR B 1 56 ? 17.031 -11.414 -7.797 1 97.25 56 THR B O 1
ATOM 1862 N N . VAL B 1 57 ? 15.711 -9.859 -6.867 1 98 57 VAL B N 1
ATOM 1863 C CA . VAL B 1 57 ? 16.406 -8.805 -7.586 1 98 57 VAL B CA 1
ATOM 1864 C C . VAL B 1 57 ? 17.203 -7.945 -6.605 1 98 57 VAL B C 1
ATOM 1866 O O . VAL B 1 57 ? 18.094 -7.184 -7.008 1 98 57 VAL B O 1
ATOM 1869 N N . ALA B 1 58 ? 16.906 -7.992 -5.316 1 98.69 58 ALA B N 1
ATOM 1870 C CA . ALA B 1 58 ? 17.656 -7.223 -4.324 1 98.69 58 ALA B CA 1
ATOM 1871 C C . ALA B 1 58 ? 17.641 -7.914 -2.965 1 98.69 58 ALA B C 1
ATOM 1873 O O . ALA B 1 58 ? 16.609 -8.453 -2.551 1 98.69 58 ALA B O 1
ATOM 1874 N N . ASP B 1 59 ? 18.719 -7.949 -2.352 1 98.75 59 ASP B N 1
ATOM 1875 C CA . ASP B 1 59 ? 18.891 -8.305 -0.947 1 98.75 59 ASP B CA 1
ATOM 1876 C C . ASP B 1 59 ? 19.109 -7.059 -0.089 1 98.75 59 ASP B C 1
ATOM 1878 O O . ASP B 1 59 ? 20.156 -6.406 -0.185 1 98.75 59 ASP B O 1
ATOM 1882 N N . LEU B 1 60 ? 18.141 -6.734 0.753 1 98.81 60 LEU B N 1
ATOM 1883 C CA . LEU B 1 60 ? 18.156 -5.457 1.454 1 98.81 60 LEU B CA 1
ATOM 1884 C C . LEU B 1 60 ? 18.531 -5.648 2.922 1 98.81 60 LEU B C 1
ATOM 1886 O O . LEU B 1 60 ? 18.375 -4.73 3.73 1 98.81 60 LEU B O 1
ATOM 1890 N N . ARG B 1 61 ? 18.969 -6.766 3.33 1 98.38 61 ARG B N 1
ATOM 1891 C CA . ARG B 1 61 ? 19.234 -7.109 4.723 1 98.38 61 ARG B CA 1
ATOM 1892 C C . ARG B 1 61 ? 20.203 -6.121 5.355 1 98.38 61 ARG B C 1
ATOM 1894 O O . ARG B 1 61 ? 20.078 -5.777 6.531 1 98.38 61 ARG B O 1
ATOM 1901 N N . ASP B 1 62 ? 21.156 -5.633 4.605 1 98.19 62 ASP B N 1
ATOM 1902 C CA . ASP B 1 62 ? 22.156 -4.723 5.156 1 98.19 62 ASP B CA 1
ATOM 1903 C C . ASP B 1 62 ? 21.594 -3.312 5.309 1 98.19 62 ASP B C 1
ATOM 1905 O O . ASP B 1 62 ? 22.156 -2.49 6.039 1 98.19 62 ASP B O 1
ATOM 1909 N N . LEU B 1 63 ? 20.594 -2.959 4.605 1 98.38 63 LEU B N 1
ATOM 1910 C CA . LEU B 1 63 ? 20.031 -1.614 4.609 1 98.38 63 LEU B CA 1
ATOM 1911 C C . LEU B 1 63 ? 18.812 -1.537 5.531 1 98.38 63 LEU B C 1
ATOM 1913 O O . LEU B 1 63 ? 18.469 -0.462 6.031 1 98.38 63 LEU B O 1
ATOM 1917 N N . ALA B 1 64 ? 18.078 -2.639 5.711 1 98.31 64 ALA B N 1
ATOM 1918 C CA . ALA B 1 64 ? 16.797 -2.654 6.402 1 98.31 64 ALA B CA 1
ATOM 1919 C C . ALA B 1 64 ? 16.953 -3.064 7.863 1 98.31 64 ALA B C 1
ATOM 1921 O O . ALA B 1 64 ? 17.25 -4.227 8.156 1 98.31 64 ALA B O 1
ATOM 1922 N N . PRO B 1 65 ? 16.656 -2.166 8.75 1 96.69 65 PRO B N 1
ATOM 1923 C CA . PRO B 1 65 ? 16.812 -2.49 10.164 1 96.69 65 PRO B CA 1
ATOM 1924 C C . PRO B 1 65 ? 15.68 -3.348 10.711 1 96.69 65 PRO B C 1
ATOM 1926 O O . PRO B 1 65 ? 15.75 -3.834 11.844 1 96.69 65 PRO B O 1
ATOM 1929 N N . ALA B 1 66 ? 14.672 -3.512 10.031 1 97.75 66 ALA B N 1
ATOM 1930 C CA . ALA B 1 66 ? 13.484 -4.281 10.398 1 97.75 66 ALA B CA 1
ATOM 1931 C C . ALA B 1 66 ? 12.82 -4.883 9.164 1 97.75 66 ALA B C 1
ATOM 1933 O O . ALA B 1 66 ? 13.312 -4.719 8.039 1 97.75 66 ALA B O 1
ATOM 1934 N N . ASP B 1 67 ? 11.734 -5.605 9.383 1 98 67 ASP B N 1
ATOM 1935 C CA . ASP B 1 67 ? 10.984 -6.211 8.289 1 98 67 ASP B CA 1
ATOM 1936 C C . ASP B 1 67 ? 10.555 -5.16 7.273 1 98 67 ASP B C 1
ATOM 1938 O O . ASP B 1 67 ? 10.188 -4.039 7.645 1 98 67 ASP B O 1
ATOM 1942 N N . LEU B 1 68 ? 10.586 -5.57 6.004 1 98.62 68 LEU B N 1
ATOM 1943 C CA . LEU B 1 68 ? 10.031 -4.711 4.965 1 98.62 68 LEU B CA 1
ATOM 1944 C C . LEU B 1 68 ? 8.516 -4.605 5.105 1 98.62 68 LEU B C 1
ATOM 1946 O O . LEU B 1 68 ? 7.871 -5.512 5.641 1 98.62 68 LEU B O 1
ATOM 1950 N N . GLY B 1 69 ? 7.938 -3.5 4.668 1 98.19 69 GLY B N 1
ATOM 1951 C CA . GLY B 1 69 ? 6.504 -3.27 4.684 1 98.19 69 GLY B CA 1
ATOM 1952 C C . GLY B 1 69 ? 5.945 -2.865 3.334 1 98.19 69 GLY B C 1
ATOM 1953 O O . GLY B 1 69 ? 6.164 -3.555 2.334 1 98.19 69 GLY B O 1
ATOM 1954 N N . ASP B 1 70 ? 5.27 -1.746 3.322 1 98.5 70 ASP B N 1
ATOM 1955 C CA . ASP B 1 70 ? 4.625 -1.238 2.115 1 98.5 70 ASP B CA 1
ATOM 1956 C C . ASP B 1 70 ? 5.66 -0.806 1.079 1 98.5 70 ASP B C 1
ATOM 1958 O O . ASP B 1 70 ? 6.801 -0.501 1.427 1 98.5 70 ASP B O 1
ATOM 1962 N N . MET B 1 71 ? 5.195 -0.828 -0.123 1 98.81 71 MET B N 1
ATOM 1963 C CA . MET B 1 71 ? 6.012 -0.44 -1.272 1 98.81 71 MET B CA 1
ATOM 1964 C C . MET B 1 71 ? 5.195 0.385 -2.262 1 98.81 71 MET B C 1
ATOM 1966 O O . MET B 1 71 ? 4.047 0.048 -2.562 1 98.81 71 MET B O 1
ATOM 1970 N N . VAL B 1 72 ? 5.777 1.479 -2.734 1 98.56 72 VAL B N 1
ATOM 1971 C CA . VAL B 1 72 ? 5.18 2.264 -3.811 1 98.56 72 VAL B CA 1
ATOM 1972 C C . VAL B 1 72 ? 6.199 2.463 -4.93 1 98.56 72 VAL B C 1
ATOM 1974 O O . VAL B 1 72 ? 7.402 2.572 -4.672 1 98.56 72 VAL B O 1
ATOM 1977 N N . ILE B 1 73 ? 5.734 2.457 -6.117 1 98.38 73 ILE B N 1
ATOM 1978 C CA . ILE B 1 73 ? 6.582 2.596 -7.297 1 98.38 73 ILE B CA 1
ATOM 1979 C C . ILE B 1 73 ? 6.293 3.928 -7.988 1 98.38 73 ILE B C 1
ATOM 1981 O O . ILE B 1 73 ? 5.133 4.273 -8.219 1 98.38 73 ILE B O 1
ATOM 1985 N N . ASP B 1 74 ? 7.363 4.668 -8.305 1 97.94 74 ASP B N 1
ATOM 1986 C CA . ASP B 1 74 ? 7.125 5.941 -8.969 1 97.94 74 ASP B CA 1
ATOM 1987 C C . ASP B 1 74 ? 7.102 5.773 -10.492 1 97.94 74 ASP B C 1
ATOM 1989 O O . ASP B 1 74 ? 7.223 4.656 -10.992 1 97.94 74 ASP B O 1
ATOM 1993 N N . ARG B 1 75 ? 6.887 6.855 -11.188 1 95.56 75 ARG B N 1
ATOM 1994 C CA . ARG B 1 75 ? 6.668 6.812 -12.625 1 95.56 75 ARG B CA 1
ATOM 1995 C C . ARG B 1 75 ? 7.914 6.332 -13.359 1 95.56 75 ARG B C 1
ATOM 1997 O O . ARG B 1 75 ? 7.824 5.82 -14.477 1 95.56 75 ARG B O 1
ATOM 2004 N N . ALA B 1 76 ? 9.062 6.535 -12.789 1 97.31 76 ALA B N 1
ATOM 2005 C CA . ALA B 1 76 ? 10.32 6.113 -13.414 1 97.31 76 ALA B CA 1
ATOM 2006 C C . ALA B 1 76 ? 10.602 4.645 -13.125 1 97.31 76 ALA B C 1
ATOM 2008 O O . ALA B 1 76 ? 11.555 4.074 -13.664 1 97.31 76 ALA B O 1
ATOM 2009 N N . GLY B 1 77 ? 9.805 3.998 -12.289 1 97.69 77 GLY B N 1
ATOM 2010 C CA . GLY B 1 77 ? 9.945 2.582 -11.992 1 97.69 77 GLY B CA 1
ATOM 2011 C C . GLY B 1 77 ? 10.758 2.318 -10.734 1 97.69 77 GLY B C 1
ATOM 2012 O O . GLY B 1 77 ? 11.07 1.168 -10.422 1 97.69 77 GLY B O 1
ATOM 2013 N N . ARG B 1 78 ? 11.125 3.361 -9.992 1 98.69 78 ARG B N 1
ATOM 2014 C CA . ARG B 1 78 ? 11.812 3.188 -8.719 1 98.69 78 ARG B CA 1
ATOM 2015 C C . ARG B 1 78 ? 10.836 2.768 -7.621 1 98.69 78 ARG B C 1
ATOM 2017 O O . ARG B 1 78 ? 9.711 3.252 -7.57 1 98.69 78 ARG B O 1
ATOM 2024 N N . ALA B 1 79 ? 11.32 1.911 -6.789 1 98.88 79 ALA B N 1
ATOM 2025 C CA . ALA B 1 79 ? 10.5 1.438 -5.68 1 98.88 79 ALA B CA 1
ATOM 2026 C C . ALA B 1 79 ? 10.953 2.055 -4.359 1 98.88 79 ALA B C 1
ATOM 2028 O O . ALA B 1 79 ? 12.141 2.066 -4.051 1 98.88 79 ALA B O 1
ATOM 2029 N N . TYR B 1 80 ? 10.047 2.658 -3.604 1 98.94 80 TYR B N 1
ATOM 2030 C CA . TYR B 1 80 ? 10.25 3.076 -2.223 1 98.94 80 TYR B CA 1
ATOM 2031 C C . TYR B 1 80 ? 9.641 2.07 -1.252 1 98.94 80 TYR B C 1
ATOM 2033 O O . TYR B 1 80 ? 8.445 1.778 -1.318 1 98.94 80 TYR B O 1
ATOM 2041 N N . ILE B 1 81 ? 10.453 1.52 -0.418 1 98.94 81 ILE B N 1
ATOM 2042 C CA . ILE B 1 81 ? 10.062 0.433 0.474 1 98.94 81 ILE B CA 1
ATOM 2043 C C . ILE B 1 81 ? 10.273 0.858 1.927 1 98.94 81 ILE B C 1
ATOM 2045 O O . ILE B 1 81 ? 11.375 1.264 2.311 1 98.94 81 ILE B O 1
ATOM 2049 N N . GLY B 1 82 ? 9.203 0.8 2.701 1 98.69 82 GLY B N 1
ATOM 2050 C CA . GLY B 1 82 ? 9.312 1.106 4.121 1 98.69 82 GLY B CA 1
ATOM 2051 C C . GLY B 1 82 ? 9.805 -0.066 4.945 1 98.69 82 GLY B C 1
ATOM 2052 O O . GLY B 1 82 ? 9.453 -1.216 4.676 1 98.69 82 GLY B O 1
ATOM 2053 N N . CYS B 1 83 ? 10.562 0.208 5.938 1 97.88 83 CYS B N 1
ATOM 2054 C CA . CYS B 1 83 ? 10.961 -0.754 6.957 1 97.88 83 CYS B CA 1
ATOM 2055 C C . CYS B 1 83 ? 10.281 -0.448 8.289 1 97.88 83 CYS B C 1
ATOM 2057 O O . CYS B 1 83 ? 10.531 0.6 8.891 1 97.88 83 CYS B O 1
ATOM 2059 N N . GLN B 1 84 ? 9.508 -1.402 8.688 1 94.06 84 GLN B N 1
ATOM 2060 C CA . GLN B 1 84 ? 8.547 -1.146 9.758 1 94.06 84 GLN B CA 1
ATOM 2061 C C . GLN B 1 84 ? 9.188 -1.354 11.125 1 94.06 84 GLN B C 1
ATOM 2063 O O . GLN B 1 84 ? 9.039 -2.418 11.734 1 94.06 84 GLN B O 1
ATOM 2068 N N . SER B 1 85 ? 9.82 -0.382 11.617 1 93.38 85 SER B N 1
ATOM 2069 C CA . SER B 1 85 ? 10.391 -0.33 12.961 1 93.38 85 SER B CA 1
ATOM 2070 C C . SER B 1 85 ? 9.656 0.678 13.836 1 93.38 85 SER B C 1
ATOM 2072 O O . SER B 1 85 ? 9.297 1.764 13.375 1 93.38 85 SER B O 1
ATOM 2074 N N . PHE B 1 86 ? 9.438 0.297 15.047 1 91.38 86 PHE B N 1
ATOM 2075 C CA . PHE B 1 86 ? 8.742 1.178 15.969 1 91.38 86 PHE B CA 1
ATOM 2076 C C . PHE B 1 86 ? 9.461 2.514 16.094 1 91.38 86 PHE B C 1
ATOM 2078 O O . PHE B 1 86 ? 8.828 3.564 16.203 1 91.38 86 PHE B O 1
ATOM 2085 N N . SER B 1 87 ? 10.703 2.426 16.156 1 90.62 87 SER B N 1
ATOM 2086 C CA . SER B 1 87 ? 11.562 3.604 16.094 1 90.62 87 SER B CA 1
ATOM 2087 C C . SER B 1 87 ? 12.727 3.395 15.133 1 90.62 87 SER B C 1
ATOM 2089 O O . SER B 1 87 ? 13.188 2.266 14.938 1 90.62 87 SER B O 1
ATOM 2091 N N . GLY B 1 88 ? 13.086 4.504 14.406 1 93.44 88 GLY B N 1
ATOM 2092 C CA . GLY B 1 88 ? 14.234 4.41 13.516 1 93.44 88 GLY B CA 1
ATOM 2093 C C . GLY B 1 88 ? 13.898 3.764 12.18 1 93.44 88 GLY B C 1
ATOM 2094 O O . GLY B 1 88 ? 14.781 3.213 11.516 1 93.44 88 GLY B O 1
ATOM 2095 N N . GLY B 1 89 ? 12.656 3.705 11.867 1 97.12 89 GLY B N 1
ATOM 2096 C CA . GLY B 1 89 ? 12.273 3.201 10.562 1 97.12 89 GLY B CA 1
ATOM 2097 C C . GLY B 1 89 ? 12.891 3.982 9.414 1 97.12 89 GLY B C 1
ATOM 2098 O O . GLY B 1 89 ? 13.195 5.168 9.562 1 97.12 89 GLY B O 1
ATOM 2099 N N . VAL B 1 90 ? 13.086 3.295 8.336 1 98.62 90 VAL B N 1
ATOM 2100 C CA . VAL B 1 90 ? 13.688 3.945 7.176 1 98.62 90 VAL B CA 1
ATOM 2101 C C . VAL B 1 90 ? 12.844 3.668 5.934 1 98.62 90 VAL B C 1
ATOM 2103 O O . VAL B 1 90 ? 11.977 2.789 5.949 1 98.62 90 VAL B O 1
ATOM 2106 N N . ILE B 1 91 ? 13.031 4.465 4.898 1 98.88 91 ILE B N 1
ATOM 2107 C CA . ILE B 1 91 ? 12.586 4.172 3.541 1 98.88 91 ILE B CA 1
ATOM 2108 C C . ILE B 1 91 ? 13.789 3.881 2.652 1 98.88 91 ILE B C 1
ATOM 2110 O O . ILE B 1 91 ? 14.758 4.645 2.639 1 98.88 91 ILE B O 1
ATOM 2114 N N . ILE B 1 92 ? 13.734 2.752 1.988 1 98.94 92 ILE B N 1
ATOM 2115 C CA . ILE B 1 92 ? 14.75 2.354 1.023 1 98.94 92 ILE B CA 1
ATOM 2116 C C . ILE B 1 92 ? 14.234 2.576 -0.396 1 98.94 92 ILE B C 1
ATOM 2118 O O . ILE B 1 92 ? 13.102 2.211 -0.713 1 98.94 92 ILE B O 1
ATOM 2122 N N . ARG B 1 93 ? 15.023 3.225 -1.191 1 98.94 93 ARG B N 1
ATOM 2123 C CA . ARG B 1 93 ? 14.719 3.312 -2.615 1 98.94 93 ARG B CA 1
ATOM 2124 C C . ARG B 1 93 ? 15.477 2.256 -3.406 1 98.94 93 ARG B C 1
ATOM 2126 O O . ARG B 1 93 ? 16.703 2.139 -3.281 1 98.94 93 ARG B O 1
ATOM 2133 N N . LEU B 1 94 ? 14.828 1.447 -4.109 1 98.94 94 LEU B N 1
ATOM 2134 C CA . LEU B 1 94 ? 15.375 0.497 -5.07 1 98.94 94 LEU B CA 1
ATOM 2135 C C . LEU B 1 94 ? 15.258 1.035 -6.492 1 98.94 94 LEU B C 1
ATOM 2137 O O . LEU B 1 94 ? 14.148 1.234 -6.996 1 98.94 94 LEU B O 1
ATOM 2141 N N . ASP B 1 95 ? 16.359 1.201 -7.176 1 98.69 95 ASP B N 1
ATOM 2142 C CA . ASP B 1 95 ? 16.391 1.762 -8.523 1 98.69 95 ASP B CA 1
ATOM 2143 C C . ASP B 1 95 ? 16.203 0.673 -9.578 1 98.69 95 ASP B C 1
ATOM 2145 O O . ASP B 1 95 ? 16.188 -0.516 -9.25 1 98.69 95 ASP B O 1
ATOM 2149 N N . THR B 1 96 ? 16.031 1.075 -10.828 1 97.62 96 THR B N 1
ATOM 2150 C CA . THR B 1 96 ? 15.703 0.145 -11.906 1 97.62 96 THR B CA 1
ATOM 2151 C C . THR B 1 96 ? 16.906 -0.723 -12.258 1 97.62 96 THR B C 1
ATOM 2153 O O . THR B 1 96 ? 16.766 -1.776 -12.883 1 97.62 96 THR B O 1
ATOM 2156 N N . ASP B 1 97 ? 18.094 -0.31 -11.836 1 97.62 97 ASP B N 1
ATOM 2157 C CA . ASP B 1 97 ? 19.266 -1.146 -12.023 1 97.62 97 ASP B CA 1
ATOM 2158 C C . ASP B 1 97 ? 19.5 -2.064 -10.828 1 97.62 97 ASP B C 1
ATOM 2160 O O . ASP B 1 97 ? 20.547 -2.703 -10.711 1 97.62 97 ASP B O 1
ATOM 2164 N N . ASN B 1 98 ? 18.547 -2.004 -9.883 1 97.94 98 ASN B N 1
ATOM 2165 C CA . ASN B 1 98 ? 18.484 -2.848 -8.695 1 97.94 98 ASN B CA 1
ATOM 2166 C C . ASN B 1 98 ? 19.438 -2.371 -7.613 1 97.94 98 ASN B C 1
ATOM 2168 O O . ASN B 1 98 ? 19.641 -3.059 -6.609 1 97.94 98 ASN B O 1
ATOM 2172 N N . SER B 1 99 ? 20.094 -1.243 -7.824 1 98.44 99 SER B N 1
ATOM 2173 C CA . SER B 1 99 ? 20.781 -0.637 -6.695 1 98.44 99 SER B CA 1
ATOM 2174 C C . SER B 1 99 ? 19.797 -0.062 -5.68 1 98.44 99 SER B C 1
ATOM 2176 O O . SER B 1 99 ? 18.719 0.376 -6.051 1 98.44 99 SER B O 1
ATOM 2178 N N . ALA B 1 100 ? 20.234 -0.098 -4.414 1 98.81 100 ALA B N 1
ATOM 2179 C CA . ALA B 1 100 ? 19.344 0.347 -3.346 1 98.81 100 ALA B CA 1
ATOM 2180 C C . ALA B 1 100 ? 20.078 1.258 -2.363 1 98.81 100 ALA B C 1
ATOM 2182 O O . ALA B 1 100 ? 21.281 1.092 -2.125 1 98.81 100 ALA B O 1
ATOM 2183 N N . GLN B 1 101 ? 19.359 2.205 -1.794 1 98.62 101 GLN B N 1
ATOM 2184 C CA . GLN B 1 101 ? 19.906 3.076 -0.755 1 98.62 101 GLN B CA 1
ATOM 2185 C C . GLN B 1 101 ? 18.797 3.564 0.181 1 98.62 101 GLN B C 1
ATOM 2187 O O . GLN B 1 101 ? 17.641 3.68 -0.224 1 98.62 101 GLN B O 1
ATOM 2192 N N . VAL B 1 102 ? 19.141 3.906 1.406 1 98.75 102 VAL B N 1
ATOM 2193 C CA . VAL B 1 102 ? 18.219 4.535 2.344 1 98.75 102 VAL B CA 1
AT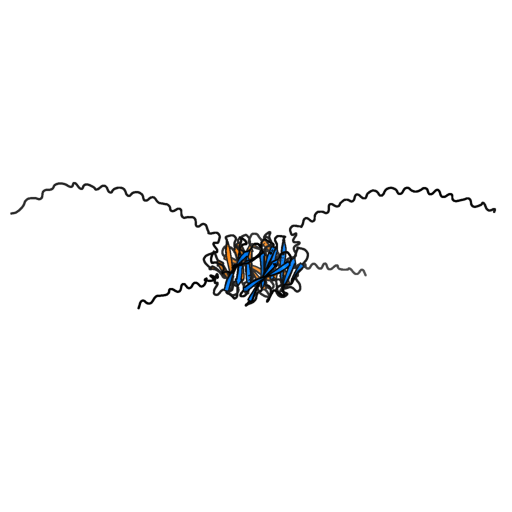OM 2194 C C . VAL B 1 102 ? 18 5.996 1.953 1 98.75 102 VAL B C 1
ATOM 2196 O O . VAL B 1 102 ? 18.953 6.738 1.742 1 98.75 102 VAL B O 1
ATOM 2199 N N . VAL B 1 103 ? 16.719 6.418 1.91 1 98.81 103 VAL B N 1
ATOM 2200 C CA . VAL B 1 103 ? 16.469 7.77 1.423 1 98.81 103 VAL B CA 1
ATOM 2201 C C . VAL B 1 103 ? 15.711 8.562 2.484 1 98.81 103 VAL B C 1
ATOM 2203 O O . VAL B 1 103 ? 15.508 9.773 2.336 1 98.81 103 VAL B O 1
ATOM 2206 N N . ALA B 1 104 ? 15.266 8.031 3.512 1 98.31 104 ALA B N 1
ATOM 2207 C CA . ALA B 1 104 ? 14.68 8.68 4.68 1 98.31 104 ALA B CA 1
ATOM 2208 C C . ALA B 1 104 ? 14.914 7.859 5.945 1 98.31 104 ALA B C 1
ATOM 2210 O O . ALA B 1 104 ? 14.875 6.625 5.91 1 98.31 104 ALA B O 1
ATOM 2211 N N . GLU B 1 105 ? 15.117 8.523 7.043 1 97.81 105 GLU B N 1
ATOM 2212 C CA . GLU B 1 105 ? 15.414 7.844 8.297 1 97.81 105 GLU B CA 1
ATOM 2213 C C . GLU B 1 105 ? 14.562 8.398 9.438 1 97.81 105 GLU B C 1
ATOM 2215 O O . GLU B 1 105 ? 13.828 9.367 9.258 1 97.81 105 GLU B O 1
ATOM 2220 N N . ASP B 1 106 ? 14.648 7.715 10.562 1 96.5 106 ASP B N 1
ATOM 2221 C CA . ASP B 1 106 ? 14.055 8.148 11.82 1 96.5 106 ASP B CA 1
ATOM 2222 C C . ASP B 1 106 ? 12.539 8.289 11.703 1 96.5 106 ASP B C 1
ATOM 2224 O O . ASP B 1 106 ? 11.969 9.297 12.117 1 96.5 106 ASP B O 1
ATOM 2228 N N . LEU B 1 107 ? 11.992 7.363 11.031 1 96.25 107 LEU B N 1
ATOM 2229 C CA . LEU B 1 107 ? 10.539 7.316 10.945 1 96.25 107 LEU B CA 1
ATOM 2230 C C . LEU B 1 107 ? 9.953 6.445 12.055 1 96.25 107 LEU B C 1
ATOM 2232 O O . LEU B 1 107 ? 10.531 5.414 12.406 1 96.25 107 LEU B O 1
ATOM 2236 N N . ASP B 1 108 ? 8.852 6.875 12.562 1 95.62 108 ASP B N 1
ATOM 2237 C CA . ASP B 1 108 ? 8.18 6.125 13.617 1 95.62 108 ASP B CA 1
ATOM 2238 C C . ASP B 1 108 ? 7.18 5.125 13.039 1 95.62 108 ASP B C 1
ATOM 2240 O O . ASP B 1 108 ? 5.988 5.422 12.93 1 95.62 108 ASP B O 1
ATOM 2244 N N . PHE B 1 109 ? 7.652 3.92 12.609 1 96.5 109 PHE B N 1
ATOM 2245 C CA . PHE B 1 109 ? 6.914 2.799 12.039 1 96.5 109 PHE B CA 1
ATOM 2246 C C . PHE B 1 109 ? 6.242 3.203 10.734 1 96.5 109 PHE B C 1
ATOM 2248 O O . PHE B 1 109 ? 5.012 3.27 10.656 1 96.5 109 PHE B O 1
ATOM 2255 N N . PRO B 1 110 ? 7.039 3.43 9.672 1 97.62 110 PRO B N 1
ATOM 2256 C CA . PRO B 1 110 ? 6.422 3.676 8.367 1 97.62 110 PRO B CA 1
ATOM 2257 C C . PRO B 1 110 ? 5.559 2.508 7.891 1 97.62 110 PRO B C 1
ATOM 2259 O O . PRO B 1 110 ? 6.062 1.392 7.73 1 97.62 110 PRO B O 1
ATOM 2262 N N . ASN B 1 111 ? 4.309 2.748 7.77 1 97.19 111 ASN B N 1
ATOM 2263 C CA . ASN B 1 111 ? 3.32 1.744 7.387 1 97.19 111 ASN B CA 1
ATOM 2264 C C . ASN B 1 111 ? 2.865 1.928 5.941 1 97.19 111 ASN B C 1
ATOM 2266 O O . ASN B 1 111 ? 3.631 1.681 5.008 1 97.19 111 ASN B O 1
ATOM 2270 N N . GLY B 1 112 ? 1.701 2.529 5.641 1 98.12 112 GLY B N 1
ATOM 2271 C CA . GLY B 1 112 ? 1.257 2.791 4.281 1 98.12 112 GLY B CA 1
ATOM 2272 C C . GLY B 1 112 ? 1.916 4.008 3.662 1 98.12 112 GLY B C 1
ATOM 2273 O O . GLY B 1 112 ? 2.209 4.984 4.355 1 98.12 112 GLY B O 1
ATOM 2274 N N . MET B 1 113 ? 2.094 3.938 2.422 1 98.44 113 MET B N 1
ATOM 2275 C CA . MET B 1 113 ? 2.662 5.035 1.641 1 98.44 113 MET B CA 1
ATOM 2276 C C . MET B 1 113 ? 1.869 5.254 0.356 1 98.44 113 MET B C 1
ATOM 2278 O O . MET B 1 113 ? 1.26 4.32 -0.17 1 98.44 113 MET B O 1
ATOM 2282 N N . VAL B 1 114 ? 1.913 6.496 -0.124 1 97.88 114 VAL B N 1
ATOM 2283 C CA . VAL B 1 114 ? 1.296 6.832 -1.402 1 97.88 114 VAL B CA 1
ATOM 2284 C C . VAL B 1 114 ? 2.041 8 -2.043 1 97.88 114 VAL B C 1
ATOM 2286 O O . VAL B 1 114 ? 2.586 8.859 -1.344 1 97.88 114 VAL B O 1
ATOM 2289 N N . ILE B 1 115 ? 2.17 7.961 -3.268 1 96.62 115 ILE B N 1
ATOM 2290 C CA . ILE B 1 115 ? 2.648 9.109 -4.027 1 96.62 115 ILE B CA 1
ATOM 2291 C C . ILE B 1 115 ? 1.46 9.914 -4.551 1 96.62 115 ILE B C 1
ATOM 2293 O O . ILE B 1 115 ? 0.497 9.344 -5.066 1 96.62 115 ILE B O 1
ATOM 2297 N N . THR B 1 116 ? 1.538 11.242 -4.414 1 94 116 THR B N 1
ATOM 2298 C CA . THR B 1 116 ? 0.451 12.102 -4.871 1 94 116 THR B CA 1
ATOM 2299 C C . THR B 1 116 ? 0.255 11.977 -6.379 1 94 116 THR B C 1
ATOM 2301 O O . THR B 1 116 ? 1.18 11.594 -7.098 1 94 116 THR B O 1
ATOM 2304 N N . PRO B 1 117 ? -0.949 12.344 -6.836 1 90.56 117 PRO B N 1
ATOM 2305 C CA . PRO B 1 117 ? -1.262 12.148 -8.25 1 90.56 117 PRO B CA 1
ATOM 2306 C C . PRO B 1 117 ? -0.323 12.93 -9.172 1 90.56 117 PRO B C 1
ATOM 2308 O O . PRO B 1 117 ? -0.074 12.508 -10.305 1 90.56 117 PRO B O 1
ATOM 2311 N N . ASP B 1 118 ? 0.202 14.031 -8.734 1 90.44 118 ASP B N 1
ATOM 2312 C CA . ASP B 1 118 ? 1.118 14.812 -9.555 1 90.44 118 ASP B CA 1
ATOM 2313 C C . ASP B 1 118 ? 2.531 14.234 -9.508 1 90.44 118 ASP B C 1
ATOM 2315 O O . ASP B 1 118 ? 3.434 14.734 -10.18 1 90.44 118 ASP B O 1
ATOM 2319 N N . HIS B 1 119 ? 2.777 13.219 -8.609 1 93.94 119 HIS B N 1
ATOM 2320 C CA . HIS B 1 119 ? 3.98 12.391 -8.531 1 93.94 119 HIS B CA 1
ATOM 2321 C C . HIS B 1 119 ? 5.121 13.148 -7.859 1 93.94 119 HIS B C 1
ATOM 2323 O O . HIS B 1 119 ? 6.277 12.719 -7.918 1 93.94 119 HIS B O 1
ATOM 2329 N N . ASP B 1 120 ? 4.789 14.25 -7.199 1 94.69 120 ASP B N 1
ATOM 2330 C CA . ASP B 1 120 ? 5.844 15.109 -6.68 1 94.69 120 ASP B CA 1
ATOM 2331 C C . ASP B 1 120 ? 6.055 14.875 -5.184 1 94.69 120 ASP B C 1
ATOM 2333 O O . ASP B 1 120 ? 7.047 15.328 -4.609 1 94.69 120 ASP B O 1
ATOM 2337 N N . THR B 1 121 ? 5.117 14.188 -4.578 1 94.81 121 THR B N 1
ATOM 2338 C CA . THR B 1 121 ? 5.152 14.07 -3.125 1 94.81 121 THR B CA 1
ATOM 2339 C C . THR B 1 121 ? 4.91 12.625 -2.699 1 94.81 121 THR B C 1
ATOM 2341 O O . THR B 1 121 ? 3.969 11.984 -3.172 1 94.81 121 THR B O 1
ATOM 2344 N N . LEU B 1 122 ? 5.797 12.078 -1.885 1 97.38 122 LEU B N 1
ATOM 2345 C CA . LEU B 1 122 ? 5.57 10.812 -1.19 1 97.38 122 LEU B CA 1
ATOM 2346 C C . LEU B 1 122 ? 5.039 11.055 0.218 1 97.38 122 LEU B C 1
ATOM 2348 O O . LEU B 1 122 ? 5.633 11.812 0.99 1 97.38 122 LEU B O 1
ATOM 2352 N N . ILE B 1 123 ? 3.9 10.508 0.5 1 96.31 123 ILE B N 1
ATOM 2353 C CA . ILE B 1 123 ? 3.297 10.594 1.825 1 96.31 123 ILE B CA 1
ATOM 2354 C C . ILE B 1 123 ? 3.445 9.25 2.541 1 96.31 123 ILE B C 1
ATOM 2356 O O . ILE B 1 123 ? 3.211 8.195 1.95 1 96.31 123 ILE B O 1
ATOM 2360 N N . VAL B 1 124 ? 3.857 9.297 3.773 1 97.31 124 VAL B N 1
ATOM 2361 C CA . VAL B 1 124 ? 4.039 8.086 4.566 1 97.31 124 VAL B CA 1
ATOM 2362 C C . VAL B 1 124 ? 3.227 8.188 5.859 1 97.31 124 VAL B C 1
ATOM 2364 O O . VAL B 1 124 ? 3.273 9.211 6.547 1 97.31 124 VAL B O 1
ATOM 2367 N N . ALA B 1 125 ? 2.441 7.164 6.129 1 97 125 ALA B N 1
ATOM 2368 C CA . ALA B 1 125 ? 1.764 7.031 7.414 1 97 125 ALA B CA 1
ATOM 2369 C C . ALA B 1 125 ? 2.713 6.492 8.484 1 97 125 ALA B C 1
ATOM 2371 O O . ALA B 1 125 ? 3.205 5.367 8.375 1 97 125 ALA B O 1
ATOM 2372 N N . GLU B 1 126 ? 3.01 7.289 9.453 1 96 126 GLU B N 1
ATOM 2373 C CA . GLU B 1 126 ? 3.768 6.82 10.609 1 96 126 GLU B CA 1
ATOM 2374 C C . GLU B 1 126 ? 2.84 6.422 11.75 1 96 126 GLU B C 1
ATOM 2376 O O . GLU B 1 126 ? 2.367 7.281 12.5 1 96 126 GLU B O 1
ATOM 2381 N N . SER B 1 127 ? 2.623 5.133 11.867 1 96.19 127 SER B N 1
ATOM 2382 C CA . SER B 1 127 ? 1.567 4.625 12.734 1 96.19 127 SER B CA 1
ATOM 2383 C C . SER B 1 127 ? 1.865 4.926 14.203 1 96.19 127 SER B C 1
ATOM 2385 O O . SER B 1 127 ? 0.97 5.309 14.953 1 96.19 127 SER B O 1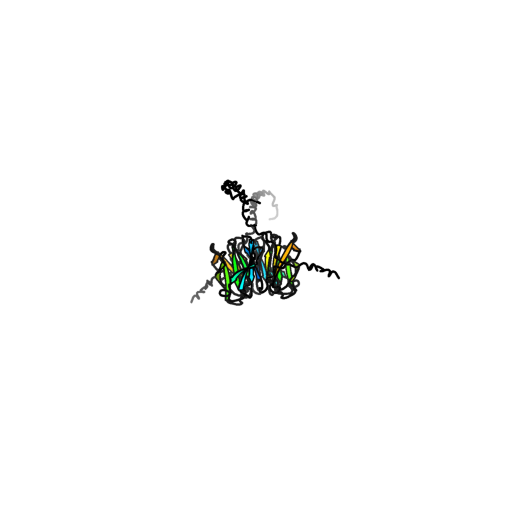
ATOM 2387 N N . VAL B 1 128 ? 3.092 4.711 14.586 1 94.38 128 VAL B N 1
ATOM 2388 C CA . VAL B 1 128 ? 3.471 4.957 15.969 1 94.38 128 VAL B CA 1
ATOM 2389 C C . VAL B 1 128 ? 3.59 6.457 16.219 1 94.38 128 VAL B C 1
ATOM 2391 O O . VAL B 1 128 ? 3.209 6.949 17.281 1 94.38 128 VAL B O 1
ATOM 2394 N N . GLY B 1 129 ? 4.098 7.211 15.258 1 92.5 129 GLY B N 1
ATOM 2395 C CA . GLY B 1 129 ? 4.176 8.656 15.352 1 92.5 129 GLY B CA 1
ATOM 2396 C C . GLY B 1 129 ? 2.822 9.336 15.266 1 92.5 129 GLY B C 1
ATOM 2397 O O . GLY B 1 129 ? 2.695 10.523 15.578 1 92.5 129 GLY B O 1
ATOM 2398 N N . ARG B 1 130 ? 1.829 8.57 14.812 1 93.31 130 ARG B N 1
ATOM 2399 C CA . ARG B 1 130 ? 0.46 9.062 14.688 1 93.31 130 ARG B CA 1
ATOM 2400 C C . ARG B 1 130 ? 0.406 10.328 13.844 1 93.31 130 ARG B C 1
ATOM 2402 O O . ARG B 1 130 ? -0.193 11.328 14.25 1 93.31 130 ARG B O 1
ATOM 2409 N N . ARG B 1 131 ? 0.973 10.219 12.672 1 92.88 131 ARG B N 1
ATOM 2410 C CA . ARG B 1 131 ? 1.057 11.352 11.758 1 92.88 131 ARG B CA 1
ATOM 2411 C C . ARG B 1 131 ? 1.282 10.883 10.328 1 92.88 131 ARG B C 1
ATOM 2413 O O . ARG B 1 131 ? 1.68 9.734 10.094 1 92.88 131 ARG B O 1
ATOM 2420 N N . LEU B 1 132 ? 0.971 11.812 9.414 1 95.19 132 LEU B N 1
ATOM 2421 C CA . LEU B 1 132 ? 1.428 11.672 8.031 1 95.19 132 LEU B CA 1
ATOM 2422 C C . LEU B 1 132 ? 2.609 12.602 7.758 1 95.19 132 LEU B C 1
ATOM 2424 O O . LEU B 1 132 ? 2.541 13.797 8.031 1 95.19 132 LEU B O 1
ATOM 2428 N N . SER B 1 133 ? 3.682 12 7.273 1 94.25 133 SER B N 1
ATOM 2429 C CA . SER B 1 133 ? 4.844 12.758 6.812 1 94.25 133 SER B CA 1
ATOM 2430 C C . SER B 1 133 ? 4.902 12.805 5.289 1 94.25 133 SER B C 1
ATOM 2432 O O . SER B 1 133 ? 4.41 11.898 4.613 1 94.25 133 SER B O 1
ATOM 2434 N N . ALA B 1 134 ? 5.5 13.867 4.746 1 95.06 134 ALA B N 1
ATOM 2435 C CA . ALA B 1 134 ? 5.605 14.062 3.301 1 95.06 134 ALA B CA 1
ATOM 2436 C C . ALA B 1 134 ? 7.039 14.383 2.895 1 95.06 134 ALA B C 1
ATOM 2438 O O . ALA B 1 134 ? 7.77 15.039 3.643 1 95.06 134 ALA B O 1
ATOM 2439 N N . PHE B 1 135 ? 7.41 13.945 1.809 1 96.56 135 PHE B N 1
ATOM 2440 C CA . PHE B 1 135 ? 8.688 14.219 1.161 1 96.56 135 PHE B CA 1
ATOM 2441 C C . PHE B 1 135 ? 8.477 14.703 -0.269 1 96.56 135 PHE B C 1
ATOM 2443 O O . PHE B 1 135 ? 7.625 14.172 -0.988 1 96.56 135 PHE B O 1
ATOM 2450 N N . THR B 1 136 ? 9.219 15.711 -0.667 1 96.75 136 THR B N 1
ATOM 2451 C CA . THR B 1 136 ? 9.32 16.016 -2.09 1 96.75 136 THR B CA 1
ATOM 2452 C C . THR B 1 136 ? 10.148 14.953 -2.811 1 96.75 136 THR B C 1
ATOM 2454 O O . THR B 1 136 ? 11.219 14.562 -2.34 1 96.75 136 THR B O 1
ATOM 2457 N N . VAL B 1 137 ? 9.656 14.469 -3.871 1 98.06 137 VAL B N 1
ATOM 2458 C CA . VAL B 1 137 ? 10.383 13.508 -4.695 1 98.06 137 VAL B CA 1
ATOM 2459 C C . VAL B 1 137 ? 11.117 14.25 -5.816 1 98.06 137 VAL B C 1
ATOM 2461 O O . VAL B 1 137 ? 10.484 14.797 -6.723 1 98.06 137 VAL B O 1
ATOM 2464 N N . SER B 1 138 ? 12.398 14.219 -5.805 1 98.06 138 SER B N 1
ATOM 2465 C CA . SER B 1 138 ? 13.188 14.883 -6.84 1 98.06 138 SER B CA 1
ATOM 2466 C C . SER B 1 138 ? 13.258 14.039 -8.109 1 98.06 138 SER B C 1
ATOM 2468 O O . SER B 1 138 ? 12.898 12.859 -8.094 1 98.06 138 SER B O 1
ATOM 2470 N N . ALA B 1 139 ? 13.719 14.617 -9.156 1 97 139 ALA B N 1
ATOM 2471 C CA . ALA B 1 139 ? 13.797 13.945 -10.453 1 97 139 ALA B CA 1
ATOM 2472 C C . ALA B 1 139 ? 14.656 12.68 -10.367 1 97 139 ALA B C 1
ATOM 2474 O O . ALA B 1 139 ? 14.375 11.688 -11.039 1 97 139 ALA B O 1
ATOM 2475 N N . ASP B 1 140 ? 15.672 12.68 -9.531 1 97.12 140 ASP B N 1
ATOM 2476 C CA . ASP B 1 140 ? 16.578 11.539 -9.414 1 97.12 140 ASP B CA 1
ATOM 2477 C C . ASP B 1 140 ? 16.062 10.531 -8.383 1 97.12 140 ASP B C 1
ATOM 2479 O O . ASP B 1 140 ? 16.734 9.547 -8.078 1 97.12 140 ASP B O 1
ATOM 2483 N N . GLY B 1 141 ? 14.883 10.797 -7.793 1 97.94 141 GLY B N 1
ATOM 2484 C CA . GLY B 1 141 ? 14.258 9.852 -6.883 1 97.94 141 GLY B CA 1
ATOM 2485 C C . GLY B 1 141 ? 14.594 10.117 -5.426 1 97.94 141 GLY B C 1
ATOM 2486 O O . GLY B 1 141 ? 14.086 9.438 -4.531 1 97.94 141 GLY B O 1
ATOM 2487 N N . ALA B 1 142 ? 15.406 11.141 -5.16 1 98.38 142 ALA B N 1
ATOM 2488 C CA . ALA B 1 142 ? 15.719 11.477 -3.771 1 98.38 142 ALA B CA 1
ATOM 2489 C C . ALA B 1 142 ? 14.492 12.016 -3.047 1 98.38 142 ALA B C 1
ATOM 2491 O O . ALA B 1 142 ? 13.633 12.656 -3.658 1 98.38 142 ALA B O 1
ATOM 2492 N N . LEU B 1 143 ? 14.422 11.719 -1.783 1 98.44 143 LEU B N 1
ATOM 2493 C CA . LEU B 1 143 ? 13.398 12.32 -0.93 1 98.44 143 LEU B CA 1
ATOM 2494 C C . LEU B 1 143 ? 13.961 13.508 -0.16 1 98.44 143 LEU B C 1
ATOM 2496 O O . LEU B 1 143 ? 14.984 13.383 0.521 1 98.44 143 LEU B O 1
ATOM 2500 N N . ASN B 1 144 ? 13.242 14.609 -0.313 1 96.56 144 ASN B N 1
ATOM 2501 C CA . ASN B 1 144 ? 13.68 15.859 0.301 1 96.56 144 ASN B CA 1
ATOM 2502 C C . ASN B 1 144 ? 12.547 16.516 1.079 1 96.56 144 ASN B C 1
ATOM 2504 O O . ASN B 1 144 ? 11.398 16.094 1.005 1 96.56 144 ASN B O 1
ATOM 2508 N N . ASP B 1 145 ? 12.883 17.5 1.846 1 93.69 145 ASP B N 1
ATOM 2509 C CA . ASP B 1 145 ? 11.938 18.422 2.455 1 93.69 145 ASP B CA 1
ATOM 2510 C C . ASP B 1 145 ? 10.914 17.688 3.305 1 93.69 145 ASP B C 1
ATOM 2512 O O . ASP B 1 145 ? 9.703 17.891 3.15 1 93.69 145 ASP B O 1
ATOM 2516 N N . ARG B 1 146 ? 11.422 16.828 4.129 1 93.81 146 ARG B N 1
ATOM 2517 C CA . ARG B 1 146 ? 10.492 16.188 5.051 1 93.81 146 ARG B CA 1
ATOM 2518 C C . ARG B 1 146 ? 9.633 17.203 5.777 1 93.81 146 ARG B C 1
ATOM 2520 O O . ARG B 1 146 ? 10.141 18.203 6.289 1 93.81 146 ARG B O 1
ATOM 2527 N N . ARG B 1 147 ? 8.367 16.938 5.727 1 90 147 ARG B N 1
ATOM 2528 C CA . ARG B 1 147 ? 7.426 17.828 6.398 1 90 147 ARG B CA 1
ATOM 2529 C C . ARG B 1 147 ? 6.172 17.078 6.832 1 90 147 ARG B C 1
ATOM 2531 O O . ARG B 1 147 ? 5.93 15.961 6.383 1 90 147 ARG B O 1
ATOM 2538 N N . VAL B 1 148 ? 5.414 17.641 7.707 1 84.31 148 VAL B N 1
ATOM 2539 C CA . VAL B 1 148 ? 4.09 17.125 8.031 1 84.31 148 VAL B CA 1
ATOM 2540 C C . VAL B 1 148 ? 3.16 17.281 6.836 1 84.31 148 VAL B C 1
ATOM 2542 O O . VAL B 1 148 ? 3.137 18.344 6.199 1 84.31 148 VAL B O 1
ATOM 2545 N N . PHE B 1 149 ? 2.611 16.141 6.566 1 83.38 149 PHE B N 1
ATOM 2546 C CA . PHE B 1 149 ? 1.65 16.25 5.477 1 83.38 149 PHE B CA 1
ATOM 2547 C C . PHE B 1 149 ? 0.421 17.047 5.918 1 83.38 149 PHE B C 1
ATOM 2549 O O . PHE B 1 149 ? -0.226 16.688 6.906 1 83.38 149 PHE B O 1
ATOM 2556 N N . ALA B 1 150 ? 0.195 18.312 5.602 1 65.19 150 ALA B N 1
ATOM 2557 C CA . ALA B 1 150 ? -0.949 19.203 5.781 1 65.19 150 ALA B CA 1
ATOM 2558 C C . ALA B 1 150 ? -1.281 19.938 4.488 1 65.19 150 ALA B C 1
ATOM 2560 O O . ALA B 1 150 ? -1.883 21.016 4.516 1 65.19 150 ALA B O 1
ATOM 2561 N N . ALA B 1 151 ? -0.759 19.453 3.367 1 50.78 151 ALA B N 1
ATOM 2562 C CA . ALA B 1 151 ? -0.714 20.484 2.34 1 50.78 151 ALA B CA 1
ATOM 2563 C C . ALA B 1 151 ? -2.111 21.031 2.037 1 50.78 151 ALA B C 1
ATOM 2565 O O . ALA B 1 151 ? -3.098 20.281 2.125 1 50.78 151 ALA B O 1
ATOM 2566 N N . ALA B 1 152 ? -2.324 22.344 2.193 1 47.44 152 ALA B N 1
ATOM 2567 C CA . ALA B 1 152 ? -3.387 22.969 1.41 1 47.44 152 ALA B CA 1
ATOM 2568 C C . ALA B 1 152 ? -3.648 22.188 0.122 1 47.44 152 ALA B C 1
ATOM 2570 O O . ALA B 1 152 ? -2.975 22.406 -0.888 1 47.44 152 ALA B O 1
ATOM 2571 N N . TRP B 1 153 ? -3.672 20.922 0.308 1 46.16 153 TRP B N 1
ATOM 2572 C CA . TRP B 1 153 ? -3.984 20.203 -0.922 1 46.16 153 TRP B CA 1
ATOM 2573 C C . TRP B 1 153 ? -5.074 20.906 -1.71 1 46.16 153 TRP B C 1
ATOM 2575 O O . TRP B 1 153 ? -6.152 21.188 -1.178 1 46.16 153 TRP B O 1
ATOM 2585 N N . THR B 1 154 ? -4.762 21.969 -2.438 1 44.03 154 THR B N 1
ATOM 2586 C CA . THR B 1 154 ? -5.766 22.5 -3.346 1 44.03 154 THR B CA 1
ATOM 2587 C C . THR B 1 154 ? -6.344 21.406 -4.234 1 44.03 154 THR B C 1
ATOM 2589 O O . THR B 1 154 ? -5.66 20.906 -5.137 1 44.03 154 THR B O 1
ATOM 2592 N N . GLY B 1 155 ? -6.676 20.188 -3.656 1 44 155 GLY B N 1
ATOM 2593 C CA . GLY B 1 155 ? -7.453 19.406 -4.605 1 44 155 GLY B CA 1
ATOM 2594 C C . GLY B 1 155 ? -8.039 20.234 -5.727 1 44 155 GLY B C 1
ATOM 2595 O O . GLY B 1 155 ? -7.91 21.469 -5.727 1 44 155 GLY B O 1
ATOM 2596 N N . PRO B 1 156 ? -8.375 19.547 -6.992 1 38.75 156 PRO B N 1
ATOM 2597 C CA . PRO B 1 156 ? -9.031 20.5 -7.898 1 38.75 156 PRO B CA 1
ATOM 2598 C C . PRO B 1 156 ? -10 21.422 -7.176 1 38.75 156 PRO B C 1
ATOM 2600 O O . PRO B 1 156 ? -10.695 21 -6.246 1 38.75 156 PRO B O 1
ATOM 2603 N N . ARG B 1 157 ? -9.539 22.5 -6.762 1 37.38 157 ARG B N 1
ATOM 2604 C CA . ARG B 1 157 ? -10.43 23.516 -6.227 1 37.38 157 ARG B CA 1
ATOM 2605 C C . ARG B 1 157 ? -11.844 23.359 -6.77 1 37.38 157 ARG B C 1
ATOM 2607 O O . ARG B 1 157 ? -12.062 23.391 -7.98 1 37.38 157 ARG B O 1
ATOM 2614 N N . ARG B 1 158 ? -12.625 22.531 -6.195 1 36.88 158 ARG B N 1
ATOM 2615 C CA . ARG B 1 158 ? -13.992 22.844 -6.602 1 36.88 158 ARG B CA 1
ATOM 2616 C C . ARG B 1 158 ? -14.141 24.328 -6.898 1 36.88 158 ARG B C 1
ATOM 2618 O O . ARG B 1 158 ? -13.773 25.172 -6.074 1 36.88 158 ARG B O 1
ATOM 2625 N N . HIS B 1 159 ? -13.891 24.734 -8.164 1 36.12 159 HIS B N 1
ATOM 2626 C CA . HIS B 1 159 ? -14.297 26.078 -8.531 1 36.12 159 HIS B CA 1
ATOM 2627 C C . HIS B 1 159 ? -15.508 26.531 -7.715 1 36.12 159 HIS B C 1
ATOM 2629 O O . HIS B 1 159 ? -16.578 25.938 -7.805 1 36.12 159 HIS B O 1
ATOM 2635 N N . ARG B 1 160 ? -15.305 26.719 -6.527 1 34.19 160 ARG B N 1
ATOM 2636 C CA . ARG B 1 160 ? -16.453 27.391 -5.93 1 34.19 160 ARG B CA 1
ATOM 2637 C C . ARG B 1 160 ? -17.016 28.453 -6.879 1 34.19 160 ARG B C 1
ATOM 2639 O O . ARG B 1 160 ? -16.281 29.312 -7.371 1 34.19 160 ARG B O 1
ATOM 2646 N N . PRO B 1 161 ? -18.094 28.094 -7.578 1 35.84 161 PRO B N 1
ATOM 2647 C CA . PRO B 1 161 ? -18.625 29.188 -8.383 1 35.84 161 PRO B CA 1
ATOM 2648 C C . PRO B 1 161 ? -18.484 30.547 -7.688 1 35.84 161 PRO B C 1
ATOM 2650 O O . PRO B 1 161 ? -18.672 30.641 -6.473 1 35.84 161 PRO B O 1
ATOM 2653 N N . ARG B 1 162 ? -17.469 31.312 -8.07 1 35 162 ARG B N 1
ATOM 2654 C CA . ARG B 1 162 ? -17.5 32.719 -7.676 1 35 162 ARG B CA 1
ATOM 2655 C C . ARG B 1 162 ? -18.938 33.219 -7.551 1 35 162 ARG B C 1
ATOM 2657 O O . ARG B 1 162 ? -19.688 33.188 -8.523 1 35 162 ARG B O 1
ATOM 2664 N N . ARG B 1 163 ? -19.516 32.969 -6.418 1 34.22 163 ARG B N 1
ATOM 2665 C CA . ARG B 1 163 ? -20.734 33.75 -6.25 1 34.22 163 ARG B CA 1
ATOM 2666 C C . ARG B 1 163 ? -20.578 35.125 -6.875 1 34.22 163 ARG B C 1
ATOM 2668 O O . ARG B 1 163 ? -19.734 35.906 -6.457 1 34.22 163 ARG B O 1
ATOM 2675 N N . ARG B 1 164 ? -20.812 35.219 -8.234 1 35.69 164 ARG B N 1
ATOM 2676 C CA . ARG B 1 164 ? -21.031 36.531 -8.773 1 35.69 164 ARG B CA 1
ATOM 2677 C C . ARG B 1 164 ? -21.719 37.438 -7.742 1 35.69 164 ARG B C 1
ATOM 2679 O O . ARG B 1 164 ? -22.797 37.125 -7.242 1 35.69 164 ARG B O 1
ATOM 2686 N N . GLY B 1 165 ? -20.859 38 -6.93 1 34.88 165 GLY B N 1
ATOM 2687 C CA . GLY B 1 165 ? -21.375 39.125 -6.164 1 34.88 165 GLY B CA 1
ATOM 2688 C C . GLY B 1 165 ? -22.531 39.844 -6.855 1 34.88 165 GLY B C 1
ATOM 2689 O O . GLY B 1 165 ? -22.359 40.375 -7.945 1 34.88 165 GLY B O 1
ATOM 2690 N N . ARG B 1 166 ? -23.719 39.156 -6.973 1 33.94 166 ARG B N 1
ATOM 2691 C CA . ARG B 1 166 ? -24.828 40.031 -7.324 1 33.94 166 ARG B CA 1
ATOM 2692 C C . ARG B 1 166 ? -24.703 41.375 -6.621 1 33.94 166 ARG B C 1
ATOM 2694 O O . ARG B 1 166 ? -24.812 41.469 -5.395 1 33.94 166 ARG B O 1
ATOM 2701 N N . GLY B 1 167 ? -23.703 42.156 -7.102 1 31.45 167 GLY B N 1
ATOM 2702 C CA . GLY B 1 167 ? -23.812 43.562 -6.773 1 31.45 167 GLY B CA 1
ATOM 2703 C C . GLY B 1 167 ? -25.25 44.031 -6.684 1 31.45 167 GLY B C 1
ATOM 2704 O O . GLY B 1 167 ? -25.969 44.094 -7.688 1 31.45 167 GLY B O 1
ATOM 2705 N N . LEU B 1 168 ? -25.984 43.438 -5.668 1 33.19 168 LEU B N 1
ATOM 2706 C CA . LEU B 1 168 ? -27.25 44.062 -5.301 1 33.19 168 LEU B CA 1
ATOM 2707 C C . LEU B 1 168 ? -27.156 45.594 -5.395 1 33.19 168 LEU B C 1
ATOM 2709 O O . LEU B 1 168 ? -26.469 46.219 -4.602 1 33.19 168 LEU B O 1
ATOM 2713 N N . GLY B 1 169 ? -26.859 46.031 -6.605 1 31.08 169 GLY B N 1
ATOM 2714 C CA . GLY B 1 169 ? -27.078 47.438 -6.711 1 31.08 169 GLY B CA 1
ATOM 2715 C C . GLY B 1 169 ? -28.266 47.938 -5.898 1 31.08 169 GLY B C 1
ATOM 2716 O O . GLY B 1 169 ? -29.375 47.406 -6.023 1 31.08 169 GLY B O 1
ATOM 2717 N N . GLY B 1 170 ? -27.922 48.25 -4.617 1 30.44 170 GLY B N 1
ATOM 2718 C CA . GLY B 1 170 ? -28.766 48.938 -3.656 1 30.44 170 GLY B CA 1
ATOM 2719 C C . GLY B 1 170 ? -29.75 49.906 -4.305 1 30.44 170 GLY B C 1
ATOM 2720 O O . GLY B 1 170 ? -29.344 50.812 -5.02 1 30.44 170 GLY B O 1
ATOM 2721 N N . HIS B 1 171 ? -30.859 49.375 -4.855 1 32.03 171 HIS B N 1
ATOM 2722 C CA . HIS B 1 171 ? -31.922 50.281 -5.273 1 32.03 171 HIS B CA 1
ATOM 2723 C C . HIS B 1 171 ? -32.031 51.469 -4.312 1 32.03 171 HIS B C 1
ATOM 2725 O O . HIS B 1 171 ? -31.922 51.281 -3.098 1 32.03 171 HIS B O 1
ATOM 2731 N N . ASP B 1 172 ? -31.641 52.625 -4.797 1 29.78 172 ASP B N 1
ATOM 2732 C CA . ASP B 1 172 ? -31.828 53.969 -4.23 1 29.78 172 ASP B CA 1
ATOM 2733 C C . ASP B 1 172 ? -33.188 54.094 -3.568 1 29.78 172 ASP B C 1
ATOM 2735 O O . ASP B 1 172 ? -34.219 53.844 -4.203 1 29.78 172 ASP B O 1
ATOM 2739 N N . ALA B 1 173 ? -33.281 53.594 -2.312 1 29.84 173 ALA B N 1
ATOM 2740 C CA . ALA B 1 173 ? -34.469 53.844 -1.479 1 29.84 173 ALA B CA 1
ATOM 2741 C C . ALA B 1 173 ? -35.031 55.25 -1.737 1 29.84 173 ALA B C 1
ATOM 2743 O O . ALA B 1 173 ? -34.312 56.25 -1.633 1 29.84 173 ALA B O 1
ATOM 2744 N N . GLY B 1 174 ? -36 55.406 -2.703 1 27.97 174 GLY B N 1
ATOM 2745 C CA . GLY B 1 174 ? -36.781 56.594 -2.998 1 27.97 174 GLY B CA 1
ATOM 2746 C C . GLY B 1 174 ? -37.094 57.438 -1.772 1 27.97 174 GLY B C 1
ATOM 2747 O O . GLY B 1 174 ? -37.031 56.938 -0.644 1 27.97 174 GLY B O 1
ATOM 2748 N N . SER B 1 175 ? -36.875 58.75 -1.905 1 30.12 175 SER B N 1
ATOM 2749 C CA . SER B 1 175 ? -37.062 59.969 -1.103 1 30.12 175 SER B CA 1
ATOM 2750 C C . SER B 1 175 ? -38.406 59.938 -0.377 1 30.12 175 SER B C 1
ATOM 2752 O O . SER B 1 175 ? -39.438 59.75 -0.999 1 30.12 175 SER B O 1
ATOM 2754 N N . PRO B 1 176 ? -38.406 59.375 0.899 1 30.19 176 PRO B N 1
ATOM 2755 C CA . PRO B 1 176 ? -39.688 59.531 1.588 1 30.19 176 PRO B CA 1
ATOM 2756 C C . PRO B 1 176 ? -40.281 60.938 1.448 1 30.19 176 PRO B C 1
ATOM 2758 O O . PRO B 1 176 ? -39.531 61.906 1.363 1 30.19 176 PRO B O 1
ATOM 2761 N N . ILE B 1 177 ? -41.312 61.156 0.651 1 28.09 177 ILE B N 1
ATOM 2762 C CA . ILE B 1 177 ? -42.094 62.375 0.505 1 28.09 177 ILE B CA 1
ATOM 2763 C C . ILE B 1 177 ? -42.438 62.938 1.883 1 28.09 177 ILE B C 1
ATOM 2765 O O . ILE B 1 177 ? -42.906 62.188 2.754 1 28.09 177 ILE B O 1
ATOM 2769 N N . ARG B 1 178 ? -41.562 63.906 2.309 1 27.77 178 ARG B N 1
ATOM 2770 C CA . ARG B 1 178 ? -41.781 64.812 3.438 1 27.77 178 ARG B CA 1
ATOM 2771 C C . ARG B 1 178 ? -43.219 65.312 3.498 1 27.77 178 ARG B C 1
ATOM 2773 O O . ARG B 1 178 ? -43.688 66 2.594 1 27.77 178 ARG B O 1
ATOM 2780 N N . ALA B 1 179 ? -44.188 64.375 3.881 1 24.95 179 ALA B N 1
ATOM 2781 C CA . ALA B 1 179 ? -45.5 65 4.066 1 24.95 179 ALA B CA 1
ATOM 2782 C C . ALA B 1 179 ? -45.438 66.25 4.953 1 24.95 179 ALA B C 1
ATOM 2784 O O . ALA B 1 179 ? -44.781 66.188 6.008 1 24.95 179 ALA B O 1
ATOM 2785 N N . ASP B 1 180 ? -45.469 67.375 4.359 1 27.39 180 ASP B N 1
ATOM 2786 C CA . ASP B 1 180 ? -45.688 68.75 4.824 1 27.39 180 ASP B CA 1
ATOM 2787 C C . ASP B 1 180 ? -46.781 68.812 5.875 1 27.39 180 ASP B C 1
ATOM 2789 O O . ASP B 1 180 ? -47.969 68.688 5.547 1 27.39 180 ASP B O 1
ATOM 2793 N N . ARG B 1 181 ? -46.719 67.875 6.969 1 22.78 181 ARG B N 1
ATOM 2794 C CA . ARG B 1 181 ? -47.844 68.125 7.828 1 22.78 181 ARG B CA 1
ATOM 2795 C C . ARG B 1 181 ? -47.844 69.625 8.32 1 22.78 181 ARG B C 1
ATOM 2797 O O . ARG B 1 181 ? -46.906 70.062 8.977 1 22.78 181 ARG B O 1
ATOM 2804 N N . ARG B 1 182 ? -48.469 70.5 7.621 1 26.64 182 ARG B N 1
ATOM 2805 C CA . ARG B 1 182 ? -48.906 71.875 7.895 1 26.64 182 ARG B CA 1
ATOM 2806 C C . ARG B 1 182 ? -49.594 72 9.242 1 26.64 182 ARG B C 1
ATOM 2808 O O . ARG B 1 182 ? -50.156 73.062 9.578 1 26.64 182 ARG B O 1
ATOM 2815 N N . GLY B 1 183 ? -49.281 71 10.289 1 24.34 183 GLY B N 1
ATOM 2816 C CA . GLY B 1 183 ? -50.312 71.312 11.266 1 24.34 183 GLY B CA 1
ATOM 2817 C C . GLY B 1 183 ? -50.281 72.75 11.727 1 24.34 183 GLY B C 1
ATOM 2818 O O . GLY B 1 183 ? -49.219 73.375 11.688 1 24.34 183 GLY B O 1
ATOM 2819 N N . ARG B 1 184 ? -51.438 73.5 11.828 1 25.08 184 ARG B N 1
ATOM 2820 C CA . ARG B 1 184 ? -52.125 74.75 12.164 1 25.08 184 ARG B CA 1
ATOM 2821 C C . ARG B 1 184 ? -51.906 75.125 13.625 1 25.08 184 ARG B C 1
ATOM 2823 O O . ARG B 1 184 ? -52.531 74.562 14.516 1 25.08 184 ARG B O 1
ATOM 2830 N N . GLY B 1 185 ? -50.562 75 14.148 1 24.39 185 GLY B N 1
ATOM 2831 C CA . GLY B 1 185 ? -50.625 75.375 15.562 1 24.39 185 GLY B CA 1
ATOM 2832 C C . GLY B 1 185 ? -51.25 76.688 15.812 1 24.39 185 GLY B C 1
ATOM 2833 O O . GLY B 1 185 ? -50.969 77.688 15.078 1 24.39 185 GLY B O 1
ATOM 2834 N N . GLY B 1 186 ? -52.344 76.688 16.453 1 25.55 186 GLY B N 1
ATOM 2835 C CA . GLY B 1 186 ? -53.219 77.75 16.969 1 25.55 186 GLY B CA 1
ATOM 2836 C C . GLY B 1 186 ? -52.438 78.812 17.75 1 25.55 186 GLY B C 1
ATOM 2837 O O . GLY B 1 186 ? -51.281 78.562 18.125 1 25.55 186 GLY B O 1
ATOM 2838 N N . ASP B 1 187 ? -53.219 79.812 18.234 1 27.09 187 ASP B N 1
ATOM 2839 C CA . ASP B 1 187 ? -53.438 81.188 18.578 1 27.09 187 ASP B CA 1
ATOM 2840 C C . ASP B 1 187 ? -53 81.5 20 1 27.09 187 ASP B C 1
ATOM 2842 O O . ASP B 1 187 ? -53.062 82.625 20.438 1 27.09 187 ASP B O 1
ATOM 2846 N N . ARG B 1 188 ? -52.375 80.625 20.828 1 27.09 188 ARG B N 1
ATOM 2847 C CA . ARG B 1 188 ? -52.875 81.125 22.109 1 27.09 188 ARG B CA 1
ATOM 2848 C C . ARG B 1 188 ? -52.375 82.562 22.312 1 27.09 188 ARG B C 1
ATOM 2850 O O . ARG B 1 188 ? -51.312 82.938 21.828 1 27.09 188 ARG B O 1
ATOM 2857 N N . PRO B 1 189 ? -53.094 83.25 23.266 1 31.75 189 PRO B N 1
ATOM 2858 C CA . PRO B 1 189 ? -53.469 84.562 23.734 1 31.75 189 PRO B CA 1
ATOM 2859 C C . PRO B 1 189 ? -52.281 85.375 24.344 1 31.75 189 PRO B C 1
ATOM 2861 O O . PRO B 1 189 ? -51.312 84.75 24.75 1 31.75 189 PRO B O 1
ATOM 2864 N N . HIS B 1 190 ? -52.312 86.625 24.203 1 27.23 190 HIS B N 1
ATOM 2865 C CA . HIS B 1 190 ? -51.625 87.875 24.469 1 27.23 190 HIS B CA 1
ATOM 2866 C C . HIS B 1 190 ? -51.562 88.188 25.969 1 27.23 190 HIS B C 1
ATOM 2868 O O . HIS B 1 190 ? -51 89.188 26.391 1 27.23 190 HIS B O 1
ATOM 2874 N N . ARG B 1 191 ? -51.5 87.188 26.922 1 26.16 191 ARG B N 1
ATOM 2875 C CA . ARG B 1 191 ? -51.781 88 28.109 1 26.16 191 ARG B CA 1
ATOM 2876 C C . ARG B 1 191 ? -50.844 89.188 28.234 1 26.16 191 ARG B C 1
ATOM 2878 O O . ARG B 1 191 ? -49.688 89.125 27.812 1 26.16 191 ARG B O 1
ATOM 2885 N N . HIS B 1 192 ? -51.281 90.312 29.125 1 26.83 192 HIS B N 1
ATOM 2886 C CA . HIS B 1 192 ? -51.312 91.625 29.641 1 26.83 192 HIS B CA 1
ATOM 2887 C C . HIS B 1 192 ? -50.062 92 30.438 1 26.83 192 HIS B C 1
ATOM 2889 O O . HIS B 1 192 ? -49.594 93.125 30.453 1 26.83 192 HIS B O 1
ATOM 2895 N N . GLY B 1 193 ? -49.031 91.562 31.203 1 26.83 193 GLY B N 1
ATOM 2896 C CA . GLY B 1 193 ? -48.344 92.75 31.562 1 26.83 193 GLY B CA 1
ATOM 2897 C C . GLY B 1 193 ? -47.562 93.375 30.422 1 26.83 193 GLY B C 1
ATOM 2898 O O . GLY B 1 193 ? -47.25 92.688 29.453 1 26.83 193 GLY B O 1
#

InterPro domains:
  IPR011042 Six-bladed beta-propeller, TolB-like [G3DSA:2.120.10.30] (3-162)
  IPR013658 SMP-30/Gluconolactonase/LRE-like region [PF08450] (2-152)
  IPR051262 SMP-30/CGR1 Lactonase [PTHR47572] (21-152)

Solvent-accessible surface area (backbone atoms only — not comparable to full-atom values): 21523 Å² total; per-residue (Å²): 136,83,80,76,77,74,75,74,70,80,69,70,75,70,72,54,39,35,69,34,81,96,38,29,31,23,10,31,37,62,31,81,77,52,36,34,39,36,30,20,16,81,77,24,32,33,33,37,35,66,37,85,54,78,42,80,62,39,79,38,59,92,77,41,92,36,40,41,31,32,39,44,52,48,89,87,34,33,33,41,33,20,15,46,19,73,64,64,6,38,31,33,37,34,41,85,86,48,51,70,47,77,51,46,67,70,28,28,18,30,38,18,52,41,63,44,94,86,63,44,35,41,36,35,16,15,26,72,61,16,25,31,36,25,25,38,43,44,96,88,65,49,54,39,74,75,38,27,32,52,72,80,44,71,33,74,65,71,74,63,74,74,73,72,72,73,74,71,73,76,75,79,79,77,77,79,77,79,74,78,78,69,81,84,79,81,75,81,84,80,81,77,135,137,85,79,76,77,75,75,73,71,81,70,69,75,70,72,48,38,36,70,34,82,97,38,29,32,21,9,32,36,61,31,80,83,49,36,34,39,36,32,20,15,80,78,26,31,33,31,35,36,65,42,84,54,79,44,80,61,38,80,39,58,90,77,40,92,38,38,42,32,32,39,44,52,48,91,88,34,32,34,42,34,20,15,45,19,74,64,64,5,37,32,34,37,34,40,83,87,48,50,70,46,79,52,44,68,69,29,29,17,30,37,20,51,42,63,43,94,86,60,44,34,41,36,35,16,16,25,73,63,18,25,30,37,25,24,40,43,46,96,88,65,48,56,38,73,75,39,31,35,55,59,73,44,70,31,78,61,70,72,61,73,70,71,69,70,71,71,67,70,71,72,76,78,74,76,78,76,78,74,76,74,69,77,78,80,78,73,86,78,76,84,72,133

Foldseek 3Di:
DPPPPPPPPPPPPPPPPPDDPPFQWAAWDAFPVGKIWTAGWAQRWIWIDDPPDIDTLERCVVPAPATWHYWDAANQGKIWIWRFDQWFIFIKIQDPNRDIDTQGTGARGFHDWDADPVRQKIWTDRPNVRFIWIFGQDPVRHTHDIDGPPPPPCPVVPPPPPPPPPPPVPPDPDDPPPPPCPDDDDDPDDDDD/DPPPPPPPPPPPPPPVPPDPPPFQWAAWDAFPVGKIWTAGWAQRWIWIDDPPDIDTLERCVVPAPATWHYWDAANQGKIWIWRFDQWWIFIKIQHPNRDIHTQGTGARGFHDWDADPVRQKIWTDRPNVRFIWIFGQDPVRHTHDIDGPPPPPPPVVPVPPPPPPPVPVPPPPDDPPPPPPPPPPDDDDDDDD

Radius of gyration: 37.65 Å; Cα contacts (8 Å, |Δi|>4): 872; chains: 2; bounding box: 109×160×111 Å

Nearest PDB structures (foldseek):
  4gn9-assembly1_A  TM=8.209E-01  e=8.961E-07  Mus musculus
  4gnc-assembly1_A  TM=8.166E-01  e=2.791E-06  Homo sapiens
  5d9c-assembly1_A  TM=7.605E-01  e=2.791E-06  Photinus pyralis
  7plb-assembly1_A  TM=6.126E-01  e=6.283E-06  Caulobacter vibrioides CB15
  4hho-assembly1_A  TM=7.010E-01  e=3.954E-05  synthetic construct

Sequence (386 aa):
MLGEAVHTSDMHGSLTTLPLPGHSPCGLGFRPDGTLLIASAHDRLVLRYDGDTVVTVADLRDLAPADLGDMVIDRAGRAYIGCQSFSGGVIIRLDTDNSAQVVAEDLDFPNGMVITPDHDTLIVAESVGRRLSAFTVSADGALNDRRVFAAAWTGPRRHRPRRRGRGLGG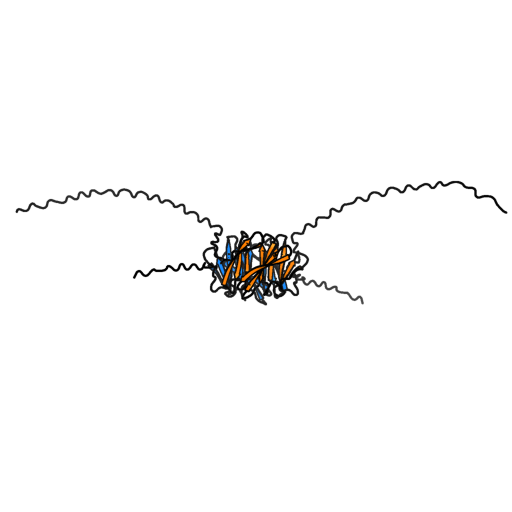HDAGSPIRADRRGRGGDRPHRHGMLGEAVHTSDMHGSLTTLPLPGHSPCGLGFRPDGTLLIASAHDRLVLRYDGDTVVTVADLRDLAPADLGDMVIDRAGRAYIGCQSFSGGVIIRLDTDNSAQVVAEDLDFPNGMVITPDHDTLIVAESVGRRLSAFTVSADGALNDRRVFAAAWTGPRRHRPRRRGRGLGGHDAGSPIRADRRGRGGDRPHRHG

pLDDT: mean 75.69, std 29.47, range [22.78, 98.94]